Protein AF-A0A3B9BPE9-F1 (afdb_monomer)

pLDDT: mean 94.49, std 7.55, range [42.75, 98.88]

Structure (mmCIF, N/CA/C/O backbone):
data_AF-A0A3B9BPE9-F1
#
_entry.id   AF-A0A3B9BPE9-F1
#
loop_
_atom_site.group_PDB
_atom_site.id
_atom_site.type_symbol
_atom_site.label_atom_id
_atom_site.label_alt_id
_atom_site.label_comp_id
_atom_site.label_asym_id
_atom_site.label_entity_id
_atom_site.label_seq_id
_atom_site.pdbx_PDB_ins_code
_atom_site.Cartn_x
_atom_site.Cartn_y
_atom_site.Cartn_z
_atom_site.occupancy
_atom_site.B_iso_or_equiv
_atom_site.auth_seq_id
_atom_site.auth_comp_id
_atom_site.auth_asym_id
_atom_site.auth_atom_id
_atom_site.pdbx_PDB_model_num
ATOM 1 N N . MET A 1 1 ? 14.858 10.948 13.692 1.00 91.31 1 MET A N 1
ATOM 2 C CA . MET A 1 1 ? 14.785 10.614 12.253 1.00 91.31 1 MET A CA 1
ATOM 3 C C . MET A 1 1 ? 15.616 9.370 11.984 1.00 91.31 1 MET A C 1
ATOM 5 O O . MET A 1 1 ? 16.593 9.186 12.708 1.00 91.31 1 MET A O 1
ATOM 9 N N . PRO A 1 2 ? 15.219 8.518 11.024 1.00 94.62 2 PRO A N 1
ATOM 10 C CA . PRO A 1 2 ? 15.917 7.274 10.729 1.00 94.62 2 PRO A CA 1
ATOM 11 C C . PRO A 1 2 ? 17.232 7.529 9.986 1.00 94.62 2 PRO A C 1
ATOM 13 O O . PRO A 1 2 ? 17.392 8.543 9.308 1.00 94.62 2 PRO A O 1
ATOM 16 N N . GLN A 1 3 ? 18.172 6.601 10.106 1.00 94.94 3 GLN A N 1
ATOM 17 C CA . GLN A 1 3 ? 19.457 6.601 9.415 1.00 94.94 3 GLN A CA 1
ATOM 18 C C . GLN A 1 3 ? 19.622 5.300 8.630 1.00 94.94 3 GLN A C 1
ATOM 20 O O . GLN A 1 3 ? 19.135 4.257 9.042 1.00 94.94 3 GLN A O 1
ATOM 25 N N . LYS A 1 4 ? 20.401 5.318 7.543 1.00 93.69 4 LYS A N 1
ATOM 26 C CA . LYS A 1 4 ? 20.664 4.124 6.712 1.00 93.69 4 LYS A CA 1
ATOM 27 C C . LYS A 1 4 ? 21.230 2.921 7.485 1.00 93.69 4 LYS A C 1
ATOM 29 O O . LYS A 1 4 ? 21.119 1.785 7.045 1.00 93.69 4 LYS A O 1
ATOM 34 N N . ARG A 1 5 ? 21.882 3.157 8.626 1.00 94.38 5 ARG A N 1
ATOM 35 C CA . ARG A 1 5 ? 22.410 2.089 9.491 1.00 94.38 5 ARG A CA 1
ATOM 36 C C . ARG A 1 5 ? 21.343 1.417 10.361 1.00 94.38 5 ARG A C 1
ATOM 38 O O . ARG A 1 5 ? 21.637 0.379 10.947 1.00 94.38 5 ARG A O 1
ATOM 45 N N . ASP A 1 6 ? 20.161 2.016 10.476 1.00 95.12 6 ASP A N 1
ATOM 46 C CA . ASP A 1 6 ? 19.057 1.460 11.248 1.00 95.12 6 ASP A CA 1
ATOM 47 C C . ASP A 1 6 ? 18.511 0.226 10.527 1.00 95.12 6 ASP A C 1
ATOM 49 O O . ASP A 1 6 ? 18.460 0.181 9.299 1.00 95.12 6 ASP A O 1
ATOM 53 N N . GLU A 1 7 ? 18.087 -0.783 11.287 1.00 93.00 7 GLU A N 1
ATOM 54 C CA . GLU A 1 7 ? 17.757 -2.108 10.751 1.00 93.00 7 GLU A CA 1
ATOM 55 C C . GLU A 1 7 ? 16.740 -2.066 9.596 1.00 93.00 7 GLU A C 1
ATOM 57 O O . GLU A 1 7 ? 16.999 -2.626 8.532 1.00 93.00 7 GLU A O 1
ATOM 62 N N . TYR A 1 8 ? 15.626 -1.351 9.779 1.00 93.94 8 TYR A N 1
ATOM 63 C CA . TYR A 1 8 ? 14.540 -1.235 8.791 1.00 93.94 8 TYR A CA 1
ATOM 64 C C . TYR A 1 8 ? 14.852 -0.276 7.629 1.00 93.94 8 TYR A C 1
ATOM 66 O O . TYR A 1 8 ? 14.097 -0.210 6.662 1.00 93.94 8 TYR A O 1
ATOM 74 N N . TRP A 1 9 ? 15.980 0.439 7.703 1.00 96.69 9 TRP A N 1
ATOM 75 C CA . TRP A 1 9 ? 16.462 1.386 6.690 1.00 96.69 9 TRP A CA 1
ATOM 76 C C . TRP A 1 9 ? 17.769 0.929 6.030 1.00 96.69 9 TRP A C 1
ATOM 78 O O . TRP A 1 9 ? 18.326 1.630 5.189 1.00 96.69 9 TRP A O 1
ATOM 88 N N . LYS A 1 10 ? 18.251 -0.279 6.348 1.00 95.94 10 LYS A N 1
ATOM 89 C CA . LYS A 1 10 ? 19.483 -0.848 5.783 1.00 95.94 10 LYS A CA 1
ATOM 90 C C . LYS A 1 10 ? 19.503 -0.832 4.253 1.00 95.94 10 LYS A C 1
ATOM 92 O O . LYS A 1 10 ? 20.555 -0.626 3.645 1.00 95.94 10 LYS A O 1
ATOM 97 N N . TYR A 1 11 ? 18.345 -1.073 3.648 1.00 96.12 11 TYR A N 1
ATOM 98 C CA . TYR A 1 11 ? 18.182 -1.224 2.205 1.00 96.12 11 TYR A CA 1
ATOM 99 C C . TYR A 1 11 ? 17.720 0.052 1.507 1.00 96.12 11 TYR A C 1
ATOM 101 O O . TYR A 1 11 ? 17.782 0.111 0.288 1.00 96.12 11 TYR A O 1
ATOM 109 N N . THR A 1 12 ? 17.316 1.080 2.255 1.00 97.19 12 THR A N 1
ATOM 110 C CA . THR A 1 12 ? 16.730 2.305 1.706 1.00 97.19 12 THR A CA 1
ATOM 111 C C . THR A 1 12 ? 17.331 3.506 2.410 1.00 97.19 12 THR A C 1
ATOM 113 O O . THR A 1 12 ? 17.195 3.659 3.615 1.00 97.19 12 THR A O 1
ATOM 116 N N . ASP A 1 13 ? 18.011 4.372 1.664 1.00 96.44 13 ASP A N 1
ATOM 117 C CA . ASP A 1 13 ? 18.611 5.574 2.235 1.00 96.44 13 ASP A CA 1
ATOM 118 C C . ASP A 1 13 ? 17.527 6.637 2.509 1.00 96.44 13 ASP A C 1
ATOM 120 O O . ASP A 1 13 ? 16.952 7.165 1.553 1.00 96.44 13 ASP A O 1
ATOM 124 N N . PRO A 1 14 ? 17.232 6.981 3.780 1.00 96.12 14 PRO A N 1
ATOM 125 C CA . PRO A 1 14 ? 16.165 7.926 4.099 1.00 96.12 14 PRO A CA 1
ATOM 126 C C . PRO A 1 14 ? 16.509 9.376 3.748 1.00 96.12 14 PRO A C 1
ATOM 128 O O . PRO A 1 14 ? 15.625 10.222 3.810 1.00 96.12 14 PRO A O 1
ATOM 131 N N . THR A 1 15 ? 17.757 9.696 3.387 1.00 95.62 15 THR A N 1
ATOM 132 C CA . THR A 1 15 ? 18.251 11.083 3.324 1.00 95.62 15 THR A CA 1
ATOM 133 C C . THR A 1 15 ? 17.368 12.007 2.478 1.00 95.62 15 THR A C 1
ATOM 135 O O . THR A 1 15 ? 17.081 13.121 2.906 1.00 95.62 15 THR A O 1
ATOM 138 N N . LYS A 1 16 ? 16.878 11.550 1.315 1.00 93.56 16 LYS A N 1
ATOM 139 C CA . LYS A 1 16 ? 15.986 12.353 0.451 1.00 93.56 16 LYS A CA 1
ATOM 140 C C . LYS A 1 16 ? 14.588 12.570 1.049 1.00 93.56 16 LYS A C 1
ATOM 142 O O . LYS A 1 16 ? 13.944 13.576 0.772 1.00 93.56 16 LYS A O 1
ATOM 147 N N . LEU A 1 17 ? 14.126 11.641 1.886 1.00 95.56 17 LEU A N 1
ATOM 148 C CA . LEU A 1 17 ? 12.845 11.737 2.590 1.00 95.56 17 LEU A CA 1
ATOM 149 C C . LEU A 1 17 ? 12.938 12.621 3.842 1.00 95.56 17 LEU A C 1
ATOM 151 O O . LEU A 1 17 ? 11.914 13.072 4.339 1.00 95.56 17 LEU A O 1
ATOM 155 N N . THR A 1 18 ? 14.145 12.853 4.367 1.00 95.00 18 THR A N 1
ATOM 156 C CA . THR A 1 18 ? 14.359 13.541 5.652 1.00 95.00 18 THR A CA 1
ATOM 157 C C . THR A 1 18 ? 15.157 14.836 5.545 1.00 95.00 18 THR A C 1
ATOM 159 O O . THR A 1 18 ? 15.501 15.407 6.576 1.00 95.00 18 THR A O 1
ATOM 162 N N . SER A 1 19 ? 15.521 15.272 4.338 1.00 94.06 19 SER A N 1
ATOM 163 C CA . SER A 1 19 ? 16.208 16.547 4.116 1.00 94.06 19 SER A CA 1
ATOM 164 C C . SER A 1 19 ? 15.314 17.733 4.484 1.00 94.06 19 SER A C 1
ATOM 166 O O . SER A 1 19 ? 14.093 17.642 4.385 1.00 94.06 19 SER A O 1
ATOM 168 N N . ASP A 1 20 ? 15.908 18.868 4.851 1.00 92.75 20 ASP A N 1
ATOM 169 C CA . ASP A 1 20 ? 15.136 20.058 5.242 1.00 92.75 20 ASP A CA 1
ATOM 170 C C . ASP A 1 20 ? 14.227 20.565 4.112 1.00 92.75 20 ASP A C 1
ATOM 172 O O . ASP A 1 20 ? 13.103 20.985 4.360 1.00 92.75 20 ASP A O 1
ATOM 176 N N . LEU A 1 21 ? 14.696 20.470 2.864 1.00 93.81 21 LEU A N 1
ATOM 177 C CA . LEU A 1 21 ? 13.941 20.818 1.661 1.00 93.81 21 LEU A CA 1
ATOM 178 C C . LEU A 1 21 ? 13.786 19.593 0.750 1.00 93.81 21 LEU A C 1
ATOM 180 O O . LEU A 1 21 ? 14.686 18.737 0.732 1.00 93.81 21 LEU A O 1
ATOM 184 N N . PRO A 1 22 ? 12.680 19.490 -0.009 1.00 93.88 22 PRO A N 1
ATOM 185 C CA . PRO A 1 22 ? 12.526 18.455 -1.020 1.00 93.88 22 PRO A CA 1
ATOM 186 C C . PRO A 1 22 ? 13.560 18.630 -2.140 1.00 93.88 22 PRO A C 1
ATOM 188 O O . PRO A 1 22 ? 14.035 19.730 -2.421 1.00 93.88 22 PRO A O 1
ATOM 191 N N . THR A 1 23 ? 13.920 17.524 -2.791 1.00 92.56 23 THR A N 1
ATOM 192 C CA . THR A 1 23 ? 14.613 17.610 -4.084 1.00 92.56 23 THR A CA 1
ATOM 193 C C . THR A 1 23 ? 13.581 18.015 -5.132 1.00 92.56 23 THR A C 1
ATOM 195 O O . THR A 1 23 ? 12.540 17.357 -5.166 1.00 92.56 23 THR A O 1
ATOM 198 N N . PRO A 1 24 ? 13.842 19.038 -5.965 1.00 92.12 24 PRO A N 1
ATOM 199 C CA . PRO A 1 24 ? 12.888 19.428 -6.988 1.00 92.12 24 PRO A CA 1
ATOM 200 C C . PRO A 1 24 ? 12.578 18.272 -7.941 1.00 92.12 24 PRO A C 1
ATOM 202 O O . PRO A 1 24 ? 13.486 17.515 -8.296 1.00 92.12 24 PRO A O 1
ATOM 205 N N . ALA A 1 25 ? 11.319 18.145 -8.345 1.00 89.56 25 ALA A N 1
ATOM 206 C CA . ALA A 1 25 ? 10.872 17.178 -9.339 1.00 89.56 25 ALA A CA 1
ATOM 207 C C . ALA A 1 25 ? 10.153 17.919 -10.461 1.00 89.56 25 ALA A C 1
ATOM 209 O O . ALA A 1 25 ? 9.308 18.765 -10.201 1.00 89.56 25 ALA A O 1
ATOM 210 N N . SER A 1 26 ? 10.488 17.623 -11.708 1.00 85.62 26 SER A N 1
ATOM 211 C CA . SER A 1 26 ? 9.892 18.316 -12.846 1.00 85.62 26 SER A CA 1
ATOM 212 C C . SER A 1 26 ? 8.407 17.976 -12.988 1.00 85.62 26 SER A C 1
ATOM 214 O O . SER A 1 26 ? 8.036 16.801 -13.024 1.00 85.62 26 SER A O 1
ATOM 216 N N . GLN A 1 27 ? 7.560 18.989 -13.179 1.00 80.19 27 GLN A N 1
ATOM 217 C CA . GLN A 1 27 ? 6.163 18.773 -13.558 1.00 80.19 27 GLN A CA 1
ATOM 218 C C . GLN A 1 27 ? 6.041 17.876 -14.792 1.00 80.19 27 GLN A C 1
ATOM 220 O O . GLN A 1 27 ? 6.584 18.155 -15.866 1.00 80.19 27 GLN A O 1
ATOM 225 N N . PHE A 1 28 ? 5.263 16.804 -14.658 1.00 68.69 28 PHE A N 1
ATOM 226 C CA . PHE A 1 28 ? 4.982 15.904 -15.765 1.00 68.69 28 PHE A CA 1
ATOM 227 C C . PHE A 1 28 ? 3.603 16.194 -16.358 1.00 68.69 28 PHE A C 1
ATOM 229 O O . PHE A 1 28 ? 2.587 15.661 -15.908 1.00 68.69 28 PHE A O 1
ATOM 236 N N . ASN A 1 29 ? 3.577 17.011 -17.412 1.00 57.75 29 ASN A N 1
ATOM 237 C CA . ASN A 1 29 ? 2.394 17.181 -18.250 1.00 57.75 29 ASN A CA 1
ATOM 238 C C . ASN A 1 29 ? 2.265 15.978 -19.184 1.00 57.75 29 ASN A C 1
ATOM 240 O O . ASN A 1 29 ? 3.047 15.820 -20.120 1.00 57.75 29 ASN A O 1
ATOM 244 N N . ALA A 1 30 ? 1.282 15.120 -18.932 1.00 54.09 30 ALA A N 1
ATOM 245 C CA . ALA A 1 30 ? 0.983 14.000 -19.811 1.00 54.09 30 ALA A CA 1
ATOM 246 C C . ALA A 1 30 ? -0.408 14.157 -20.418 1.00 54.09 30 ALA A C 1
ATOM 248 O O . ALA A 1 30 ? -1.391 14.165 -19.680 1.00 54.09 30 ALA A O 1
ATOM 249 N N . ASP A 1 31 ? -0.482 14.126 -21.750 1.00 48.97 31 ASP A N 1
ATOM 250 C CA . ASP A 1 31 ? -1.701 13.992 -22.571 1.00 48.97 31 ASP A CA 1
ATOM 251 C C . ASP A 1 31 ? -2.451 12.650 -22.361 1.00 48.97 31 ASP A C 1
ATOM 253 O O . ASP A 1 31 ? -3.202 12.186 -23.219 1.00 48.97 31 ASP A O 1
ATOM 257 N N . GLU A 1 32 ? -2.225 11.959 -21.242 1.00 56.25 32 GLU A N 1
ATOM 258 C CA . GLU A 1 32 ? -2.807 10.652 -20.961 1.00 56.25 32 GLU A CA 1
ATOM 259 C C . GLU A 1 32 ? -3.987 10.772 -19.997 1.00 56.25 32 GLU A C 1
ATOM 261 O O . GLU A 1 32 ? -3.869 11.404 -18.939 1.00 56.25 32 GLU A O 1
ATOM 266 N N . SER A 1 33 ? -5.089 10.102 -20.359 1.00 58.84 33 SER A N 1
ATOM 267 C CA . SER A 1 33 ? -6.309 9.982 -19.559 1.00 58.84 33 SER A CA 1
ATOM 268 C C . SER A 1 33 ? -5.994 9.633 -18.103 1.00 58.84 33 SER A C 1
ATOM 270 O O . SER A 1 33 ? -5.044 8.897 -17.803 1.00 58.84 33 SER A O 1
ATOM 272 N N . SER A 1 34 ? -6.790 10.168 -17.182 1.00 69.56 34 SER A N 1
ATOM 273 C CA . SER A 1 34 ? -6.650 9.853 -15.769 1.00 69.56 34 SER A CA 1
ATOM 274 C C . SER A 1 34 ? -6.900 8.352 -15.555 1.00 69.56 34 SER A C 1
ATOM 276 O O . SER A 1 34 ? -7.590 7.669 -16.319 1.00 69.56 34 SER A O 1
ATOM 278 N N . LEU A 1 35 ? -6.248 7.786 -14.537 1.00 82.88 35 LEU A N 1
ATOM 279 C CA . LEU A 1 35 ? -6.500 6.394 -14.192 1.00 82.88 35 LEU A CA 1
ATOM 280 C C . LEU A 1 35 ? -7.931 6.268 -13.654 1.00 82.88 35 LEU A C 1
ATOM 282 O O . LEU A 1 35 ? -8.420 7.173 -12.980 1.00 82.88 35 LEU A O 1
ATOM 286 N N . PHE A 1 36 ? -8.574 5.133 -13.930 1.00 90.19 36 PHE A N 1
ATOM 287 C CA . PHE A 1 36 ? -9.941 4.829 -13.501 1.00 90.19 36 PHE A CA 1
ATOM 288 C C . PHE A 1 36 ? -11.035 5.692 -14.145 1.00 90.19 36 PHE A C 1
ATOM 290 O O . PHE A 1 36 ? -12.143 5.713 -13.627 1.00 90.19 36 PHE A O 1
ATOM 297 N N . ASP A 1 37 ? -10.777 6.389 -15.256 1.00 86.69 37 ASP A N 1
ATOM 298 C CA . ASP A 1 37 ? -11.783 7.255 -15.898 1.00 86.69 37 ASP A CA 1
ATOM 299 C C . ASP A 1 37 ? -13.071 6.526 -16.306 1.00 86.69 37 ASP A C 1
ATOM 301 O O . ASP A 1 37 ? -14.144 7.118 -16.208 1.00 86.69 37 ASP A O 1
ATOM 305 N N . ASP A 1 38 ? -12.981 5.235 -16.632 1.00 88.38 38 ASP A N 1
ATOM 306 C CA . ASP A 1 38 ? -14.131 4.379 -16.959 1.00 88.38 38 ASP A CA 1
ATOM 307 C C . ASP A 1 38 ? -14.899 3.861 -15.721 1.00 88.38 38 ASP A C 1
ATOM 309 O O . ASP A 1 38 ? -15.890 3.145 -15.856 1.00 88.38 38 ASP A O 1
ATOM 313 N N . ILE A 1 39 ? -14.461 4.216 -14.508 1.00 94.12 39 ILE A N 1
ATOM 314 C CA . ILE A 1 39 ? -15.094 3.832 -13.241 1.00 94.12 39 ILE A CA 1
ATOM 315 C C . ILE A 1 39 ? -15.936 5.002 -12.715 1.00 94.12 39 ILE A C 1
ATOM 317 O O . ILE A 1 39 ? -15.399 6.080 -12.420 1.00 94.12 39 ILE A O 1
ATOM 321 N N . ASP A 1 40 ? -17.248 4.783 -12.541 1.00 95.50 40 ASP A N 1
ATOM 322 C CA . ASP A 1 40 ? -18.115 5.722 -11.812 1.00 95.50 40 ASP A CA 1
ATOM 323 C C . ASP A 1 40 ? -17.681 5.772 -10.345 1.00 95.50 40 ASP A C 1
ATOM 325 O O . ASP A 1 40 ? -17.706 4.769 -9.636 1.00 95.50 40 ASP A O 1
ATOM 329 N N . ARG A 1 41 ? -17.251 6.951 -9.897 1.00 96.12 41 ARG A N 1
ATOM 330 C CA . ARG A 1 41 ? -16.623 7.167 -8.591 1.00 96.12 41 ARG A CA 1
ATOM 331 C C . ARG A 1 41 ? -16.862 8.586 -8.096 1.00 96.12 41 ARG A C 1
ATOM 333 O O . ARG A 1 41 ? -17.264 9.451 -8.870 1.00 96.12 41 ARG A O 1
ATOM 340 N N . VAL A 1 42 ? -16.631 8.819 -6.808 1.00 97.56 42 VAL A N 1
ATOM 341 C CA . VAL A 1 42 ? -16.517 10.175 -6.243 1.00 97.56 42 VAL A CA 1
ATOM 342 C C . VAL A 1 42 ? -15.062 10.611 -6.367 1.00 97.56 42 VAL A C 1
ATOM 344 O O . VAL A 1 42 ? -14.188 9.936 -5.832 1.00 97.56 42 VAL A O 1
ATOM 347 N N . LYS A 1 43 ? -14.777 11.699 -7.079 1.00 97.50 43 LYS A N 1
ATOM 348 C CA . LYS A 1 43 ? -13.406 12.176 -7.312 1.00 97.50 43 LYS A CA 1
ATOM 349 C C . LYS A 1 43 ? -13.044 13.293 -6.344 1.00 97.50 43 LYS A C 1
ATOM 351 O O . LYS A 1 43 ? -13.717 14.316 -6.314 1.00 97.50 43 LYS A O 1
ATOM 356 N N . LEU A 1 44 ? -11.955 13.111 -5.608 1.00 98.00 44 LEU A N 1
ATOM 357 C CA . LEU A 1 44 ? -11.413 14.075 -4.657 1.00 98.00 44 LEU A CA 1
ATOM 358 C C . LEU A 1 44 ? -9.996 14.444 -5.096 1.00 98.00 44 LEU A C 1
ATOM 360 O O . LEU A 1 44 ? -9.106 13.593 -5.084 1.00 98.00 44 LEU A O 1
ATOM 364 N N . PHE A 1 45 ? -9.796 15.689 -5.511 1.00 97.06 45 PHE A N 1
ATOM 365 C CA . PHE A 1 45 ? -8.525 16.180 -6.028 1.00 97.06 45 PHE A CA 1
ATOM 366 C C . PHE A 1 45 ? -7.690 16.835 -4.933 1.00 97.06 45 PHE A C 1
ATOM 368 O O . PHE A 1 45 ? -8.199 17.552 -4.071 1.00 97.06 45 PHE A O 1
ATOM 375 N N . PHE A 1 46 ? -6.384 16.604 -5.004 1.00 97.00 46 PHE A N 1
ATOM 376 C CA . PHE A 1 46 ? -5.388 17.320 -4.226 1.00 97.00 46 PHE A CA 1
ATOM 377 C C . PHE A 1 46 ? -4.301 17.839 -5.154 1.00 97.00 46 PHE A C 1
ATOM 379 O O . PHE A 1 46 ? -3.772 17.067 -5.952 1.00 97.00 46 PHE A O 1
ATOM 386 N N . VAL A 1 47 ? -3.927 19.104 -5.006 1.00 95.88 47 VAL A N 1
ATOM 387 C CA . VAL A 1 47 ? -2.840 19.742 -5.758 1.00 95.88 47 VAL A CA 1
ATOM 388 C C . VAL A 1 47 ? -1.731 20.084 -4.776 1.00 95.88 47 VAL A C 1
ATOM 390 O O . VAL A 1 47 ? -1.982 20.780 -3.790 1.00 95.88 47 VAL A O 1
ATOM 393 N N . ASP A 1 48 ? -0.535 19.531 -4.988 1.00 95.12 48 ASP A N 1
ATOM 394 C CA . ASP A 1 48 ? 0.639 19.755 -4.130 1.00 95.12 48 ASP A CA 1
ATOM 395 C C . ASP A 1 48 ? 0.341 19.534 -2.632 1.00 95.12 48 ASP A C 1
ATOM 397 O O . ASP A 1 48 ? 0.774 20.276 -1.749 1.00 95.12 48 ASP A O 1
ATOM 401 N N . GLY A 1 49 ? -0.467 18.508 -2.338 1.00 95.12 49 GLY A N 1
ATOM 402 C CA . GLY A 1 49 ? -0.864 18.143 -0.976 1.00 95.12 49 GLY A CA 1
ATOM 403 C C . GLY A 1 49 ? -2.009 18.954 -0.365 1.00 95.12 49 GLY A C 1
ATOM 404 O O . GLY A 1 49 ? -2.305 18.754 0.809 1.00 95.12 49 GLY A O 1
ATOM 405 N N . LYS A 1 50 ? -2.679 19.835 -1.115 1.00 97.50 50 LYS A N 1
ATOM 406 C CA . LYS A 1 50 ? -3.849 20.597 -0.641 1.00 97.50 50 LYS A CA 1
ATOM 407 C C . LYS A 1 50 ? -5.121 20.116 -1.309 1.00 97.50 50 LYS A C 1
ATOM 409 O O . LYS A 1 50 ? -5.109 19.868 -2.508 1.00 97.50 50 LYS A O 1
ATOM 414 N N . PHE A 1 51 ? -6.209 19.996 -0.554 1.00 98.06 51 PHE A N 1
ATOM 415 C CA . PHE A 1 51 ? -7.503 19.616 -1.118 1.00 98.06 51 PHE A CA 1
ATOM 416 C C . PHE A 1 51 ? -8.036 20.711 -2.056 1.00 98.06 51 PHE A C 1
ATOM 418 O O . PHE A 1 51 ? -8.127 21.874 -1.662 1.00 98.06 51 PHE A O 1
ATOM 425 N N . ASP A 1 52 ? -8.407 20.332 -3.279 1.00 97.25 52 ASP A N 1
ATOM 426 C CA . ASP A 1 52 ? -9.000 21.225 -4.274 1.00 97.25 52 ASP A CA 1
ATOM 427 C C . ASP A 1 52 ? -10.511 20.983 -4.366 1.00 97.25 52 ASP A C 1
ATOM 429 O O . ASP A 1 52 ? -10.980 20.030 -4.993 1.00 97.25 52 ASP A O 1
ATOM 433 N N . ALA A 1 53 ? -11.281 21.861 -3.725 1.00 96.81 53 ALA A N 1
ATOM 434 C CA . ALA A 1 53 ? -12.735 21.773 -3.695 1.00 96.81 53 ALA A CA 1
ATOM 435 C C . ALA A 1 53 ? -13.398 22.101 -5.044 1.00 96.81 53 ALA A C 1
ATOM 437 O O . ALA A 1 53 ? -14.513 21.643 -5.276 1.00 96.81 53 ALA A O 1
ATOM 438 N N . GLU A 1 54 ? -12.752 22.882 -5.919 1.00 96.69 54 GLU A N 1
ATOM 439 C CA . GLU A 1 54 ? -13.343 23.295 -7.199 1.00 96.69 54 GLU A CA 1
ATOM 440 C C . GLU A 1 54 ? -13.298 22.163 -8.230 1.00 96.69 54 GLU A C 1
ATOM 442 O O . GLU A 1 54 ? -14.260 21.967 -8.975 1.00 96.69 54 GLU A O 1
ATOM 447 N N . SER A 1 55 ? -12.210 21.385 -8.240 1.00 95.25 55 SER A N 1
ATOM 448 C CA . SER A 1 55 ? -12.061 20.221 -9.126 1.00 95.25 55 SER A CA 1
ATOM 449 C C . SER A 1 55 ? -12.693 18.941 -8.570 1.00 95.25 55 SER A C 1
ATOM 451 O O . SER A 1 55 ? -12.899 17.979 -9.317 1.00 95.25 55 SER A O 1
ATOM 453 N N . SER A 1 56 ? -12.984 18.899 -7.266 1.00 97.06 56 SER A N 1
ATOM 454 C CA . SER A 1 56 ? -13.573 17.734 -6.599 1.00 97.06 56 SER A CA 1
ATOM 455 C C . SER A 1 56 ? -15.082 17.626 -6.802 1.00 97.06 56 SER A C 1
ATOM 457 O O . SER A 1 56 ? -15.808 18.614 -6.886 1.00 97.06 56 SER A O 1
ATOM 459 N N . ASP A 1 57 ? -15.572 16.389 -6.816 1.00 97.31 57 ASP A N 1
ATOM 460 C CA . ASP A 1 57 ? -16.998 16.118 -6.699 1.00 97.31 57 ASP A CA 1
ATOM 461 C C . ASP A 1 57 ? -17.496 16.490 -5.290 1.00 97.31 57 ASP A C 1
ATOM 463 O O . ASP A 1 57 ? -16.731 16.600 -4.327 1.00 97.31 57 ASP A O 1
ATOM 467 N N . ASN A 1 58 ? -18.814 16.637 -5.149 1.00 94.25 58 ASN A N 1
ATOM 468 C CA . ASN A 1 58 ? -19.431 16.861 -3.845 1.00 94.25 58 ASN A CA 1
ATOM 469 C C . ASN A 1 58 ? -19.094 15.709 -2.878 1.00 94.25 58 ASN A C 1
ATOM 471 O O . ASN A 1 58 ? -19.211 14.536 -3.241 1.00 94.25 58 ASN A O 1
ATOM 475 N N . LEU A 1 59 ? -18.767 16.048 -1.629 1.00 94.19 59 LEU A N 1
ATOM 476 C CA . LEU A 1 59 ? -18.444 15.130 -0.530 1.00 94.19 59 LEU A CA 1
ATOM 477 C C . LEU A 1 59 ? -19.678 14.374 0.009 1.00 94.19 59 LEU A C 1
ATOM 479 O O . LEU A 1 59 ? -19.812 14.125 1.203 1.00 94.19 59 LEU A O 1
ATOM 483 N N . ALA A 1 60 ? -20.615 14.021 -0.869 1.00 89.88 60 ALA A N 1
ATOM 484 C CA . ALA A 1 60 ? -21.872 13.380 -0.526 1.00 89.88 60 ALA A CA 1
ATOM 485 C C . ALA A 1 60 ? -21.969 12.006 -1.192 1.00 89.88 60 ALA A C 1
ATOM 487 O O . ALA A 1 60 ? -22.057 11.888 -2.416 1.00 89.88 60 ALA A O 1
ATOM 488 N N . LEU A 1 61 ? -22.025 10.960 -0.370 1.00 95.38 61 LEU A N 1
ATOM 489 C CA . LEU A 1 61 ? -22.225 9.587 -0.813 1.00 95.38 61 LEU A CA 1
ATOM 490 C C . LEU A 1 61 ? -23.146 8.868 0.177 1.00 95.38 61 LEU A C 1
ATOM 492 O O . LEU A 1 61 ? -22.940 8.902 1.384 1.00 95.38 61 LEU A O 1
ATOM 496 N N . ALA A 1 62 ? -24.211 8.236 -0.317 1.00 94.94 62 ALA A N 1
ATOM 497 C CA . ALA A 1 62 ? -25.166 7.558 0.557 1.00 94.94 62 ALA A CA 1
ATOM 498 C C . ALA A 1 62 ? -24.466 6.464 1.381 1.00 94.94 62 ALA A C 1
ATOM 500 O O . ALA A 1 62 ? -23.813 5.594 0.809 1.00 94.94 62 ALA A O 1
ATOM 501 N N . GLY A 1 63 ? -24.630 6.510 2.706 1.00 96.19 63 GLY A N 1
ATOM 502 C CA . GLY A 1 63 ? -23.974 5.578 3.627 1.00 96.19 63 GLY A CA 1
ATOM 503 C C . GLY A 1 63 ? -22.515 5.916 3.943 1.00 96.19 63 GLY A C 1
ATOM 504 O O . GLY A 1 63 ? -21.873 5.138 4.642 1.00 96.19 63 GLY A O 1
ATOM 505 N N . VAL A 1 64 ? -21.990 7.051 3.467 1.00 98.19 64 VAL A N 1
ATOM 506 C CA . VAL A 1 64 ? -20.609 7.476 3.716 1.00 98.19 64 VAL A CA 1
ATOM 507 C C . VAL A 1 64 ? -20.558 8.966 4.055 1.00 98.19 64 VAL A C 1
ATOM 509 O O . VAL A 1 64 ? -20.983 9.815 3.276 1.00 98.19 64 VAL A O 1
ATOM 512 N N . GLU A 1 65 ? -20.016 9.282 5.224 1.00 97.50 65 GLU A N 1
ATOM 513 C CA . GLU A 1 65 ? -19.676 10.645 5.633 1.00 97.50 65 GLU A CA 1
ATOM 514 C C . GLU A 1 65 ? -18.266 10.958 5.114 1.00 97.50 65 GLU A C 1
ATOM 516 O O . GLU A 1 65 ? -17.350 10.156 5.318 1.00 97.50 65 GLU A O 1
ATOM 521 N N . ILE A 1 66 ? -18.095 12.081 4.412 1.00 97.94 66 ILE A N 1
ATOM 522 C CA . ILE A 1 66 ? -16.814 12.509 3.837 1.00 97.94 66 ILE A CA 1
ATOM 523 C C . ILE A 1 66 ? -16.586 13.973 4.212 1.00 97.94 66 ILE A C 1
ATOM 525 O O . ILE A 1 66 ? -17.401 14.835 3.890 1.00 97.94 66 ILE A O 1
ATOM 529 N N . GLU A 1 67 ? -15.462 14.258 4.860 1.00 97.19 67 GLU A N 1
ATOM 530 C CA . GLU A 1 67 ? -15.074 15.604 5.286 1.00 97.19 67 GLU A CA 1
ATOM 531 C C . GLU A 1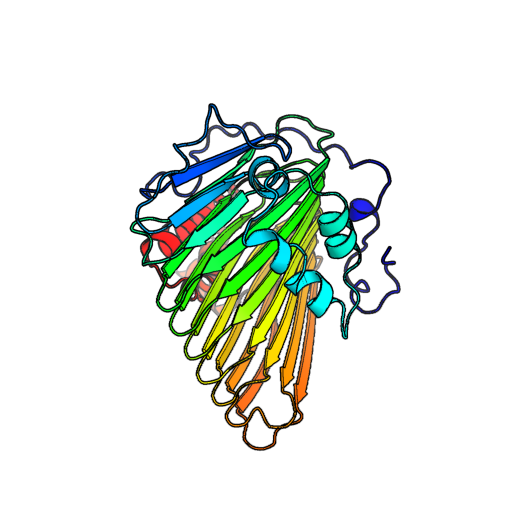 67 ? -13.580 15.831 5.044 1.00 97.19 67 GLU A C 1
ATOM 533 O O . GLU A 1 67 ? -12.793 14.884 4.976 1.00 97.19 67 GLU A O 1
ATOM 538 N N . THR A 1 68 ? -13.155 17.090 4.926 1.00 98.00 68 THR A N 1
ATOM 539 C CA . THR A 1 68 ? -11.721 17.405 4.939 1.00 98.00 68 THR A CA 1
ATOM 540 C C . THR A 1 68 ? -11.174 17.284 6.357 1.00 98.00 68 THR A C 1
ATOM 542 O O . THR A 1 68 ? -11.871 17.586 7.329 1.00 98.00 68 THR A O 1
ATOM 545 N N . LEU A 1 69 ? -9.907 16.877 6.486 1.00 97.00 69 LEU A N 1
ATOM 546 C CA . LEU A 1 69 ? -9.236 16.798 7.787 1.00 97.00 69 LEU A CA 1
ATOM 547 C C . LEU A 1 69 ? -9.261 18.146 8.514 1.00 97.00 69 LEU A C 1
ATOM 549 O O . LEU A 1 69 ? -9.525 18.193 9.713 1.00 97.00 69 LEU A O 1
ATOM 553 N N . GLU A 1 70 ? -9.035 19.233 7.778 1.00 95.56 70 GLU A N 1
ATOM 554 C CA . GLU A 1 70 ? -9.089 20.598 8.297 1.00 95.56 70 GLU A CA 1
ATOM 555 C C . GLU A 1 70 ? -10.456 20.925 8.914 1.00 95.56 70 GLU A C 1
ATOM 557 O O . GLU A 1 70 ? -10.521 21.450 10.024 1.00 95.56 70 GLU A O 1
ATOM 562 N N . THR A 1 71 ? -11.557 20.571 8.242 1.00 95.25 71 THR A N 1
ATOM 563 C CA . THR A 1 71 ? -12.911 20.803 8.770 1.00 95.25 71 THR A CA 1
ATOM 564 C C . THR A 1 71 ? -13.163 19.952 10.010 1.00 95.25 71 THR A C 1
ATOM 566 O O . THR A 1 71 ? -13.517 20.487 11.060 1.00 95.25 71 THR A O 1
ATOM 569 N N . ALA A 1 72 ? -12.916 18.643 9.914 1.00 94.25 72 ALA A N 1
ATOM 570 C CA . ALA A 1 72 ? -13.183 17.689 10.987 1.00 94.25 72 ALA A CA 1
ATOM 571 C C . ALA A 1 72 ? -12.370 17.980 12.262 1.00 94.25 72 ALA A C 1
ATOM 573 O O . ALA A 1 72 ? -12.859 17.770 13.371 1.00 94.25 72 ALA A O 1
ATOM 574 N N . SER A 1 73 ? -11.141 18.487 12.117 1.00 90.75 73 SER A N 1
ATOM 575 C CA . SER A 1 73 ? -10.248 18.801 13.245 1.00 90.75 73 SER A CA 1
ATOM 576 C C . SER A 1 73 ? -10.645 20.070 14.004 1.00 90.75 73 SER A C 1
ATOM 578 O O . SER A 1 73 ? -10.219 20.255 15.141 1.00 90.75 73 SER A O 1
ATOM 580 N N . ASN A 1 74 ? -11.462 20.937 13.400 1.00 91.00 74 ASN A N 1
ATOM 581 C CA . ASN A 1 74 ? -11.949 22.174 14.018 1.00 91.00 74 ASN A CA 1
ATOM 582 C C . ASN A 1 74 ? -13.274 21.991 14.785 1.00 91.00 74 ASN A C 1
ATOM 584 O O . ASN A 1 74 ? -13.799 22.956 15.342 1.00 91.00 74 ASN A O 1
ATOM 588 N N . LEU A 1 75 ? -13.837 20.779 14.805 1.00 89.44 75 LEU A N 1
ATOM 589 C CA . LEU A 1 75 ? -15.083 20.467 15.503 1.00 89.44 75 LEU A CA 1
ATOM 590 C C . LEU A 1 75 ? -14.803 19.975 16.933 1.00 89.44 75 LEU A C 1
ATOM 592 O O . LEU A 1 75 ? -14.059 19.018 17.131 1.00 89.44 75 LEU A O 1
ATOM 596 N N . ASP A 1 76 ? -15.463 20.582 17.927 1.00 81.75 76 ASP A N 1
ATOM 597 C CA . ASP A 1 76 ? -15.280 20.251 19.354 1.00 81.75 76 ASP A CA 1
ATOM 598 C C . ASP A 1 76 ? -15.641 18.794 19.701 1.00 81.75 76 ASP A C 1
ATOM 600 O O . ASP A 1 76 ? -15.023 18.179 20.570 1.00 81.75 76 ASP A O 1
ATOM 604 N N . ILE A 1 77 ? -16.673 18.242 19.055 1.00 89.31 77 ILE A N 1
ATOM 605 C CA . ILE A 1 77 ? -17.145 16.870 19.272 1.00 89.31 77 ILE A CA 1
ATOM 606 C C . ILE A 1 77 ? -17.203 16.181 17.916 1.00 89.31 77 ILE A C 1
ATOM 608 O O . ILE A 1 77 ? -18.194 16.286 17.193 1.00 89.31 77 ILE A O 1
ATOM 612 N N . HIS A 1 78 ? -16.138 15.458 17.588 1.00 93.81 78 HIS A N 1
ATOM 613 C CA . HIS A 1 78 ? -16.049 14.691 16.357 1.00 93.81 78 HIS A CA 1
ATOM 614 C C . HIS A 1 78 ? -15.471 13.301 16.628 1.00 93.81 78 HIS A C 1
ATOM 616 O O . HIS A 1 78 ? -14.661 13.103 17.533 1.00 93.81 78 HIS A O 1
ATOM 622 N N . TRP A 1 79 ? -15.889 12.302 15.850 1.00 93.75 79 TRP A N 1
ATOM 623 C CA . TRP A 1 79 ? -15.427 10.925 16.053 1.00 93.75 79 TRP A CA 1
ATOM 624 C C . TRP A 1 79 ? -13.919 10.780 15.807 1.00 93.75 79 TRP A C 1
ATOM 626 O O . TRP A 1 79 ? -13.281 9.919 16.415 1.00 93.75 79 TRP A O 1
ATOM 636 N N . ILE A 1 80 ? -13.352 11.659 14.972 1.00 94.12 80 ILE A N 1
ATOM 637 C CA . ILE A 1 80 ? -11.935 11.636 14.609 1.00 94.12 80 ILE A CA 1
ATOM 638 C C . ILE A 1 80 ? -11.007 11.907 15.800 1.00 94.12 80 ILE A C 1
ATOM 640 O O . ILE A 1 80 ? -9.876 11.432 15.807 1.00 94.12 80 ILE A O 1
ATOM 644 N N . SER A 1 81 ? -11.482 12.603 16.842 1.00 90.69 81 SER A N 1
ATOM 645 C CA . SER A 1 81 ? -10.677 12.931 18.027 1.00 90.69 81 SER A CA 1
ATOM 646 C C . SER A 1 81 ? -10.145 11.687 18.749 1.00 90.69 81 SER A C 1
ATOM 648 O O . SER A 1 81 ? -9.148 11.771 19.460 1.00 90.69 81 SER A O 1
ATOM 650 N N . ASN A 1 82 ? -10.791 10.531 18.560 1.00 88.69 82 ASN A N 1
ATOM 651 C CA . ASN A 1 82 ? -10.363 9.255 19.136 1.00 88.69 82 ASN A CA 1
ATOM 652 C C . ASN A 1 82 ? -9.572 8.370 18.160 1.00 88.69 82 ASN A C 1
ATOM 654 O O . ASN A 1 82 ? -9.004 7.367 18.590 1.00 88.69 82 ASN A O 1
ATOM 658 N N . THR A 1 83 ? -9.569 8.689 16.863 1.00 91.06 83 THR A N 1
ATOM 659 C CA . THR A 1 83 ? -9.011 7.815 15.819 1.00 91.06 83 THR A CA 1
ATOM 660 C C . THR A 1 83 ? -7.811 8.420 15.099 1.00 91.06 83 THR A C 1
ATOM 662 O O . THR A 1 83 ? -6.953 7.662 14.667 1.00 91.06 83 THR A O 1
ATOM 665 N N . TYR A 1 84 ? -7.717 9.749 14.982 1.00 96.75 84 TYR A N 1
ATOM 666 C CA . TYR A 1 84 ? -6.575 10.414 14.351 1.00 96.75 84 TYR A CA 1
ATOM 667 C C . TYR A 1 84 ? -5.278 10.138 15.122 1.00 96.75 84 TYR A C 1
ATOM 669 O O . TYR A 1 84 ? -5.181 10.399 16.324 1.00 96.75 84 TYR A O 1
ATOM 677 N N . GLY A 1 85 ? -4.284 9.595 14.425 1.00 97.62 85 GLY A N 1
ATOM 678 C CA . GLY A 1 85 ? -2.989 9.188 14.959 1.00 97.62 85 GLY A CA 1
ATOM 679 C C . GLY A 1 85 ? -3.045 7.990 15.907 1.00 97.62 85 GLY A C 1
ATOM 680 O O . GLY A 1 85 ? -2.032 7.661 16.524 1.00 97.62 85 GLY A O 1
ATOM 681 N N . ALA A 1 86 ? -4.205 7.358 16.106 1.00 97.44 86 ALA A N 1
ATOM 682 C CA . ALA A 1 86 ? -4.346 6.290 17.087 1.00 97.44 86 ALA A CA 1
ATOM 683 C C . ALA A 1 86 ? -3.662 4.999 16.626 1.00 97.44 86 ALA A C 1
ATOM 685 O O . ALA A 1 86 ? -2.869 4.437 17.382 1.00 97.44 86 ALA A O 1
ATOM 686 N N . LEU A 1 87 ? -3.933 4.565 15.394 1.00 98.31 87 LEU A N 1
ATOM 687 C CA . LEU A 1 87 ? -3.346 3.352 14.824 1.00 98.31 87 LEU A CA 1
ATOM 688 C C . LEU A 1 87 ? -1.863 3.566 14.520 1.00 98.31 87 LEU A C 1
ATOM 690 O O . LEU A 1 87 ? -1.044 2.688 14.778 1.00 98.31 87 LEU A O 1
ATOM 694 N N . GLU A 1 88 ? -1.501 4.754 14.035 1.00 98.00 88 GLU A N 1
ATOM 695 C CA . GLU A 1 88 ? -0.101 5.124 13.815 1.00 98.00 88 GLU A CA 1
ATOM 696 C C . GLU A 1 88 ? 0.716 5.069 15.116 1.00 98.00 88 GLU A C 1
ATOM 698 O O . GLU A 1 88 ? 1.783 4.451 15.150 1.00 98.00 88 GLU A O 1
ATOM 703 N N . ARG A 1 89 ? 0.201 5.656 16.204 1.00 98.06 89 ARG A N 1
ATOM 704 C CA . ARG A 1 89 ? 0.847 5.627 17.523 1.00 98.06 89 ARG A CA 1
ATOM 705 C C . ARG A 1 89 ? 1.024 4.201 18.031 1.00 98.06 89 ARG A C 1
ATOM 707 O O . ARG A 1 89 ? 2.092 3.876 18.554 1.00 98.06 89 ARG A O 1
ATOM 714 N N . ASP A 1 90 ? -0.001 3.365 17.906 1.00 96.75 90 ASP A N 1
ATOM 715 C CA . ASP A 1 90 ? 0.044 1.980 18.377 1.00 96.75 90 ASP A CA 1
ATOM 716 C C . ASP A 1 90 ? 1.068 1.169 17.556 1.00 96.75 90 ASP A C 1
ATOM 718 O O . ASP A 1 90 ? 1.877 0.421 18.116 1.00 96.75 90 ASP A O 1
ATOM 722 N N . ALA A 1 91 ? 1.147 1.444 16.251 1.00 96.81 91 ALA A N 1
ATOM 723 C CA . ALA A 1 91 ? 2.118 0.859 15.341 1.00 96.81 91 ALA A CA 1
ATOM 724 C C . ALA A 1 91 ? 3.568 1.294 15.597 1.00 96.81 91 ALA A C 1
ATOM 726 O O . ALA A 1 91 ? 4.472 0.639 15.091 1.00 96.81 91 ALA A O 1
ATOM 727 N N . GLN A 1 92 ? 3.862 2.320 16.407 1.00 96.62 92 GLN A N 1
ATOM 728 C CA . GLN A 1 92 ? 5.249 2.686 16.765 1.00 96.62 92 GLN A CA 1
ATOM 729 C C . GLN A 1 92 ? 6.003 1.579 17.527 1.00 96.62 92 GLN A C 1
ATOM 731 O O . GLN A 1 92 ? 7.206 1.696 17.784 1.00 96.62 92 GLN A O 1
ATOM 736 N N . ARG A 1 93 ? 5.311 0.500 17.912 1.00 92.75 93 ARG A N 1
ATOM 737 C CA . ARG A 1 93 ? 5.881 -0.688 18.546 1.00 92.75 93 ARG A CA 1
ATOM 738 C C . ARG A 1 93 ? 5.569 -1.943 17.721 1.00 92.75 93 ARG A C 1
ATOM 740 O O . ARG A 1 93 ? 4.492 -2.039 17.151 1.00 92.75 93 ARG A O 1
ATOM 747 N N . PRO A 1 94 ? 6.494 -2.918 17.662 1.00 90.94 94 PRO A N 1
ATOM 748 C CA . PRO A 1 94 ? 7.847 -2.891 18.229 1.00 90.94 94 PRO A CA 1
ATOM 749 C C . PRO A 1 94 ? 8.852 -2.071 17.393 1.00 90.94 94 PRO A C 1
ATOM 751 O O . PRO A 1 94 ? 10.007 -1.944 17.791 1.00 90.94 94 PRO A O 1
ATOM 754 N N . VAL A 1 95 ? 8.432 -1.518 16.250 1.00 93.06 95 VAL A N 1
ATOM 755 C CA . VAL A 1 95 ? 9.309 -0.837 15.286 1.00 93.06 95 VAL A CA 1
ATOM 756 C C . VAL A 1 95 ? 8.967 0.657 15.200 1.00 93.06 95 VAL A C 1
ATOM 758 O O . VAL A 1 95 ? 7.852 0.999 14.808 1.00 93.06 95 VAL A O 1
ATOM 761 N N . PRO A 1 96 ? 9.908 1.569 15.496 1.00 95.00 96 PRO A N 1
ATOM 762 C CA . PRO A 1 96 ? 9.674 3.000 15.331 1.00 95.00 96 PRO A CA 1
ATOM 763 C C . PRO A 1 96 ? 9.452 3.392 13.863 1.00 95.00 96 PRO A C 1
ATOM 765 O O . PRO A 1 96 ? 10.207 2.983 12.980 1.00 95.00 96 PRO A O 1
ATOM 768 N N . ARG A 1 97 ? 8.466 4.257 13.611 1.00 97.12 97 ARG A N 1
ATOM 769 C CA . ARG A 1 97 ? 8.099 4.802 12.292 1.00 97.12 97 ARG A CA 1
ATOM 770 C C . ARG A 1 97 ? 8.076 6.334 12.340 1.00 97.12 97 ARG A C 1
ATOM 772 O O . ARG A 1 97 ? 7.015 6.951 12.307 1.00 97.12 97 ARG A O 1
ATOM 779 N N . PRO A 1 98 ? 9.248 6.982 12.445 1.00 96.94 98 PRO A N 1
ATOM 780 C CA . PRO A 1 98 ? 9.351 8.422 12.694 1.00 96.94 98 PRO A CA 1
ATOM 781 C C . PRO A 1 98 ? 8.773 9.314 11.584 1.00 96.94 98 PRO A C 1
ATOM 783 O O . PRO A 1 98 ? 8.348 10.422 11.885 1.00 96.94 98 PRO A O 1
ATOM 786 N N . LEU A 1 99 ? 8.758 8.866 10.321 1.00 97.81 99 LEU A N 1
ATOM 787 C CA . LEU A 1 99 ? 8.147 9.632 9.223 1.00 97.81 99 LEU A CA 1
ATOM 788 C C . LEU A 1 99 ? 6.614 9.643 9.300 1.00 97.81 99 LEU A C 1
ATOM 790 O O . LEU A 1 99 ? 6.018 10.660 8.952 1.00 97.81 99 LEU A O 1
ATOM 794 N N . ALA A 1 100 ? 6.000 8.574 9.818 1.00 98.44 100 ALA A N 1
ATOM 795 C CA . ALA A 1 100 ? 4.572 8.550 10.115 1.00 98.44 100 ALA A CA 1
ATOM 796 C C . ALA A 1 100 ? 4.251 9.466 11.300 1.00 98.44 100 ALA A C 1
ATOM 798 O O . ALA A 1 100 ? 3.381 10.316 11.185 1.00 98.44 100 ALA A O 1
ATOM 799 N N . ALA A 1 101 ? 5.034 9.388 12.381 1.00 98.31 101 ALA A N 1
ATOM 800 C CA . ALA A 1 101 ? 4.861 10.264 13.540 1.00 98.31 101 ALA A CA 1
ATOM 801 C C . ALA A 1 101 ? 5.024 11.752 13.177 1.00 98.31 101 ALA A C 1
ATOM 803 O O . ALA A 1 101 ? 4.281 12.599 13.670 1.00 98.31 101 ALA A O 1
ATOM 804 N N . LEU A 1 102 ? 5.979 12.078 12.293 1.00 97.94 102 LEU A N 1
ATOM 805 C CA . LEU A 1 102 ? 6.127 13.423 11.735 1.00 97.94 102 LEU A CA 1
ATOM 806 C C . LEU A 1 102 ? 4.867 13.842 10.972 1.00 97.94 102 LEU A C 1
ATOM 808 O O . LEU A 1 102 ? 4.380 14.947 11.191 1.00 97.94 102 LEU A O 1
ATOM 812 N N . ASN A 1 103 ? 4.345 12.973 10.102 1.00 98.50 103 ASN A N 1
ATOM 813 C CA . ASN A 1 103 ? 3.119 13.235 9.354 1.00 98.50 103 ASN A CA 1
ATOM 814 C C . ASN A 1 103 ? 1.936 13.479 10.305 1.00 98.50 103 ASN A C 1
ATOM 816 O O . ASN A 1 103 ? 1.387 14.576 10.274 1.00 98.50 103 ASN A O 1
ATOM 820 N N . THR A 1 104 ? 1.647 12.560 11.233 1.00 98.12 104 THR A N 1
ATOM 821 C CA . THR A 1 104 ? 0.582 12.709 12.241 1.00 98.12 104 THR A CA 1
ATOM 822 C C . THR A 1 104 ? 0.683 14.040 12.990 1.00 98.12 104 THR A C 1
ATOM 824 O O . THR A 1 104 ? -0.325 14.703 13.233 1.00 98.12 104 THR A O 1
ATOM 827 N N . ALA A 1 105 ? 1.899 14.458 13.353 1.00 97.31 105 ALA A N 1
ATOM 828 C CA . ALA A 1 105 ? 2.130 15.677 14.123 1.00 97.31 105 ALA A CA 1
ATOM 829 C C . ALA A 1 105 ? 1.987 16.982 13.319 1.00 97.31 105 ALA A C 1
ATOM 831 O O . ALA A 1 105 ? 1.871 18.044 13.929 1.00 97.31 105 ALA A O 1
ATOM 832 N N . THR A 1 106 ? 2.062 16.937 11.985 1.00 96.50 106 THR A N 1
ATOM 833 C CA . THR A 1 106 ? 2.208 18.147 11.148 1.00 96.50 106 THR A CA 1
ATOM 834 C C . THR A 1 106 ? 1.223 18.250 9.988 1.00 96.50 106 THR A C 1
ATOM 836 O O . THR A 1 106 ? 1.091 19.332 9.417 1.00 96.50 106 THR A O 1
ATOM 839 N N . ALA A 1 107 ? 0.528 17.169 9.632 1.00 97.31 107 ALA A N 1
ATOM 840 C CA . ALA A 1 107 ? -0.453 17.179 8.562 1.00 97.31 107 ALA A CA 1
ATOM 841 C C . ALA A 1 107 ? -1.631 18.097 8.914 1.00 97.31 107 ALA A C 1
ATOM 843 O O . ALA A 1 107 ? -2.250 17.988 9.969 1.00 97.31 107 ALA A O 1
ATOM 844 N N . THR A 1 108 ? -1.953 19.003 7.995 1.00 95.12 108 THR A N 1
ATOM 845 C CA . THR A 1 108 ? -3.135 19.879 8.066 1.00 95.12 108 THR A CA 1
ATOM 846 C C . THR A 1 108 ? -4.143 19.569 6.964 1.00 95.12 108 THR A C 1
ATOM 848 O O . THR A 1 108 ? -5.240 20.120 6.949 1.00 95.12 108 THR A O 1
ATOM 851 N N . GLN A 1 109 ? -3.770 18.696 6.029 1.00 97.88 109 GLN A N 1
ATOM 852 C CA . GLN A 1 109 ? -4.537 18.346 4.845 1.00 97.88 109 GLN A CA 1
ATOM 853 C C . GLN A 1 109 ? -4.784 16.841 4.809 1.00 97.88 109 GLN A C 1
ATOM 855 O O . GLN A 1 109 ? -3.984 16.032 5.284 1.00 97.88 109 GLN A O 1
ATOM 860 N N . GLY A 1 110 ? -5.923 16.464 4.242 1.00 97.94 110 GLY A N 1
ATOM 861 C CA . GLY A 1 110 ? -6.383 15.089 4.258 1.00 97.94 110 GLY A CA 1
ATOM 862 C C . GLY A 1 110 ? -7.891 14.994 4.136 1.00 97.94 110 GLY A C 1
ATOM 863 O O . GLY A 1 110 ? -8.595 15.998 4.023 1.00 97.94 110 GLY A O 1
ATOM 864 N N . ILE A 1 111 ? -8.379 13.762 4.173 1.00 98.12 111 ILE A N 1
ATOM 865 C CA . ILE A 1 111 ? -9.800 13.438 4.061 1.00 98.12 111 ILE A CA 1
ATOM 866 C C . ILE A 1 111 ? -10.140 12.437 5.155 1.00 98.12 111 ILE A C 1
ATOM 868 O O . ILE A 1 111 ? -9.370 11.520 5.448 1.00 98.12 111 ILE A O 1
ATOM 872 N N . VAL A 1 112 ? -11.300 12.650 5.749 1.00 98.38 112 VAL A N 1
ATOM 873 C CA . VAL A 1 112 ? -11.842 11.905 6.868 1.00 98.38 112 VAL A CA 1
ATOM 874 C C . VAL A 1 112 ? -13.114 11.243 6.363 1.00 98.38 112 VAL A C 1
ATOM 876 O O . VAL A 1 112 ? -14.015 11.921 5.874 1.00 98.38 112 VAL A O 1
ATOM 879 N N . ILE A 1 113 ? -13.152 9.912 6.396 1.00 98.56 113 ILE A N 1
ATOM 880 C CA . ILE A 1 113 ? -14.238 9.115 5.822 1.00 98.56 113 ILE A CA 1
ATOM 881 C C . ILE A 1 113 ? -14.802 8.192 6.888 1.00 98.56 113 ILE A C 1
ATOM 883 O O . ILE A 1 113 ? -14.060 7.443 7.522 1.00 98.56 113 ILE A O 1
ATOM 887 N N . ARG A 1 114 ? -16.126 8.186 7.034 1.00 98.50 114 ARG A N 1
ATOM 888 C CA . ARG A 1 114 ? -16.841 7.201 7.843 1.00 98.50 114 ARG A CA 1
ATOM 889 C C . ARG A 1 114 ? -17.908 6.503 7.014 1.00 98.50 114 ARG A C 1
ATOM 891 O O . ARG A 1 114 ? -18.941 7.087 6.696 1.00 98.50 114 ARG A O 1
ATOM 898 N N . ALA A 1 115 ? -17.676 5.239 6.684 1.00 98.62 115 ALA A N 1
ATOM 899 C CA . ALA A 1 115 ? -18.670 4.397 6.035 1.00 98.62 115 ALA A CA 1
ATOM 900 C C . ALA A 1 115 ? -19.582 3.767 7.099 1.00 98.62 115 ALA A C 1
ATOM 902 O O . ALA A 1 115 ? -19.119 3.068 7.996 1.00 98.62 115 ALA A O 1
ATOM 903 N N . THR A 1 116 ? -20.883 4.029 7.006 1.00 98.38 116 THR A N 1
ATOM 904 C CA . THR A 1 116 ? -21.928 3.484 7.896 1.00 98.38 116 THR A CA 1
ATOM 905 C C . THR A 1 116 ? -22.746 2.373 7.235 1.00 98.38 116 THR A C 1
ATOM 907 O O . THR A 1 116 ? -23.513 1.684 7.903 1.00 98.38 116 THR A O 1
ATOM 910 N N . ALA A 1 117 ? -22.584 2.200 5.925 1.00 97.94 117 ALA A N 1
ATOM 911 C CA . ALA A 1 117 ? -23.187 1.154 5.114 1.00 97.94 117 ALA A CA 1
ATOM 912 C C . ALA A 1 117 ? -22.290 0.874 3.897 1.00 97.94 117 ALA A C 1
ATOM 914 O O . ALA A 1 117 ? -21.227 1.475 3.746 1.00 97.94 117 ALA A O 1
ATOM 915 N N . GLN A 1 118 ? -22.732 -0.018 3.013 1.00 97.62 118 GLN A N 1
ATOM 916 C CA . GLN A 1 118 ? -22.077 -0.252 1.730 1.00 97.62 118 GLN A CA 1
ATOM 917 C C . GLN A 1 118 ? -22.090 1.011 0.857 1.00 97.62 118 GLN A C 1
ATOM 919 O O . GLN A 1 118 ? -23.154 1.524 0.489 1.00 97.62 118 GLN A O 1
ATOM 924 N N . ALA A 1 119 ? -20.900 1.482 0.490 1.00 97.44 119 ALA A N 1
ATOM 925 C CA . ALA A 1 119 ? -20.716 2.540 -0.486 1.00 97.44 119 ALA A CA 1
ATOM 926 C C . ALA A 1 119 ? -21.163 2.052 -1.872 1.00 97.44 119 ALA A C 1
ATOM 928 O O . ALA A 1 119 ? -20.748 1.000 -2.347 1.00 97.44 119 ALA A O 1
ATOM 929 N N . LYS A 1 120 ? -22.010 2.828 -2.559 1.00 96.00 120 LYS A N 1
ATOM 930 C CA . LYS A 1 120 ? -22.516 2.442 -3.893 1.00 96.00 120 LYS A CA 1
ATOM 931 C C . LYS A 1 120 ? -21.471 2.518 -5.005 1.00 96.00 120 LYS A C 1
ATOM 933 O O . LYS A 1 120 ? -21.701 1.972 -6.078 1.00 96.00 120 LYS A O 1
ATOM 938 N N . LYS A 1 121 ? -20.399 3.270 -4.778 1.00 96.31 121 LYS A N 1
ATOM 939 C CA . LYS A 1 121 ? -19.306 3.481 -5.721 1.00 96.31 121 LYS A CA 1
ATOM 940 C C . LYS A 1 121 ? -18.029 3.867 -4.972 1.00 96.31 121 LYS A C 1
ATOM 942 O O . LYS A 1 121 ? -18.143 4.403 -3.865 1.00 96.31 121 LYS A O 1
ATOM 947 N N . PRO A 1 122 ? -16.843 3.620 -5.549 1.00 97.56 122 PRO A N 1
ATOM 948 C CA . PRO A 1 122 ? -15.578 3.955 -4.910 1.00 97.56 122 PRO A CA 1
ATOM 949 C C . PRO A 1 122 ? -15.382 5.465 -4.730 1.00 97.56 122 PRO A C 1
ATOM 951 O O . PRO A 1 122 ? -15.952 6.289 -5.455 1.00 97.56 122 PRO A O 1
ATOM 954 N N . ILE A 1 123 ? -14.507 5.819 -3.789 1.00 98.56 123 ILE A N 1
ATOM 955 C CA . ILE A 1 123 ? -13.962 7.174 -3.637 1.00 98.56 123 ILE A CA 1
ATOM 956 C C . ILE A 1 123 ? -12.543 7.180 -4.207 1.00 98.56 123 ILE A C 1
ATOM 958 O O . ILE A 1 123 ? -11.726 6.331 -3.869 1.00 98.56 123 ILE A O 1
ATOM 962 N N . SER A 1 124 ? -12.243 8.137 -5.078 1.00 97.75 124 SER A N 1
ATOM 963 C CA . SER A 1 124 ? -10.977 8.264 -5.793 1.00 97.75 124 SER A CA 1
ATOM 964 C C . SER A 1 124 ? -10.221 9.490 -5.306 1.00 97.75 124 SER A C 1
ATOM 966 O O . SER A 1 124 ? -10.644 10.613 -5.567 1.00 97.75 124 SER A O 1
ATOM 968 N N . LEU A 1 125 ? -9.088 9.278 -4.643 1.00 97.81 125 LEU A N 1
ATOM 969 C CA . LEU A 1 125 ? -8.148 10.327 -4.263 1.00 97.81 125 LEU A CA 1
ATOM 970 C C . LEU A 1 125 ? -7.168 10.540 -5.423 1.00 97.81 125 LEU A C 1
ATOM 972 O O . LEU A 1 125 ? -6.377 9.657 -5.772 1.00 97.81 125 LEU A O 1
ATOM 976 N N . ILE A 1 126 ? -7.261 11.702 -6.060 1.00 95.81 126 ILE A N 1
ATOM 977 C CA . ILE A 1 126 ? -6.491 12.054 -7.249 1.00 95.81 126 ILE A CA 1
ATOM 978 C C . ILE A 1 126 ? -5.479 13.118 -6.858 1.00 95.81 126 ILE A C 1
ATOM 980 O O . ILE A 1 126 ? -5.840 14.198 -6.401 1.00 95.81 126 ILE A O 1
ATOM 984 N N . TYR A 1 127 ? -4.204 12.811 -7.053 1.00 94.12 127 TYR A N 1
ATOM 985 C CA . TYR A 1 127 ? -3.113 13.674 -6.635 1.00 94.12 127 TYR A CA 1
ATOM 986 C C . TYR A 1 127 ? -2.435 14.322 -7.844 1.00 94.12 127 TYR A C 1
ATOM 98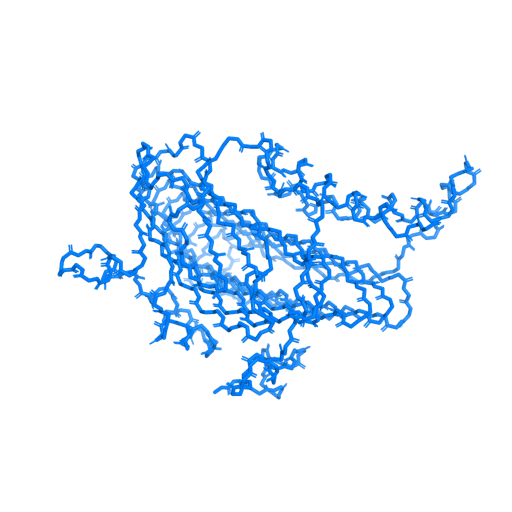8 O O . TYR A 1 127 ? -1.938 13.623 -8.727 1.00 94.12 127 TYR A O 1
ATOM 996 N N . LEU A 1 128 ? -2.376 15.646 -7.872 1.00 92.44 128 LEU A N 1
ATOM 997 C CA . LEU A 1 128 ? -1.731 16.458 -8.901 1.00 92.44 128 LEU A CA 1
ATOM 998 C C . LEU A 1 128 ? -0.466 17.114 -8.337 1.00 92.44 128 LEU A C 1
ATOM 1000 O O . LEU A 1 128 ? -0.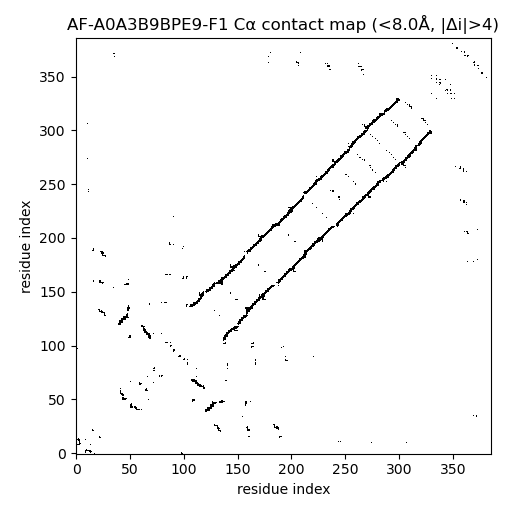356 17.310 -7.130 1.00 92.44 128 LEU A O 1
ATOM 1004 N N . HIS A 1 129 ? 0.486 17.390 -9.223 1.00 91.44 129 HIS A N 1
ATOM 1005 C CA . HIS A 1 129 ? 1.783 17.988 -8.916 1.00 91.44 129 HIS A CA 1
ATOM 1006 C C . HIS A 1 129 ? 1.985 19.166 -9.871 1.00 91.44 129 HIS A C 1
ATOM 1008 O O . HIS A 1 129 ? 2.084 18.942 -11.079 1.00 91.44 129 HIS A O 1
ATOM 1014 N N . GLU A 1 130 ? 1.995 20.384 -9.335 1.00 92.44 130 GLU A N 1
ATOM 1015 C CA . GLU A 1 130 ? 2.066 21.639 -10.099 1.00 92.44 130 GLU A CA 1
ATOM 1016 C C . GLU A 1 130 ? 3.219 22.555 -9.653 1.00 92.44 130 GLU A C 1
ATOM 1018 O O . GLU A 1 130 ? 3.599 23.461 -10.395 1.00 92.44 130 GLU A O 1
ATOM 1023 N N . ASP A 1 131 ? 3.829 22.307 -8.491 1.00 92.88 131 ASP A N 1
ATOM 1024 C CA . ASP A 1 131 ? 5.045 22.991 -8.040 1.00 92.88 131 ASP A CA 1
ATOM 1025 C C . ASP A 1 131 ? 6.210 22.011 -7.912 1.00 92.88 131 ASP A C 1
ATOM 1027 O O . ASP A 1 131 ? 6.184 21.118 -7.063 1.00 92.88 131 ASP A O 1
ATOM 1031 N N . ASP A 1 132 ? 7.275 22.256 -8.681 1.00 93.69 132 ASP A N 1
ATOM 1032 C CA . ASP A 1 132 ? 8.500 21.454 -8.695 1.00 93.69 132 ASP A CA 1
ATOM 1033 C C . ASP A 1 132 ? 9.136 21.284 -7.304 1.00 93.69 132 ASP A C 1
ATOM 1035 O O . ASP A 1 132 ? 9.926 20.368 -7.097 1.00 93.69 132 ASP A O 1
ATOM 1039 N N . ASN A 1 133 ? 8.831 22.166 -6.347 1.00 94.88 133 ASN A N 1
ATOM 1040 C CA . ASN A 1 133 ? 9.367 22.153 -4.984 1.00 94.88 133 ASN A CA 1
ATOM 1041 C C . ASN A 1 133 ? 8.326 21.744 -3.931 1.00 94.88 133 ASN A C 1
ATOM 1043 O O . ASN A 1 133 ? 8.551 21.949 -2.737 1.00 94.88 133 ASN A O 1
ATOM 1047 N N . SER A 1 134 ? 7.186 21.198 -4.351 1.00 95.06 134 SER A N 1
ATOM 1048 C CA . SER A 1 134 ? 6.103 20.794 -3.456 1.00 95.06 134 SER A CA 1
ATOM 1049 C C . SER A 1 134 ? 6.550 19.735 -2.436 1.00 95.06 134 SER A C 1
ATOM 1051 O O . SER A 1 134 ? 7.201 18.735 -2.757 1.00 95.06 134 SER A O 1
ATOM 1053 N N . ASP A 1 135 ? 6.165 19.952 -1.178 1.00 96.00 135 ASP A N 1
ATOM 1054 C CA . ASP A 1 135 ? 6.383 19.031 -0.062 1.00 96.00 135 ASP A CA 1
ATOM 1055 C C . ASP A 1 135 ? 5.040 18.777 0.620 1.00 96.00 135 ASP A C 1
ATOM 1057 O O . ASP A 1 135 ? 4.510 19.628 1.337 1.00 96.00 135 ASP A O 1
ATOM 1061 N N . ALA A 1 136 ? 4.439 17.630 0.319 1.00 96.19 136 ALA A N 1
ATOM 1062 C CA . ALA A 1 136 ? 3.073 17.323 0.708 1.00 96.19 136 ALA A CA 1
ATOM 1063 C C . ALA A 1 136 ? 3.029 16.357 1.897 1.00 96.19 136 ALA A C 1
ATOM 1065 O O . ALA A 1 136 ? 3.514 15.224 1.806 1.00 96.19 136 ALA A O 1
ATOM 1066 N N . MET A 1 137 ? 2.353 16.775 2.972 1.00 97.44 137 MET A N 1
ATOM 1067 C CA . MET A 1 137 ? 1.932 15.911 4.077 1.00 97.44 137 MET A CA 1
ATOM 1068 C C . MET A 1 137 ? 0.415 15.738 4.071 1.00 97.44 137 MET A C 1
ATOM 1070 O O . MET A 1 137 ? -0.321 16.679 4.364 1.00 97.44 137 MET A O 1
ATOM 1074 N N . LEU A 1 138 ? -0.044 14.524 3.761 1.00 98.50 138 LEU A N 1
ATOM 1075 C CA . LEU A 1 138 ? -1.460 14.156 3.807 1.00 98.50 138 LEU A CA 1
ATOM 1076 C C . LEU A 1 138 ? -1.715 13.106 4.885 1.00 98.50 138 LEU A C 1
ATOM 1078 O O . LEU A 1 138 ? -0.966 12.132 4.981 1.00 98.50 138 LEU A O 1
ATOM 1082 N N . HIS A 1 139 ? -2.800 13.274 5.639 1.00 98.75 139 HIS A N 1
ATOM 1083 C CA . HIS A 1 139 ? -3.260 12.294 6.622 1.00 98.75 139 HIS A CA 1
ATOM 1084 C C . HIS A 1 139 ? -4.737 11.982 6.399 1.00 98.75 139 HIS A C 1
ATOM 1086 O O . HIS A 1 139 ? -5.610 12.829 6.570 1.00 98.75 139 HIS A O 1
ATOM 1092 N N . HIS A 1 140 ? -5.029 10.751 6.000 1.00 98.69 140 HIS A N 1
ATOM 1093 C CA . HIS A 1 140 ? -6.390 10.267 5.814 1.00 98.69 140 HIS A CA 1
ATOM 1094 C C . HIS A 1 140 ? -6.812 9.399 7.000 1.00 98.69 140 HIS A C 1
ATOM 1096 O O . HIS A 1 140 ? -6.052 8.535 7.438 1.00 98.69 140 HIS A O 1
ATOM 1102 N N . THR A 1 141 ? -8.035 9.590 7.489 1.00 98.56 141 THR A N 1
ATOM 1103 C CA . THR A 1 141 ? -8.622 8.749 8.543 1.00 98.56 141 THR A CA 1
ATOM 1104 C C . THR A 1 141 ? -9.901 8.125 8.013 1.00 98.56 141 THR A C 1
ATOM 1106 O O . THR A 1 141 ? -10.831 8.834 7.637 1.00 98.56 141 THR A O 1
ATOM 1109 N N . ILE A 1 142 ? -9.951 6.800 7.977 1.00 98.75 142 ILE A N 1
ATOM 1110 C CA . ILE A 1 142 ? -11.048 6.029 7.405 1.00 98.75 142 ILE A CA 1
ATOM 1111 C C . ILE A 1 142 ? -11.592 5.096 8.480 1.00 98.75 142 ILE A C 1
ATOM 1113 O O . ILE A 1 142 ? -10.854 4.305 9.061 1.00 98.75 142 ILE A O 1
ATOM 1117 N N . LYS A 1 143 ? -12.896 5.172 8.731 1.00 98.69 143 LYS A N 1
ATOM 1118 C CA . LYS A 1 143 ? -13.605 4.287 9.651 1.00 98.69 143 LYS A CA 1
ATOM 1119 C C . LYS A 1 143 ? -14.725 3.563 8.918 1.00 98.69 143 LYS A C 1
ATOM 1121 O O . LYS A 1 143 ? -15.591 4.204 8.325 1.00 98.69 143 LYS A O 1
ATOM 1126 N N . LEU A 1 144 ? -14.740 2.240 8.993 1.00 98.81 144 LEU A N 1
ATOM 1127 C CA . LEU A 1 144 ? -15.845 1.416 8.526 1.00 98.81 144 LEU A CA 1
ATOM 1128 C C . LEU A 1 144 ? -16.608 0.915 9.748 1.00 98.81 144 LEU A C 1
ATOM 1130 O O . LEU A 1 144 ? -16.063 0.197 10.583 1.00 98.81 144 LEU A O 1
ATOM 1134 N N . GLU A 1 145 ? -17.867 1.319 9.877 1.00 98.62 145 GLU A N 1
ATOM 1135 C CA . GLU A 1 145 ? -18.756 0.756 10.888 1.00 98.62 145 GLU A CA 1
ATOM 1136 C C . GLU A 1 145 ? -19.106 -0.700 10.552 1.00 98.62 145 GLU A C 1
ATOM 1138 O O . GLU A 1 145 ? -18.843 -1.196 9.455 1.00 98.62 145 GLU A O 1
ATOM 1143 N N . LYS A 1 146 ? -19.731 -1.393 11.507 1.00 98.62 146 LYS A N 1
ATOM 1144 C CA . LYS A 1 146 ? -20.126 -2.794 11.351 1.00 98.62 146 LYS A CA 1
ATOM 1145 C C . LYS A 1 146 ? -20.891 -3.039 10.044 1.00 98.62 146 LYS A C 1
ATOM 1147 O O . LYS A 1 146 ? -21.942 -2.438 9.824 1.00 98.62 146 LYS A O 1
ATOM 1152 N N . GLY A 1 147 ? -20.410 -3.981 9.234 1.00 98.56 147 GLY A N 1
ATOM 1153 C CA . GLY A 1 147 ? -21.042 -4.366 7.969 1.00 98.56 147 GLY A CA 1
ATOM 1154 C C . GLY A 1 147 ? -20.930 -3.333 6.844 1.00 98.56 147 GLY A C 1
ATOM 1155 O O . GLY A 1 147 ? -21.615 -3.480 5.832 1.00 98.56 147 GLY A O 1
ATOM 1156 N N . ALA A 1 148 ? -20.138 -2.271 7.016 1.00 98.75 148 ALA A N 1
ATOM 1157 C CA . ALA A 1 148 ? -19.891 -1.301 5.958 1.00 98.75 148 ALA A CA 1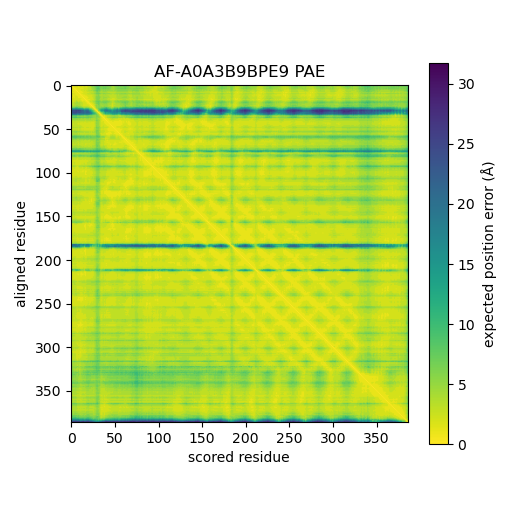
ATOM 1158 C C . ALA A 1 148 ? -18.907 -1.852 4.916 1.00 98.75 148 ALA A C 1
ATOM 1160 O O . ALA A 1 148 ? -18.079 -2.710 5.208 1.00 98.75 148 ALA A O 1
ATOM 1161 N N . ASP A 1 149 ? -18.983 -1.320 3.703 1.00 98.56 149 ASP A N 1
ATOM 1162 C CA . ASP A 1 149 ? -18.110 -1.698 2.595 1.00 98.56 149 ASP A CA 1
ATOM 1163 C C . ASP A 1 149 ? -17.651 -0.425 1.887 1.00 98.56 149 ASP A C 1
ATOM 1165 O O . ASP A 1 149 ? -18.471 0.460 1.609 1.00 98.56 149 ASP A O 1
ATOM 1169 N N . LEU A 1 150 ? -16.343 -0.294 1.670 1.00 98.69 150 LEU A N 1
ATOM 1170 C CA . LEU A 1 150 ? -15.755 0.886 1.051 1.00 98.69 150 LEU A CA 1
ATOM 1171 C C . LEU A 1 150 ? -14.555 0.524 0.181 1.00 98.69 150 LEU A C 1
ATOM 1173 O O . LEU A 1 150 ? -13.609 -0.120 0.633 1.00 98.69 150 LEU A O 1
ATOM 1177 N N . THR A 1 151 ? -14.559 1.060 -1.040 1.00 98.75 151 THR A N 1
ATOM 1178 C CA . THR A 1 151 ? -13.416 1.013 -1.953 1.00 98.75 151 THR A CA 1
ATOM 1179 C C . THR A 1 151 ? -12.784 2.396 -2.110 1.00 98.75 151 THR A C 1
ATOM 1181 O O . THR A 1 151 ? -13.471 3.365 -2.447 1.00 98.75 151 THR A O 1
ATOM 1184 N N . ILE A 1 152 ? -11.468 2.480 -1.902 1.00 98.69 152 ILE A N 1
ATOM 1185 C CA . ILE A 1 152 ? -10.644 3.669 -2.134 1.00 98.69 152 ILE A CA 1
ATOM 1186 C C . ILE A 1 152 ? -9.715 3.440 -3.324 1.00 98.69 152 ILE A C 1
ATOM 1188 O O . ILE A 1 152 ? -8.980 2.455 -3.386 1.00 98.69 152 ILE A O 1
ATOM 1192 N N . LEU A 1 153 ? -9.710 4.391 -4.250 1.00 98.25 153 LEU A N 1
ATOM 1193 C CA . LEU A 1 153 ? -8.799 4.424 -5.386 1.00 98.25 153 LEU A CA 1
ATOM 1194 C C . LEU A 1 153 ? -7.810 5.571 -5.208 1.00 98.25 153 LEU A C 1
ATOM 1196 O O . LEU A 1 153 ? -8.197 6.664 -4.804 1.00 98.25 153 LEU A O 1
ATOM 1200 N N . GLU A 1 154 ? -6.546 5.346 -5.542 1.00 96.12 154 GLU A N 1
ATOM 1201 C CA . GLU A 1 154 ? -5.512 6.377 -5.477 1.00 96.12 154 GLU A CA 1
ATOM 1202 C C . GLU A 1 154 ? -4.688 6.442 -6.757 1.00 96.12 154 GLU A C 1
ATOM 1204 O O . GLU A 1 154 ? -4.167 5.427 -7.237 1.00 96.12 154 GLU A O 1
ATOM 1209 N N . ASN A 1 155 ? -4.478 7.648 -7.284 1.00 93.25 155 ASN A N 1
ATOM 1210 C CA . ASN A 1 155 ? -3.562 7.836 -8.402 1.00 93.25 155 ASN A CA 1
ATOM 1211 C C . ASN A 1 155 ? -2.953 9.233 -8.469 1.00 93.25 155 ASN A C 1
ATOM 1213 O O . ASN A 1 155 ? -3.601 10.231 -8.184 1.00 93.25 155 ASN A O 1
ATOM 1217 N N . GLY A 1 156 ? -1.720 9.288 -8.973 1.00 89.62 156 GLY A N 1
ATOM 1218 C CA . GLY A 1 156 ? -1.053 10.534 -9.349 1.00 89.62 156 GLY A CA 1
ATOM 1219 C C . GLY A 1 156 ? 0.276 10.793 -8.625 1.00 89.62 156 GLY A C 1
ATOM 1220 O O . GLY A 1 156 ? 0.683 9.999 -7.772 1.00 89.62 156 GLY A O 1
ATOM 1221 N N . PRO A 1 157 ? 1.018 11.836 -9.040 1.00 86.56 157 PRO A N 1
ATOM 1222 C CA . PRO A 1 157 ? 2.342 12.166 -8.501 1.00 86.56 157 PRO A CA 1
ATOM 1223 C C . PRO A 1 157 ? 2.331 12.813 -7.105 1.00 86.56 157 PRO A C 1
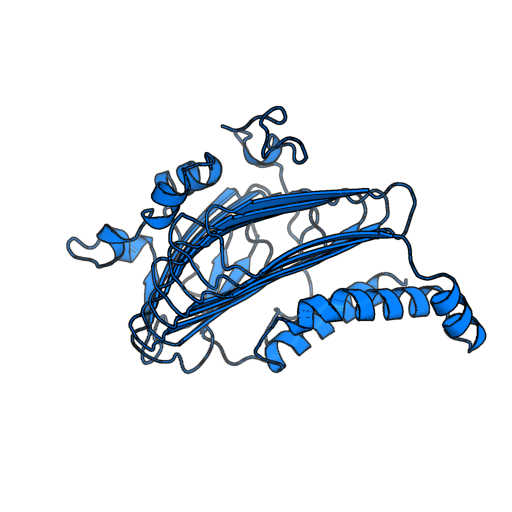ATOM 1225 O O . PRO A 1 157 ? 3.273 12.568 -6.352 1.00 86.56 157 PRO A O 1
ATOM 1228 N N . ALA A 1 158 ? 1.266 13.536 -6.741 1.00 90.25 158 ALA A N 1
ATOM 1229 C CA . ALA A 1 158 ? 1.071 14.279 -5.485 1.00 90.25 158 ALA A CA 1
ATOM 1230 C C . ALA A 1 158 ? 1.985 15.480 -5.221 1.00 90.25 158 ALA A C 1
ATOM 1232 O O . ALA A 1 158 ? 1.461 16.544 -4.920 1.00 90.25 158 ALA A O 1
ATOM 1233 N N . ALA A 1 159 ? 3.304 15.300 -5.261 1.00 93.31 159 ALA A N 1
ATOM 1234 C CA . ALA A 1 159 ? 4.290 16.345 -4.985 1.00 93.31 159 ALA A CA 1
ATOM 1235 C C . ALA A 1 159 ? 5.710 15.862 -5.331 1.00 93.31 159 ALA A C 1
ATOM 1237 O O . ALA A 1 159 ? 5.923 14.659 -5.541 1.00 93.31 159 ALA A O 1
ATOM 1238 N N . ALA A 1 160 ? 6.690 16.767 -5.303 1.00 94.31 160 ALA A N 1
ATOM 1239 C CA . ALA A 1 160 ? 8.109 16.437 -5.432 1.00 94.31 160 ALA A CA 1
ATOM 1240 C C . ALA A 1 160 ? 8.609 15.567 -4.265 1.00 94.31 160 ALA A C 1
ATOM 1242 O O . ALA A 1 160 ? 9.302 14.559 -4.466 1.00 94.31 160 ALA A O 1
ATOM 1243 N N . ARG A 1 161 ? 8.182 15.888 -3.038 1.00 95.75 161 ARG A N 1
ATOM 1244 C CA . ARG A 1 161 ? 8.258 14.982 -1.888 1.00 95.75 161 ARG A CA 1
ATOM 1245 C C . ARG A 1 161 ? 6.876 14.763 -1.297 1.00 95.75 161 ARG A C 1
ATOM 1247 O O . ARG A 1 161 ? 6.147 15.705 -1.013 1.00 95.75 161 ARG A O 1
ATOM 1254 N N . PHE A 1 162 ? 6.528 13.498 -1.097 1.00 96.19 162 PHE A N 1
ATOM 1255 C CA . PHE A 1 162 ? 5.228 13.111 -0.572 1.00 96.19 162 PHE A CA 1
ATOM 1256 C C . PHE A 1 162 ? 5.375 12.234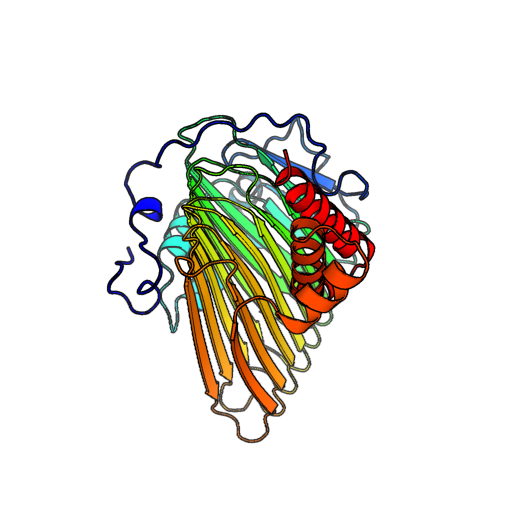 0.665 1.00 96.19 162 PHE A C 1
ATOM 1258 O O . PHE A 1 162 ? 6.004 11.178 0.602 1.00 96.19 162 PHE A O 1
ATOM 1265 N N . ASN A 1 163 ? 4.765 12.642 1.774 1.00 98.12 163 ASN A N 1
ATOM 1266 C CA . ASN A 1 163 ? 4.591 11.822 2.964 1.00 98.12 163 ASN A CA 1
ATOM 1267 C C . ASN A 1 163 ? 3.091 11.672 3.240 1.00 98.12 163 ASN A C 1
ATOM 1269 O O . ASN A 1 163 ? 2.400 12.660 3.479 1.00 98.12 163 ASN A O 1
ATOM 1273 N N . LYS A 1 164 ? 2.579 10.441 3.209 1.00 98.38 164 LYS A N 1
ATOM 1274 C CA . LYS A 1 164 ? 1.150 10.164 3.385 1.00 98.38 164 LYS A CA 1
ATOM 1275 C C . LYS A 1 164 ? 0.902 9.140 4.476 1.00 98.38 164 LYS A C 1
ATOM 1277 O O . LYS A 1 164 ? 1.460 8.047 4.404 1.00 98.38 164 LYS A O 1
ATOM 1282 N N . VAL A 1 165 ? -0.022 9.431 5.382 1.00 98.88 165 VAL A N 1
ATOM 1283 C CA . VAL A 1 165 ? -0.599 8.461 6.317 1.00 98.88 165 VAL A CA 1
ATOM 1284 C C . VAL A 1 165 ? -2.051 8.182 5.936 1.00 98.88 165 VAL A C 1
ATOM 1286 O O . VAL A 1 165 ? -2.802 9.089 5.587 1.00 98.88 165 VAL A O 1
ATOM 1289 N N . MET A 1 166 ? -2.446 6.913 5.974 1.00 98.88 166 MET A N 1
ATOM 1290 C CA . MET A 1 166 ? -3.836 6.476 5.925 1.00 98.88 166 MET A CA 1
ATOM 1291 C C . MET A 1 166 ? -4.086 5.532 7.097 1.00 98.88 166 MET A C 1
ATOM 1293 O O . MET A 1 166 ? -3.481 4.465 7.174 1.00 98.88 166 MET A O 1
ATOM 1297 N N . GLU A 1 167 ? -4.977 5.917 7.999 1.00 98.81 167 GLU A N 1
ATOM 1298 C CA . GLU A 1 167 ? -5.446 5.061 9.086 1.00 98.81 167 GLU A CA 1
ATOM 1299 C C . GLU A 1 167 ? -6.805 4.471 8.719 1.00 98.81 167 GLU A C 1
ATOM 1301 O O . GLU A 1 167 ? -7.708 5.214 8.339 1.00 98.81 167 GLU A O 1
ATOM 1306 N N . VAL A 1 168 ? -6.948 3.149 8.815 1.00 98.88 168 VAL A N 1
ATOM 1307 C CA . VAL A 1 168 ? -8.148 2.408 8.412 1.00 98.88 168 VAL A CA 1
ATOM 1308 C C . VAL A 1 168 ? -8.629 1.529 9.564 1.00 98.88 168 VAL A C 1
ATOM 1310 O O . VAL A 1 168 ? -8.046 0.489 9.863 1.00 98.88 168 VAL A O 1
ATOM 1313 N N . ASP A 1 169 ? -9.711 1.939 10.213 1.00 98.75 169 ASP A N 1
ATOM 1314 C CA . ASP A 1 169 ? -10.369 1.163 11.263 1.00 98.75 169 ASP A CA 1
ATOM 1315 C C . ASP A 1 169 ? -11.534 0.370 10.660 1.00 98.75 169 ASP A C 1
ATOM 1317 O O . ASP A 1 169 ? -12.556 0.952 10.283 1.00 98.75 169 ASP A O 1
ATOM 1321 N N . VAL A 1 170 ? -11.362 -0.946 10.516 1.00 98.88 170 VAL A N 1
ATOM 1322 C CA . VAL A 1 170 ? -12.332 -1.843 9.878 1.00 98.88 170 VAL A CA 1
ATOM 1323 C C . VAL A 1 170 ? -13.156 -2.545 10.957 1.00 98.88 170 VAL A C 1
ATOM 1325 O O . VAL A 1 170 ? -12.668 -3.450 11.632 1.00 98.88 170 VAL A O 1
ATOM 1328 N N . GLY A 1 171 ? -14.410 -2.125 11.133 1.00 98.69 171 GLY A N 1
ATOM 1329 C CA . GLY A 1 171 ? -15.325 -2.723 12.104 1.00 98.69 171 GLY A CA 1
ATOM 1330 C C . GLY A 1 171 ? -15.762 -4.148 11.751 1.00 98.69 171 GLY A C 1
ATOM 1331 O O . GLY A 1 171 ? -15.469 -4.676 10.679 1.00 98.69 171 GLY A O 1
ATOM 1332 N N . ASP A 1 172 ? -16.508 -4.777 12.659 1.00 98.81 172 ASP A N 1
ATOM 1333 C CA . ASP A 1 172 ? -16.942 -6.164 12.483 1.00 98.81 172 ASP A CA 1
ATOM 1334 C C . ASP A 1 172 ? -17.721 -6.373 11.178 1.00 98.81 172 ASP A C 1
ATOM 1336 O O . ASP A 1 172 ? -18.630 -5.606 10.858 1.00 98.81 172 ASP A O 1
ATOM 1340 N N . ASN A 1 173 ? -17.472 -7.475 10.473 1.00 98.75 173 ASN A N 1
ATOM 1341 C CA . ASN A 1 173 ? -18.139 -7.828 9.213 1.00 98.75 173 ASN A CA 1
ATOM 1342 C C . ASN A 1 173 ? -18.011 -6.749 8.117 1.00 98.75 173 ASN A C 1
ATOM 1344 O O . ASN A 1 173 ? -18.789 -6.772 7.166 1.00 98.75 173 ASN A O 1
ATOM 1348 N N . ALA A 1 174 ? -17.101 -5.781 8.267 1.00 98.88 174 ALA A N 1
ATOM 1349 C CA . ALA A 1 174 ? -16.879 -4.723 7.293 1.00 98.88 174 ALA A CA 1
ATOM 1350 C C . ALA A 1 174 ? -15.755 -5.081 6.313 1.00 98.88 174 ALA A C 1
ATOM 1352 O O . ALA A 1 174 ? -14.853 -5.862 6.633 1.00 98.88 174 ALA A O 1
ATOM 1353 N N . SER A 1 175 ? -15.796 -4.467 5.132 1.00 98.81 175 SER A N 1
ATOM 1354 C CA . SER A 1 175 ? -14.890 -4.757 4.023 1.00 98.81 175 SER A CA 1
ATOM 1355 C C . SER A 1 175 ? -14.260 -3.482 3.471 1.00 98.81 175 SER A C 1
ATOM 1357 O O . SER A 1 175 ? -14.947 -2.568 3.020 1.00 98.81 175 SER A O 1
ATOM 1359 N N . PHE A 1 176 ? -12.931 -3.409 3.512 1.00 98.88 176 PHE A N 1
ATOM 1360 C CA . PHE A 1 176 ? -12.166 -2.307 2.941 1.00 98.88 176 PHE A CA 1
ATOM 1361 C C . PHE A 1 176 ? -11.331 -2.782 1.758 1.00 98.88 176 PHE A C 1
ATOM 1363 O O . PHE A 1 176 ? -10.535 -3.715 1.885 1.00 98.88 176 PHE A O 1
ATOM 1370 N N . HIS A 1 177 ? -11.469 -2.088 0.633 1.00 98.69 177 HIS A N 1
ATOM 1371 C CA . HIS A 1 177 ? -10.710 -2.335 -0.584 1.00 98.69 177 HIS A CA 1
ATOM 1372 C C . HIS A 1 177 ? -9.933 -1.079 -0.968 1.00 98.69 177 HIS A C 1
ATOM 1374 O O . HIS A 1 177 ? -10.459 0.032 -0.952 1.00 98.69 177 HIS A O 1
ATOM 1380 N N . HIS A 1 178 ? -8.671 -1.241 -1.338 1.00 98.75 178 HIS A N 1
ATOM 1381 C CA . HIS A 1 178 ? -7.810 -0.141 -1.733 1.00 98.75 178 HIS A CA 1
ATOM 1382 C C . HIS A 1 178 ? -6.978 -0.517 -2.956 1.00 98.75 178 HIS A C 1
ATOM 1384 O O . HIS A 1 178 ? -6.284 -1.533 -2.960 1.00 98.75 178 HIS A O 1
ATOM 1390 N N . VAL A 1 179 ? -7.021 0.316 -3.995 1.00 98.38 179 VAL A N 1
ATOM 1391 C CA . VAL A 1 179 ? -6.205 0.145 -5.203 1.00 98.38 179 VAL A CA 1
ATOM 1392 C C . VAL A 1 179 ? -5.482 1.444 -5.507 1.00 98.38 179 VAL A C 1
ATOM 1394 O O . VAL A 1 179 ? -6.095 2.487 -5.725 1.00 98.38 179 VAL A O 1
ATOM 1397 N N . ARG A 1 180 ? -4.155 1.372 -5.579 1.00 96.31 180 ARG A N 1
ATOM 1398 C CA . ARG A 1 180 ? -3.297 2.530 -5.815 1.00 96.31 180 ARG A CA 1
ATOM 1399 C C . ARG A 1 180 ? -2.381 2.335 -7.007 1.00 96.31 180 ARG A C 1
ATOM 1401 O O . ARG A 1 180 ? -1.737 1.298 -7.136 1.00 96.31 180 ARG A O 1
ATOM 1408 N N . ALA A 1 181 ? -2.229 3.381 -7.814 1.00 93.25 181 ALA A N 1
ATOM 1409 C CA . ALA A 1 181 ? -1.229 3.441 -8.872 1.00 93.25 181 ALA A CA 1
ATOM 1410 C C . ALA A 1 181 ? -0.293 4.648 -8.728 1.00 93.25 181 ALA A C 1
ATOM 1412 O O . ALA A 1 181 ? -0.717 5.805 -8.697 1.00 93.25 181 ALA A O 1
ATOM 1413 N N . GLN A 1 182 ? 1.008 4.375 -8.718 1.00 89.50 182 GLN A N 1
ATOM 1414 C CA . GLN A 1 182 ? 2.082 5.340 -8.505 1.00 89.50 182 GLN A CA 1
ATOM 1415 C C . GLN A 1 182 ? 3.004 5.460 -9.731 1.00 89.50 182 GLN A C 1
ATOM 1417 O O . GLN A 1 182 ? 3.197 4.498 -10.474 1.00 89.50 182 GLN A O 1
ATOM 1422 N N . GLY A 1 183 ? 3.605 6.649 -9.887 1.00 71.00 183 GLY A N 1
ATOM 1423 C CA . GLY A 1 183 ? 4.796 6.881 -10.718 1.00 71.00 183 GLY A CA 1
ATOM 1424 C C . GLY A 1 183 ? 4.565 7.370 -12.161 1.00 71.00 183 GLY A C 1
ATOM 1425 O O . GLY A 1 183 ? 5.103 6.865 -13.141 1.00 71.00 183 GLY A O 1
ATOM 1426 N N . ARG A 1 184 ? 3.779 8.449 -12.296 1.00 64.50 184 ARG A N 1
ATOM 1427 C CA . ARG A 1 184 ? 3.802 9.274 -13.524 1.00 64.50 184 ARG A CA 1
ATOM 1428 C C . ARG A 1 184 ? 5.091 10.103 -13.644 1.00 64.50 184 ARG A C 1
ATOM 1430 O O . ARG A 1 184 ? 5.495 10.415 -14.754 1.00 64.50 184 ARG A O 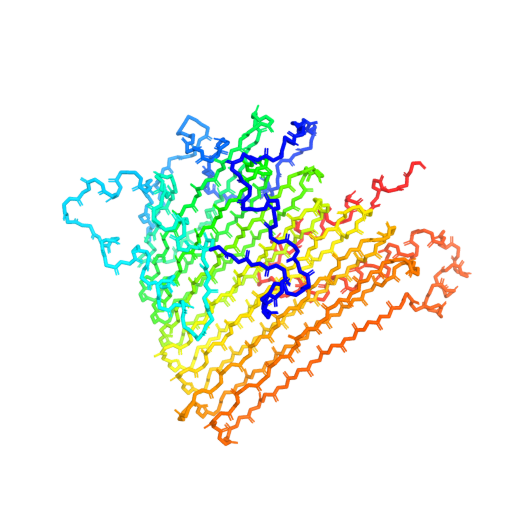1
ATOM 1437 N N . ASP A 1 185 ? 5.729 10.413 -12.517 1.00 64.38 185 ASP A N 1
ATOM 1438 C CA . ASP A 1 185 ? 6.890 11.297 -12.408 1.00 64.38 185 ASP A CA 1
ATOM 1439 C C . ASP A 1 185 ? 8.124 10.508 -11.940 1.00 64.38 185 ASP A C 1
ATOM 1441 O O . ASP A 1 185 ? 8.037 9.699 -11.008 1.00 64.38 185 ASP A O 1
ATOM 1445 N N . HIS A 1 186 ? 9.250 10.709 -12.624 1.00 70.94 186 HIS A N 1
ATOM 1446 C CA . HIS A 1 186 ? 10.484 9.963 -12.401 1.00 70.94 186 HIS A CA 1
ATOM 1447 C C . HIS A 1 186 ? 11.303 10.544 -11.250 1.00 70.94 186 HIS A C 1
ATOM 1449 O O . HIS A 1 186 ? 12.036 9.790 -10.624 1.00 70.94 186 HIS A O 1
ATOM 1455 N N . GLU A 1 187 ? 11.177 11.834 -10.938 1.00 86.88 187 GLU A N 1
ATOM 1456 C CA . GLU A 1 187 ? 12.114 12.526 -10.041 1.00 86.88 187 GLU A CA 1
ATOM 1457 C C . GLU A 1 187 ? 11.627 12.583 -8.589 1.00 86.88 187 GLU A C 1
ATOM 1459 O O . GLU A 1 187 ? 12.432 12.736 -7.667 1.00 86.88 187 GLU A O 1
ATOM 1464 N N . ARG A 1 188 ? 10.323 12.377 -8.375 1.00 90.00 188 ARG A N 1
ATOM 1465 C CA . ARG A 1 188 ? 9.703 12.473 -7.052 1.00 90.00 188 ARG A CA 1
ATOM 1466 C C . ARG A 1 188 ? 10.199 11.427 -6.054 1.00 90.00 188 ARG A C 1
ATOM 1468 O O . ARG A 1 188 ? 10.600 10.307 -6.404 1.00 90.00 188 ARG A O 1
ATOM 1475 N N . THR A 1 189 ? 10.041 11.770 -4.779 1.00 94.81 189 THR A N 1
ATOM 1476 C CA . THR A 1 189 ? 10.240 10.860 -3.649 1.00 94.81 189 THR A CA 1
ATOM 1477 C C . THR A 1 189 ? 8.958 10.702 -2.840 1.00 94.81 189 THR A C 1
ATOM 1479 O O . THR A 1 189 ? 8.247 11.672 -2.594 1.00 94.81 189 THR A O 1
ATOM 1482 N N . ALA A 1 190 ? 8.629 9.475 -2.441 1.00 95.69 190 ALA A N 1
ATOM 1483 C CA . ALA A 1 190 ? 7.381 9.190 -1.744 1.00 95.69 190 ALA A CA 1
ATOM 1484 C C . ALA A 1 190 ? 7.584 8.227 -0.573 1.00 95.69 190 ALA A C 1
ATOM 1486 O O . ALA A 1 190 ? 8.173 7.158 -0.729 1.00 95.69 190 ALA A O 1
ATOM 1487 N N . MET A 1 191 ? 7.028 8.597 0.575 1.00 97.50 191 MET A N 1
ATOM 1488 C CA . MET A 1 191 ? 6.816 7.751 1.738 1.00 97.50 191 MET A CA 1
ATOM 1489 C C . MET A 1 191 ? 5.313 7.627 1.957 1.00 97.50 191 MET A C 1
ATOM 1491 O O . MET A 1 191 ? 4.617 8.630 2.107 1.00 97.50 191 MET A O 1
ATOM 1495 N N . THR A 1 192 ? 4.786 6.411 1.971 1.00 98.19 192 THR A N 1
ATOM 1496 C CA . THR A 1 192 ? 3.372 6.204 2.290 1.00 98.19 192 THR A CA 1
ATOM 1497 C C . THR A 1 192 ? 3.218 5.185 3.394 1.00 98.19 192 THR A C 1
ATOM 1499 O O . THR A 1 192 ? 3.969 4.218 3.449 1.00 98.19 192 THR A O 1
ATOM 1502 N N . HIS A 1 193 ? 2.229 5.398 4.247 1.00 98.75 193 HIS A N 1
ATOM 1503 C CA . HIS A 1 193 ? 1.902 4.539 5.365 1.00 98.75 193 HIS A CA 1
ATOM 1504 C C . HIS A 1 193 ? 0.417 4.195 5.310 1.00 98.75 193 HIS A C 1
ATOM 1506 O O . HIS A 1 193 ? -0.424 5.078 5.127 1.00 98.75 193 HIS A O 1
ATOM 1512 N N . ILE A 1 194 ? 0.106 2.917 5.484 1.00 98.88 194 ILE A N 1
ATOM 1513 C CA . ILE A 1 194 ? -1.227 2.434 5.818 1.00 98.88 194 ILE A CA 1
ATOM 1514 C C . ILE A 1 194 ? -1.130 1.784 7.193 1.00 98.88 194 ILE A C 1
ATOM 1516 O O . ILE A 1 194 ? -0.324 0.874 7.378 1.00 98.88 194 ILE A O 1
ATOM 1520 N N . PHE A 1 195 ? -1.950 2.239 8.132 1.00 98.88 195 PHE A N 1
ATOM 1521 C CA . PHE A 1 195 ? -2.159 1.593 9.423 1.00 98.88 195 PHE A CA 1
ATOM 1522 C C . PHE A 1 195 ? -3.589 1.080 9.454 1.00 98.88 195 PHE A C 1
ATOM 1524 O O . PHE A 1 195 ? -4.513 1.871 9.282 1.00 98.88 195 PHE A O 1
ATOM 1531 N N . ALA A 1 196 ? -3.783 -0.219 9.639 1.00 98.81 196 ALA A N 1
ATOM 1532 C CA . ALA A 1 196 ? -5.107 -0.816 9.640 1.00 98.81 196 ALA A CA 1
ATOM 1533 C C . ALA A 1 196 ? -5.342 -1.668 10.882 1.00 98.81 196 ALA A C 1
ATOM 1535 O O . ALA A 1 196 ? -4.458 -2.401 11.323 1.00 98.81 196 ALA A O 1
ATOM 1536 N N . ARG A 1 197 ? -6.564 -1.596 11.404 1.00 98.75 197 ARG A N 1
ATOM 1537 C CA . ARG A 1 197 ? -7.062 -2.470 12.464 1.00 98.75 197 ARG A CA 1
ATOM 1538 C C . ARG A 1 197 ? -8.302 -3.199 11.973 1.00 98.75 197 ARG A C 1
ATOM 1540 O O . ARG A 1 197 ? -9.183 -2.569 11.394 1.00 98.75 197 ARG A O 1
ATOM 1547 N N . LEU A 1 198 ? -8.360 -4.506 12.212 1.00 98.81 198 LEU A N 1
ATOM 1548 C CA . LEU A 1 198 ? -9.458 -5.374 11.790 1.00 98.81 198 LEU A CA 1
ATOM 1549 C C . LEU A 1 198 ? -10.230 -5.917 13.005 1.00 98.81 198 LEU A C 1
ATOM 1551 O O . LEU A 1 198 ? -9.644 -6.567 13.877 1.00 98.81 198 LEU A O 1
ATOM 1555 N N . GLY A 1 199 ? -11.539 -5.641 13.044 1.00 98.69 199 GLY A N 1
ATOM 1556 C CA . GLY A 1 199 ? -12.523 -6.231 13.964 1.00 98.69 199 GLY A CA 1
ATOM 1557 C C . GLY A 1 199 ? -12.980 -7.623 13.521 1.00 98.69 199 GLY A C 1
ATOM 1558 O O . GLY A 1 199 ? -12.387 -8.192 12.608 1.00 98.69 199 GLY A O 1
ATOM 1559 N N . ASN A 1 200 ? -14.024 -8.181 14.140 1.00 98.75 200 ASN A N 1
ATOM 1560 C CA . ASN A 1 200 ? -14.437 -9.580 13.943 1.00 98.75 200 ASN A CA 1
ATOM 1561 C C . ASN A 1 200 ? -14.971 -9.829 12.524 1.00 98.75 200 ASN A C 1
ATOM 1563 O O . ASN A 1 200 ? -15.833 -9.077 12.062 1.00 98.75 200 ASN A O 1
ATOM 1567 N N . LYS A 1 201 ? -14.542 -10.899 11.843 1.00 98.75 201 LYS A N 1
ATOM 1568 C CA . LYS A 1 201 ? -15.019 -11.260 10.486 1.00 98.75 201 LYS A CA 1
ATOM 1569 C C . LYS A 1 201 ? -14.897 -10.135 9.461 1.00 98.75 201 LYS A C 1
ATOM 1571 O O . LYS A 1 201 ? -15.733 -10.006 8.568 1.00 98.75 201 LYS A O 1
ATOM 1576 N N . SER A 1 202 ? -13.904 -9.274 9.620 1.00 98.81 202 SER A N 1
ATOM 1577 C CA . SER A 1 202 ? -13.661 -8.159 8.714 1.00 98.81 202 SER A CA 1
ATOM 1578 C C . SER A 1 202 ? -12.676 -8.542 7.613 1.00 98.81 202 SER A C 1
ATOM 1580 O O . SER A 1 202 ? -11.914 -9.508 7.732 1.00 98.81 202 SER A O 1
ATOM 1582 N N . SER A 1 203 ? -12.690 -7.787 6.516 1.00 98.75 203 SER A N 1
ATOM 1583 C CA . SER A 1 203 ? -11.774 -8.004 5.401 1.00 98.75 203 SER A CA 1
ATOM 1584 C C . SER A 1 203 ? -11.065 -6.727 4.977 1.00 98.75 203 SER A C 1
ATOM 1586 O O . SER A 1 203 ? -11.701 -5.695 4.764 1.00 98.75 203 SER A O 1
ATOM 1588 N N . PHE A 1 204 ? -9.760 -6.824 4.754 1.00 98.88 204 PHE A N 1
ATOM 1589 C CA . PHE A 1 204 ? -8.938 -5.745 4.220 1.00 98.88 204 PHE A CA 1
ATOM 1590 C C . PHE A 1 204 ? -8.209 -6.213 2.960 1.00 98.88 204 PHE A C 1
ATOM 1592 O O . PHE A 1 204 ? -7.494 -7.212 2.989 1.00 98.88 204 PHE A O 1
ATOM 1599 N N . LYS A 1 205 ? -8.339 -5.489 1.849 1.00 98.75 205 LYS A N 1
ATOM 1600 C CA . LYS A 1 205 ? -7.574 -5.746 0.624 1.00 98.75 205 LYS A CA 1
ATOM 1601 C C . LYS A 1 205 ? -6.913 -4.464 0.145 1.00 98.75 205 LYS A C 1
ATOM 1603 O O . LYS A 1 205 ? -7.578 -3.449 -0.030 1.00 98.75 205 LYS A O 1
ATOM 1608 N N . SER A 1 206 ? -5.607 -4.506 -0.096 1.00 98.75 206 SER A N 1
ATOM 1609 C CA . SER A 1 206 ? -4.848 -3.373 -0.625 1.00 98.75 206 SER A CA 1
ATOM 1610 C C . SER A 1 206 ? -3.909 -3.830 -1.729 1.00 98.75 206 SER A C 1
ATOM 1612 O O . SER A 1 206 ? -3.104 -4.734 -1.522 1.00 98.75 206 SER A O 1
ATOM 1614 N N . PHE A 1 207 ? -3.978 -3.174 -2.882 1.00 98.69 207 PHE A N 1
ATOM 1615 C CA . PHE A 1 207 ? -3.066 -3.387 -3.995 1.00 98.69 207 PHE A CA 1
ATOM 1616 C C . PHE A 1 207 ? -2.357 -2.084 -4.375 1.00 98.69 207 PHE A C 1
ATOM 1618 O O . PHE A 1 207 ? -2.983 -1.029 -4.494 1.00 98.69 207 PHE A O 1
ATOM 1625 N N . THR A 1 208 ? -1.042 -2.142 -4.603 1.00 97.75 208 THR A N 1
ATOM 1626 C CA . THR A 1 208 ? -0.272 -1.016 -5.158 1.00 97.75 208 THR A CA 1
ATOM 1627 C C . THR A 1 208 ? 0.482 -1.420 -6.424 1.00 97.75 208 THR A C 1
ATOM 1629 O O . THR A 1 208 ? 1.356 -2.280 -6.382 1.00 97.75 208 THR A O 1
ATOM 1632 N N . LEU A 1 209 ? 0.213 -0.730 -7.535 1.00 96.44 209 LEU A N 1
ATOM 1633 C CA . LEU A 1 209 ? 1.083 -0.722 -8.710 1.00 96.44 209 LEU A CA 1
ATOM 1634 C C . LEU A 1 209 ? 2.012 0.492 -8.643 1.00 96.44 209 LEU A C 1
ATOM 1636 O O . LEU A 1 209 ? 1.540 1.628 -8.591 1.00 96.44 209 LEU A O 1
ATOM 1640 N N . THR A 1 210 ? 3.319 0.282 -8.747 1.00 94.31 210 THR A N 1
ATOM 1641 C CA . THR A 1 210 ? 4.279 1.384 -8.892 1.00 94.31 210 THR A CA 1
ATOM 1642 C C . THR A 1 210 ? 5.137 1.194 -10.123 1.00 94.31 210 THR A C 1
ATOM 1644 O O . THR A 1 210 ? 5.751 0.151 -10.327 1.00 94.31 210 THR A O 1
ATOM 1647 N N . VAL A 1 211 ? 5.214 2.227 -10.942 1.00 89.31 211 VAL A N 1
ATOM 1648 C CA . VAL A 1 211 ? 6.005 2.208 -12.165 1.00 89.31 211 VAL A CA 1
ATOM 1649 C C . VAL A 1 211 ? 6.797 3.498 -12.216 1.00 89.31 211 VAL A C 1
ATOM 1651 O O . VAL A 1 211 ? 6.178 4.536 -12.096 1.00 89.31 211 VAL A O 1
ATOM 1654 N N . ASN A 1 212 ? 8.116 3.468 -12.403 1.00 79.31 212 ASN A N 1
ATOM 1655 C CA . ASN A 1 212 ? 8.985 4.658 -12.313 1.00 79.31 212 ASN A CA 1
ATOM 1656 C C . ASN A 1 212 ? 9.052 5.313 -10.908 1.00 79.31 212 ASN A C 1
ATOM 1658 O O . ASN A 1 212 ? 8.399 4.889 -9.953 1.00 79.31 212 ASN A O 1
ATOM 1662 N N . GLY A 1 213 ? 9.869 6.367 -10.800 1.00 80.75 213 GLY A N 1
ATOM 1663 C CA . GLY A 1 213 ? 10.147 7.121 -9.572 1.00 80.75 213 GLY A CA 1
ATOM 1664 C C . GLY A 1 213 ? 11.538 6.822 -9.011 1.00 80.75 213 GLY A C 1
ATOM 1665 O O . GLY A 1 213 ? 11.997 5.688 -9.081 1.00 80.75 213 GLY A O 1
ATOM 1666 N N . VAL A 1 214 ? 12.209 7.830 -8.450 1.00 91.19 214 VAL A N 1
ATOM 1667 C CA . VAL A 1 214 ? 13.582 7.710 -7.924 1.00 91.19 214 VAL A CA 1
ATOM 1668 C C . VAL A 1 214 ? 13.620 7.041 -6.553 1.00 91.19 214 VAL A C 1
ATOM 1670 O O . VAL A 1 214 ? 14.532 6.271 -6.274 1.00 91.19 214 VAL A O 1
ATOM 1673 N N . LEU A 1 215 ? 12.653 7.330 -5.680 1.00 95.31 215 LEU A N 1
ATOM 1674 C CA . LEU A 1 215 ? 12.563 6.695 -4.365 1.00 95.31 215 LEU A CA 1
ATOM 1675 C C . LEU A 1 215 ? 11.110 6.605 -3.910 1.00 95.31 215 LEU A C 1
ATOM 1677 O O . LEU A 1 215 ? 10.484 7.617 -3.613 1.00 95.31 215 LEU A O 1
ATOM 1681 N N . THR A 1 216 ? 10.583 5.391 -3.813 1.00 96.50 216 THR A N 1
ATOM 1682 C CA . THR A 1 216 ? 9.278 5.124 -3.202 1.00 96.50 216 THR A CA 1
ATOM 1683 C C . THR A 1 216 ? 9.445 4.108 -2.087 1.00 96.50 216 THR A C 1
ATOM 1685 O O . THR A 1 216 ? 10.002 3.036 -2.311 1.00 96.50 216 THR A O 1
ATOM 1688 N N . ARG A 1 217 ? 8.937 4.428 -0.899 1.00 97.88 217 ARG A N 1
ATOM 1689 C CA . ARG A 1 217 ? 8.775 3.475 0.195 1.00 97.88 217 ARG A CA 1
ATOM 1690 C C . ARG A 1 217 ? 7.314 3.449 0.631 1.00 97.88 217 ARG A C 1
ATOM 1692 O O . ARG A 1 217 ? 6.741 4.475 0.994 1.00 97.88 217 ARG A O 1
ATOM 1699 N N . ASN A 1 218 ? 6.708 2.273 0.568 1.00 98.38 218 ASN A N 1
ATOM 1700 C CA . ASN A 1 218 ? 5.348 2.021 1.012 1.00 98.38 218 ASN A CA 1
ATOM 1701 C C . ASN A 1 218 ? 5.395 1.147 2.262 1.00 98.38 218 ASN A C 1
ATOM 1703 O O . ASN A 1 218 ? 6.017 0.088 2.259 1.00 98.38 218 ASN A O 1
ATOM 1707 N N . GLU A 1 219 ? 4.715 1.578 3.314 1.00 98.56 219 GLU A N 1
ATOM 1708 C CA . GLU A 1 219 ? 4.542 0.816 4.538 1.00 98.56 219 GLU A CA 1
ATOM 1709 C C . GLU A 1 219 ? 3.077 0.420 4.716 1.00 98.56 219 GLU A C 1
ATOM 1711 O O . GLU A 1 219 ? 2.186 1.259 4.588 1.00 98.56 219 GLU A O 1
ATOM 1716 N N . ALA A 1 220 ? 2.830 -0.850 5.030 1.00 98.75 220 ALA A N 1
ATOM 1717 C CA . ALA A 1 220 ? 1.517 -1.349 5.427 1.00 98.75 220 ALA A CA 1
ATOM 1718 C C . ALA A 1 220 ? 1.637 -2.086 6.764 1.00 98.75 220 ALA A C 1
ATOM 1720 O O . ALA A 1 220 ? 2.365 -3.071 6.877 1.00 98.75 220 ALA A O 1
ATOM 1721 N N . ILE A 1 221 ? 0.962 -1.575 7.787 1.00 98.75 221 ILE A N 1
ATOM 1722 C CA . ILE A 1 221 ? 0.963 -2.111 9.142 1.00 98.75 221 ILE A CA 1
ATOM 1723 C C . ILE A 1 221 ? -0.468 -2.492 9.472 1.00 98.75 221 ILE A C 1
ATOM 1725 O O . ILE A 1 221 ? -1.348 -1.635 9.444 1.00 98.75 221 ILE A O 1
ATOM 1729 N N . ILE A 1 222 ? -0.704 -3.771 9.731 1.00 98.81 222 ILE A N 1
ATOM 1730 C CA . ILE A 1 222 ? -2.050 -4.322 9.866 1.00 98.81 222 ILE A CA 1
ATOM 1731 C C . ILE A 1 222 ? -2.121 -5.160 11.132 1.00 98.81 222 ILE A C 1
ATOM 1733 O O . ILE A 1 222 ? -1.335 -6.091 11.297 1.00 98.81 222 ILE A O 1
ATOM 1737 N N . ASP A 1 223 ? -3.092 -4.861 11.985 1.00 98.69 223 ASP A N 1
ATOM 1738 C CA . ASP A 1 223 ? -3.348 -5.599 13.214 1.00 98.69 223 ASP A CA 1
ATOM 1739 C C . ASP A 1 223 ? -4.732 -6.264 13.159 1.00 98.69 223 ASP A C 1
ATOM 1741 O O . ASP A 1 223 ? -5.766 -5.597 13.056 1.00 98.69 223 ASP A O 1
ATOM 1745 N N . PHE A 1 224 ? -4.758 -7.593 13.260 1.00 98.62 224 PHE A N 1
ATOM 1746 C CA . PHE A 1 224 ? -5.977 -8.345 13.550 1.00 98.62 224 PHE A CA 1
ATOM 1747 C C . PHE A 1 224 ? -6.230 -8.290 15.048 1.00 98.62 224 PHE A C 1
ATOM 1749 O O . PHE A 1 224 ? -5.491 -8.915 15.807 1.00 98.62 224 PHE A O 1
ATOM 1756 N N . THR A 1 225 ? -7.247 -7.542 15.470 1.00 97.31 225 THR A N 1
ATOM 1757 C CA . THR A 1 225 ? -7.580 -7.362 16.895 1.00 97.31 225 THR A CA 1
ATOM 1758 C C . THR A 1 225 ? -8.738 -8.235 17.369 1.00 97.31 225 THR A C 1
ATOM 1760 O O . THR A 1 225 ? -9.094 -8.184 18.542 1.00 97.31 225 THR A O 1
ATOM 1763 N N . ASP A 1 226 ? -9.319 -9.013 16.461 1.00 98.44 226 ASP A N 1
ATOM 1764 C CA . ASP A 1 226 ? -10.443 -9.911 16.702 1.00 98.44 226 ASP A CA 1
ATOM 1765 C C . ASP A 1 226 ? -10.367 -11.095 15.718 1.00 98.44 226 ASP A C 1
ATOM 1767 O O . ASP A 1 226 ? -9.457 -11.165 14.884 1.00 98.44 226 ASP A O 1
ATOM 1771 N N . ASP A 1 227 ? -11.314 -12.017 15.829 1.00 98.62 227 ASP A N 1
ATOM 1772 C CA . ASP A 1 227 ? -11.280 -13.339 15.214 1.00 98.62 227 ASP A CA 1
ATOM 1773 C C . ASP A 1 227 ? -11.873 -13.380 13.795 1.00 98.62 227 ASP A C 1
ATOM 1775 O O . ASP A 1 227 ? -12.667 -12.525 13.388 1.00 98.62 227 ASP A O 1
ATOM 1779 N N . ASP A 1 228 ? -11.546 -14.459 13.076 1.00 98.81 228 ASP A N 1
ATOM 1780 C CA . ASP A 1 228 ? -12.140 -14.860 11.791 1.00 98.81 228 ASP A CA 1
ATOM 1781 C C . ASP A 1 228 ? -11.983 -13.817 10.659 1.00 98.81 228 ASP A C 1
ATOM 1783 O O . ASP A 1 228 ? -12.803 -13.755 9.738 1.00 98.81 228 ASP A O 1
ATOM 1787 N N . SER A 1 229 ? -10.949 -12.977 10.725 1.00 98.75 229 SER A N 1
ATOM 1788 C CA . SER A 1 229 ? -10.729 -11.861 9.795 1.00 98.75 229 SER A CA 1
ATOM 1789 C C . SER A 1 229 ? -9.644 -12.144 8.766 1.00 98.75 229 SER A C 1
ATOM 1791 O O . SER A 1 229 ? -8.755 -12.966 8.984 1.00 98.75 229 SER A O 1
ATOM 1793 N N . GLN A 1 230 ? -9.683 -11.431 7.639 1.00 98.75 230 GLN A N 1
ATOM 1794 C CA . GLN A 1 230 ? -8.754 -11.655 6.528 1.00 98.75 230 GLN A CA 1
ATOM 1795 C C . GLN A 1 230 ? -8.109 -10.366 6.008 1.00 98.75 230 GLN A C 1
ATOM 1797 O O . GLN A 1 230 ? -8.773 -9.337 5.870 1.00 98.75 230 GLN A O 1
ATOM 1802 N N . ALA A 1 231 ? -6.821 -10.424 5.664 1.00 98.81 231 ALA A N 1
ATOM 1803 C CA . ALA A 1 231 ? -6.120 -9.313 5.025 1.00 98.81 231 ALA A CA 1
ATOM 1804 C C . ALA A 1 231 ? -5.239 -9.758 3.851 1.00 98.81 231 ALA A C 1
ATOM 1806 O O . ALA A 1 231 ? -4.356 -10.600 4.010 1.00 98.81 231 ALA A O 1
ATOM 1807 N N . THR A 1 232 ? -5.407 -9.110 2.701 1.00 98.69 232 THR A N 1
ATOM 1808 C CA . THR A 1 232 ? -4.515 -9.246 1.544 1.00 98.69 232 THR A CA 1
ATOM 1809 C C . THR A 1 232 ? -3.814 -7.921 1.273 1.00 98.69 232 THR A C 1
ATOM 1811 O O . THR A 1 232 ? -4.460 -6.889 1.083 1.00 98.69 232 THR A O 1
ATOM 1814 N N . VAL A 1 233 ? -2.483 -7.946 1.211 1.00 98.50 233 VAL A N 1
ATOM 1815 C CA . VAL A 1 233 ? -1.671 -6.809 0.763 1.00 98.50 233 VAL A CA 1
ATOM 1816 C C . VAL A 1 233 ? -0.802 -7.256 -0.398 1.00 98.50 233 VAL A C 1
ATOM 1818 O O . VAL A 1 233 ? 0.086 -8.094 -0.244 1.00 98.50 233 VAL A O 1
ATOM 1821 N N . ALA A 1 234 ? -1.064 -6.696 -1.568 1.00 98.50 234 ALA A N 1
ATOM 1822 C CA . ALA A 1 234 ? -0.400 -7.072 -2.797 1.00 98.50 234 ALA A CA 1
ATOM 1823 C C . ALA A 1 234 ? 0.267 -5.871 -3.470 1.00 98.50 234 ALA A C 1
ATOM 1825 O O . ALA A 1 234 ? -0.127 -4.711 -3.304 1.00 98.50 234 ALA A O 1
ATOM 1826 N N . GLY A 1 235 ? 1.308 -6.148 -4.245 1.00 97.75 235 GLY A N 1
ATOM 1827 C CA . GLY A 1 235 ? 2.056 -5.114 -4.931 1.00 97.75 235 GLY A CA 1
ATOM 1828 C C . GLY A 1 235 ? 2.747 -5.615 -6.183 1.00 97.75 235 GLY A C 1
ATOM 1829 O O . GLY A 1 235 ? 3.339 -6.694 -6.217 1.00 97.75 235 GLY A O 1
ATOM 1830 N N . ALA A 1 236 ? 2.709 -4.780 -7.210 1.00 97.38 236 ALA A N 1
ATOM 1831 C CA . ALA A 1 236 ? 3.436 -4.978 -8.447 1.00 97.38 236 ALA A CA 1
ATOM 1832 C C . ALA A 1 236 ? 4.295 -3.744 -8.710 1.00 97.38 236 ALA A C 1
ATOM 1834 O O . ALA A 1 236 ? 3.823 -2.611 -8.572 1.00 97.38 236 ALA A O 1
ATOM 1835 N N . CYS A 1 237 ? 5.542 -3.930 -9.132 1.00 95.62 237 CYS A N 1
ATOM 1836 C CA . CYS A 1 237 ? 6.309 -2.806 -9.641 1.00 95.62 237 CYS A CA 1
ATOM 1837 C C . CYS A 1 237 ? 7.123 -3.121 -10.885 1.00 95.62 237 CYS A C 1
ATOM 1839 O O . CYS A 1 237 ? 7.564 -4.255 -11.096 1.00 95.62 237 CYS A O 1
ATOM 1841 N N . VAL A 1 238 ? 7.327 -2.079 -11.694 1.00 93.81 238 VAL A N 1
ATOM 1842 C CA . VAL A 1 238 ? 8.292 -2.107 -12.789 1.00 93.81 238 VAL A CA 1
ATOM 1843 C C . VAL A 1 238 ? 9.243 -0.928 -12.673 1.00 93.81 238 VAL A C 1
ATOM 1845 O O . VAL A 1 238 ? 8.835 0.232 -12.750 1.00 93.81 238 VAL A O 1
ATOM 1848 N N . GLY A 1 239 ? 10.512 -1.254 -12.455 1.00 92.75 239 GLY A N 1
ATOM 1849 C CA . GLY A 1 239 ? 11.582 -0.304 -12.207 1.00 92.75 239 GLY A CA 1
ATOM 1850 C C . GLY A 1 239 ? 12.552 -0.189 -13.368 1.00 92.75 239 GLY A C 1
ATOM 1851 O O . GLY A 1 239 ? 12.878 -1.190 -14.005 1.00 92.75 239 GLY A O 1
ATOM 1852 N N . ASP A 1 240 ? 13.038 1.025 -13.607 1.00 91.50 240 ASP A N 1
ATOM 1853 C CA . ASP A 1 240 ? 14.011 1.347 -14.647 1.00 91.50 240 ASP A CA 1
ATOM 1854 C C . ASP A 1 240 ? 15.023 2.389 -14.152 1.00 91.50 240 ASP A C 1
ATOM 1856 O O . ASP A 1 240 ? 14.630 3.413 -13.589 1.00 91.50 240 ASP A O 1
ATOM 1860 N N . GLY A 1 241 ? 16.316 2.155 -14.375 1.00 92.75 241 GLY A N 1
ATOM 1861 C CA . GLY A 1 241 ? 17.358 3.147 -14.115 1.00 92.75 241 GLY A CA 1
ATOM 1862 C C . GLY A 1 241 ? 17.511 3.467 -12.628 1.00 92.75 241 GLY A C 1
ATOM 1863 O O . GLY A 1 241 ? 17.725 2.583 -11.804 1.00 92.75 241 GLY A O 1
ATOM 1864 N N . ALA A 1 242 ? 17.362 4.747 -12.274 1.00 92.19 242 ALA A N 1
ATOM 1865 C CA . ALA A 1 242 ? 17.491 5.262 -10.905 1.00 92.19 242 ALA A CA 1
ATOM 1866 C C . ALA A 1 242 ? 16.345 4.852 -9.954 1.00 92.19 242 ALA A C 1
ATOM 1868 O O . ALA A 1 242 ? 16.201 5.434 -8.879 1.00 92.19 242 ALA A O 1
ATOM 1869 N N . PHE A 1 243 ? 15.514 3.891 -10.354 1.00 94.88 243 PHE A N 1
ATOM 1870 C CA . PHE A 1 243 ? 14.361 3.442 -9.596 1.00 94.88 243 PHE A CA 1
ATOM 1871 C C . PHE A 1 243 ? 14.757 2.731 -8.306 1.00 94.88 243 PHE A C 1
ATOM 1873 O O . PHE A 1 243 ? 15.462 1.722 -8.338 1.00 94.88 243 PHE A O 1
ATOM 1880 N N . HIS A 1 244 ? 14.230 3.216 -7.182 1.00 97.19 244 HIS A N 1
ATOM 1881 C CA . HIS A 1 244 ? 14.313 2.560 -5.882 1.00 97.19 244 HIS A CA 1
ATOM 1882 C C . HIS A 1 244 ? 12.917 2.390 -5.297 1.00 97.19 244 HIS A C 1
ATOM 1884 O O . HIS A 1 244 ? 12.228 3.375 -5.020 1.00 97.19 244 HIS A O 1
ATOM 1890 N N . HIS A 1 245 ? 12.503 1.146 -5.072 1.00 97.81 245 HIS A N 1
ATOM 1891 C CA . HIS A 1 245 ? 11.165 0.842 -4.569 1.00 97.81 245 HIS A CA 1
ATOM 1892 C C . HIS A 1 245 ? 11.182 -0.153 -3.425 1.00 97.81 245 HIS A C 1
ATOM 1894 O O . HIS A 1 245 ? 11.584 -1.301 -3.602 1.00 97.81 245 HIS A O 1
ATOM 1900 N N . ASP A 1 246 ? 10.674 0.272 -2.278 1.00 98.38 246 ASP A N 1
ATOM 1901 C CA . ASP A 1 246 ? 10.629 -0.493 -1.043 1.00 98.38 246 ASP A CA 1
ATOM 1902 C C . ASP A 1 246 ? 9.186 -0.699 -0.579 1.00 98.38 246 ASP A C 1
ATOM 1904 O O . ASP A 1 246 ? 8.479 0.263 -0.291 1.00 98.38 246 ASP A O 1
ATOM 1908 N N . ASP A 1 247 ? 8.755 -1.957 -0.494 1.00 98.62 247 ASP A N 1
ATOM 1909 C CA . ASP A 1 247 ? 7.523 -2.317 0.206 1.00 98.62 247 ASP A CA 1
ATOM 1910 C C . ASP A 1 247 ? 7.891 -2.953 1.539 1.00 98.62 247 ASP A C 1
ATOM 1912 O O . ASP A 1 247 ? 8.544 -3.998 1.579 1.00 98.62 247 ASP A O 1
ATOM 1916 N N . THR A 1 248 ? 7.450 -2.332 2.627 1.00 98.44 248 THR A N 1
ATOM 1917 C CA . THR A 1 248 ? 7.612 -2.852 3.980 1.00 98.44 248 THR A CA 1
ATOM 1918 C C . THR A 1 248 ? 6.246 -3.158 4.583 1.00 98.44 248 THR A C 1
ATOM 1920 O O . THR A 1 248 ? 5.417 -2.271 4.762 1.00 98.44 248 THR A O 1
ATOM 1923 N N . VAL A 1 249 ? 6.008 -4.416 4.927 1.00 98.38 249 VAL A N 1
ATOM 1924 C CA . VAL A 1 249 ? 4.730 -4.900 5.448 1.00 98.38 249 VAL A CA 1
ATOM 1925 C C . VAL A 1 249 ? 4.939 -5.521 6.819 1.00 98.38 249 VAL A C 1
ATOM 1927 O O . VAL A 1 249 ? 5.845 -6.329 7.013 1.00 98.38 249 VAL A O 1
ATOM 1930 N N . PHE A 1 250 ? 4.090 -5.158 7.775 1.00 98.56 250 PHE A N 1
ATOM 1931 C CA . PHE A 1 250 ? 4.051 -5.758 9.101 1.00 98.56 250 PHE A CA 1
ATOM 1932 C C . PHE A 1 250 ? 2.610 -6.161 9.403 1.00 98.56 250 PHE A C 1
ATOM 1934 O O . PHE A 1 250 ? 1.744 -5.298 9.500 1.00 98.56 250 PHE A O 1
ATOM 1941 N N . ILE A 1 251 ? 2.361 -7.456 9.579 1.00 98.69 251 ILE A N 1
ATOM 1942 C CA . ILE A 1 251 ? 1.046 -7.976 9.961 1.00 98.69 251 ILE A CA 1
ATOM 1943 C C . ILE A 1 251 ? 1.134 -8.633 11.338 1.00 98.69 251 ILE A C 1
ATOM 1945 O O . ILE A 1 251 ? 1.925 -9.560 11.526 1.00 98.69 251 ILE A O 1
ATOM 1949 N N . THR A 1 252 ? 0.314 -8.174 12.281 1.00 98.69 252 THR A N 1
ATOM 1950 C CA . THR A 1 252 ? 0.164 -8.775 13.609 1.00 98.69 252 THR A CA 1
ATOM 1951 C C . THR A 1 252 ? -1.148 -9.543 13.696 1.00 98.69 252 THR A C 1
ATOM 1953 O O . THR A 1 252 ? -2.222 -8.980 13.498 1.00 98.69 252 THR A O 1
ATOM 1956 N N . HIS A 1 253 ? -1.070 -10.816 14.065 1.00 98.75 253 HIS A N 1
ATOM 1957 C CA . HIS A 1 253 ? -2.217 -11.644 14.428 1.00 98.75 253 HIS A CA 1
ATOM 1958 C C . HIS A 1 253 ? -2.381 -11.656 15.951 1.00 98.75 253 HIS A C 1
ATOM 1960 O O . HIS A 1 253 ? -1.517 -12.193 16.648 1.00 98.75 253 HIS A O 1
ATOM 1966 N N . ASP A 1 254 ? -3.461 -11.046 16.452 1.00 98.06 254 ASP A N 1
ATOM 1967 C CA . ASP A 1 254 ? -3.892 -11.070 17.867 1.00 98.06 254 ASP A CA 1
ATOM 196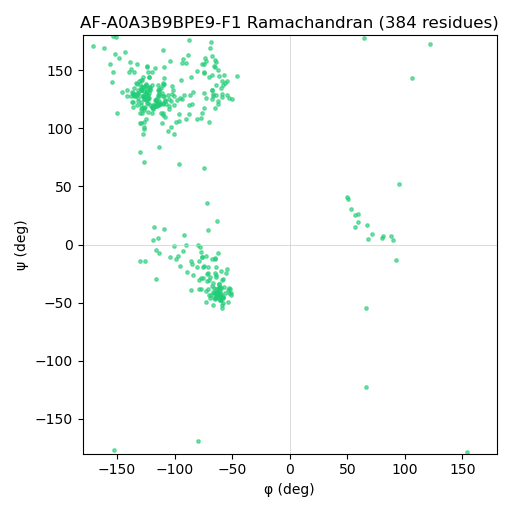8 C C . ASP A 1 254 ? -5.257 -11.761 18.070 1.00 98.06 254 ASP A C 1
ATOM 1970 O O . ASP A 1 254 ? -5.698 -11.931 19.202 1.00 98.06 254 ASP A O 1
ATOM 1974 N N . GLY A 1 255 ? -5.923 -12.165 16.983 1.00 97.50 255 GLY A N 1
ATOM 1975 C CA . GLY A 1 255 ? -7.166 -12.945 16.987 1.00 97.50 255 GLY A CA 1
ATOM 1976 C C . GLY A 1 255 ? -6.958 -14.379 16.494 1.00 97.50 255 GLY A C 1
ATOM 1977 O O . GLY A 1 255 ? -5.905 -14.712 15.940 1.00 97.50 255 GLY A O 1
ATOM 1978 N N . VAL A 1 256 ? -7.955 -15.240 16.693 1.00 98.44 256 VAL A N 1
ATOM 1979 C CA . VAL A 1 256 ? -7.947 -16.627 16.200 1.00 98.44 256 VAL A CA 1
ATOM 1980 C C . VAL A 1 256 ? -8.559 -16.750 14.805 1.00 98.44 256 VAL A C 1
ATOM 1982 O O . VAL A 1 256 ? -9.389 -15.943 14.398 1.00 98.44 256 VAL A O 1
ATOM 1985 N N . ASN A 1 257 ? -8.178 -17.804 14.078 1.00 98.56 257 ASN A N 1
ATOM 1986 C CA . ASN A 1 257 ? -8.688 -18.126 12.734 1.00 98.56 257 ASN A CA 1
ATOM 1987 C C . ASN A 1 257 ? -8.505 -17.005 11.689 1.00 98.56 257 ASN A C 1
ATOM 1989 O O . ASN A 1 257 ? -9.270 -16.933 10.728 1.00 98.56 257 ASN A O 1
ATOM 1993 N N . CYS A 1 258 ? -7.522 -16.120 11.863 1.00 98.81 258 CYS A N 1
ATOM 1994 C CA . CYS A 1 258 ? -7.280 -15.033 10.918 1.00 98.81 258 CYS A CA 1
ATOM 1995 C C . CYS A 1 258 ? -6.392 -15.470 9.746 1.00 98.81 258 CYS A C 1
ATOM 1997 O O . CYS A 1 258 ? -5.432 -16.229 9.918 1.00 98.81 258 CYS A O 1
ATOM 1999 N N . GLU A 1 259 ? -6.678 -14.934 8.559 1.00 98.81 259 GLU A N 1
ATOM 2000 C CA . GLU A 1 259 ? -5.940 -15.198 7.322 1.00 98.81 259 GLU A CA 1
ATOM 2001 C C . GLU A 1 259 ? -5.176 -13.954 6.855 1.00 98.81 259 GLU A C 1
ATOM 2003 O O . GLU A 1 259 ? -5.717 -12.851 6.793 1.00 98.81 259 GLU A O 1
ATOM 2008 N N . SER A 1 260 ? -3.912 -14.116 6.461 1.00 98.69 260 SER A N 1
ATOM 2009 C CA . SER A 1 260 ? -3.157 -13.053 5.797 1.00 98.69 260 SER A CA 1
ATOM 2010 C C . SER A 1 260 ? -2.420 -13.532 4.553 1.00 98.69 260 SER A C 1
ATOM 2012 O O . SER A 1 260 ? -1.801 -14.602 4.548 1.00 98.69 260 SER A O 1
ATOM 2014 N N . ARG A 1 261 ? -2.461 -12.702 3.507 1.00 98.44 261 ARG A N 1
ATOM 2015 C CA . ARG A 1 261 ? -1.751 -12.886 2.239 1.00 98.44 261 ARG A CA 1
ATOM 2016 C C . ARG A 1 261 ? -0.924 -11.645 1.925 1.00 98.44 261 ARG A C 1
ATOM 2018 O O . ARG A 1 261 ? -1.446 -10.533 1.888 1.00 98.44 261 ARG A O 1
ATOM 2025 N N . GLN A 1 262 ? 0.370 -11.830 1.693 1.00 98.44 262 GLN A N 1
ATOM 2026 C CA . GLN A 1 262 ? 1.264 -10.790 1.184 1.00 98.44 262 GLN A CA 1
ATOM 2027 C C . GLN A 1 262 ? 1.825 -11.246 -0.162 1.00 98.44 262 GLN A C 1
ATOM 2029 O O . GLN A 1 262 ? 2.515 -12.263 -0.203 1.00 98.44 262 GLN A O 1
ATOM 2034 N N . VAL A 1 263 ? 1.541 -10.531 -1.253 1.00 98.31 263 VAL A N 1
ATOM 2035 C CA . VAL A 1 263 ? 1.903 -10.968 -2.617 1.00 98.31 263 VAL A CA 1
ATOM 2036 C C . VAL A 1 263 ? 2.612 -9.849 -3.370 1.00 98.31 263 VAL A C 1
ATOM 2038 O O . VAL A 1 263 ? 1.988 -8.895 -3.823 1.00 98.31 263 VAL A O 1
ATOM 2041 N N . TYR A 1 264 ? 3.932 -9.963 -3.524 1.00 98.44 264 TYR A N 1
ATOM 2042 C CA . TYR A 1 264 ? 4.754 -8.912 -4.126 1.00 98.44 264 TYR A CA 1
ATOM 2043 C C . TYR A 1 264 ? 5.556 -9.399 -5.329 1.00 98.44 264 TYR A C 1
ATOM 2045 O O . TYR A 1 264 ? 6.313 -10.368 -5.250 1.00 98.44 264 TYR A O 1
ATOM 2053 N N . LYS A 1 265 ? 5.441 -8.677 -6.445 1.00 98.31 265 LYS A N 1
ATOM 2054 C CA . LYS A 1 265 ? 6.153 -8.952 -7.699 1.00 98.31 265 LYS A CA 1
ATOM 2055 C C . LYS A 1 265 ? 6.902 -7.703 -8.157 1.00 98.31 265 LYS A C 1
ATOM 2057 O O . LYS A 1 265 ? 6.304 -6.641 -8.314 1.00 98.31 265 LYS A O 1
ATOM 2062 N N . LYS A 1 266 ? 8.208 -7.818 -8.398 1.00 97.88 266 LYS A N 1
ATOM 2063 C CA . LYS A 1 266 ? 9.054 -6.696 -8.839 1.00 97.88 266 LYS A CA 1
ATOM 2064 C C . LYS A 1 266 ? 9.793 -7.055 -10.115 1.00 97.88 266 LYS A C 1
ATOM 2066 O O . LYS A 1 266 ? 10.502 -8.053 -10.145 1.00 97.88 266 LYS A O 1
ATOM 2071 N N . VAL A 1 267 ? 9.650 -6.242 -11.155 1.00 97.25 267 VAL A N 1
ATOM 2072 C CA . VAL A 1 267 ? 10.389 -6.384 -12.416 1.00 97.25 267 VAL A CA 1
ATOM 2073 C C . VAL A 1 267 ? 11.373 -5.229 -12.517 1.00 97.25 267 VAL A C 1
ATOM 2075 O O . VAL A 1 267 ? 10.967 -4.072 -12.462 1.00 97.25 267 VAL A O 1
ATOM 2078 N N . LEU A 1 268 ? 12.664 -5.525 -12.637 1.00 96.31 268 LEU A N 1
ATOM 2079 C CA . LEU A 1 268 ? 13.725 -4.528 -12.482 1.00 96.31 268 LEU A CA 1
ATOM 2080 C C . LEU A 1 268 ? 14.671 -4.548 -13.679 1.00 96.31 268 LEU A C 1
ATOM 2082 O O . LEU A 1 268 ? 15.065 -5.626 -14.137 1.00 96.31 268 LEU A O 1
ATOM 2086 N N . ARG A 1 269 ? 15.020 -3.356 -14.175 1.00 93.69 269 ARG A N 1
ATOM 2087 C CA . ARG A 1 269 ? 15.991 -3.179 -15.256 1.00 93.69 269 ARG A CA 1
ATOM 2088 C C . ARG A 1 269 ? 16.885 -1.945 -15.099 1.00 93.69 269 ARG A C 1
ATOM 2090 O O . ARG A 1 269 ? 16.558 -1.010 -14.373 1.00 93.69 269 ARG A O 1
ATOM 2097 N N . ASN A 1 270 ? 17.958 -1.912 -15.877 1.00 93.81 270 ASN A N 1
ATOM 2098 C CA . ASN A 1 270 ? 18.948 -0.856 -16.020 1.00 93.81 270 ASN A CA 1
ATOM 2099 C C . ASN A 1 270 ? 19.490 -0.355 -14.671 1.00 93.81 270 ASN A C 1
ATOM 2101 O O . ASN A 1 270 ? 19.654 0.847 -14.478 1.00 93.81 270 ASN A O 1
ATOM 2105 N N . GLY A 1 271 ? 19.746 -1.270 -13.731 1.00 95.31 271 GLY A N 1
ATOM 2106 C CA . GLY A 1 271 ? 20.247 -0.932 -12.395 1.00 95.31 271 GLY A CA 1
ATOM 2107 C C . GLY A 1 271 ? 19.168 -0.623 -11.353 1.00 95.31 271 GLY A C 1
ATOM 2108 O O . GLY A 1 271 ? 19.507 -0.218 -10.242 1.00 95.31 271 GLY A O 1
ATOM 2109 N N . ALA A 1 272 ? 17.886 -0.828 -11.673 1.00 96.75 272 ALA A N 1
ATOM 2110 C CA . ALA A 1 272 ? 16.791 -0.591 -10.740 1.00 96.75 272 ALA A CA 1
ATOM 2111 C C . ALA A 1 272 ? 16.882 -1.480 -9.489 1.00 96.75 272 ALA A C 1
ATOM 2113 O O . ALA A 1 272 ? 17.253 -2.659 -9.544 1.00 96.75 272 ALA A O 1
ATOM 2114 N N . VAL A 1 273 ? 16.467 -0.914 -8.357 1.00 97.94 273 VAL A N 1
ATOM 2115 C CA . VAL A 1 273 ? 16.483 -1.558 -7.045 1.00 97.94 273 VAL A CA 1
ATOM 2116 C C . VAL A 1 273 ? 15.057 -1.773 -6.549 1.00 97.94 273 VAL A C 1
ATOM 2118 O O . VAL A 1 273 ? 14.272 -0.836 -6.400 1.00 97.94 273 VAL A O 1
ATOM 2121 N N . GLY A 1 274 ? 14.730 -3.028 -6.256 1.00 98.12 274 GLY A N 1
ATOM 2122 C CA . GLY A 1 274 ? 13.501 -3.416 -5.577 1.00 98.12 274 GLY A CA 1
ATOM 2123 C C . GLY A 1 274 ? 13.809 -4.000 -4.206 1.00 98.12 274 GLY A C 1
ATOM 2124 O O . GLY A 1 274 ? 14.677 -4.858 -4.070 1.00 98.12 274 GLY A O 1
ATOM 2125 N N . VAL A 1 275 ? 13.073 -3.565 -3.194 1.00 98.56 275 VAL A N 1
ATOM 2126 C CA . VAL A 1 275 ? 13.186 -4.016 -1.808 1.00 98.56 275 VAL A CA 1
ATOM 2127 C C . VAL A 1 275 ? 11.825 -4.531 -1.342 1.00 98.56 275 VAL A C 1
ATOM 2129 O O . VAL A 1 275 ? 10.805 -3.887 -1.580 1.00 98.56 275 VAL A O 1
ATOM 2132 N N . PHE A 1 276 ? 11.796 -5.692 -0.696 1.00 98.50 276 PHE A N 1
ATOM 2133 C CA . PHE A 1 276 ? 10.630 -6.202 0.022 1.00 98.50 276 PHE A CA 1
ATOM 2134 C C . PHE A 1 276 ? 11.026 -6.576 1.450 1.00 98.50 276 PHE A C 1
ATOM 2136 O O . PHE A 1 276 ? 11.974 -7.331 1.662 1.00 98.50 276 PHE A O 1
ATOM 2143 N N . GLN A 1 277 ? 10.299 -6.069 2.436 1.00 98.12 277 GLN A N 1
ATOM 2144 C CA . GLN A 1 277 ? 10.505 -6.390 3.846 1.00 98.12 277 GLN A CA 1
ATOM 2145 C C . GLN A 1 277 ? 9.160 -6.803 4.435 1.00 98.12 277 GLN A C 1
ATOM 2147 O O . GLN A 1 277 ? 8.302 -5.957 4.652 1.00 98.12 277 GLN A O 1
ATOM 2152 N N . GLY A 1 278 ? 8.954 -8.096 4.659 1.00 97.38 278 GLY A N 1
ATOM 2153 C CA . GLY A 1 278 ? 7.684 -8.629 5.148 1.00 97.38 278 GLY A CA 1
ATOM 2154 C C . GLY A 1 278 ? 7.861 -9.219 6.533 1.00 97.38 278 GLY A C 1
ATOM 2155 O O . GLY A 1 278 ? 8.746 -10.045 6.727 1.00 97.38 278 GLY A O 1
ATOM 2156 N N . LYS A 1 279 ? 7.022 -8.838 7.494 1.00 97.56 279 LYS A N 1
ATOM 2157 C CA . LYS A 1 279 ? 6.998 -9.435 8.830 1.00 97.56 279 LYS A CA 1
ATOM 2158 C C . LYS A 1 279 ? 5.594 -9.902 9.184 1.00 97.56 279 LYS A C 1
ATOM 2160 O O . LYS A 1 279 ? 4.640 -9.135 9.076 1.00 97.56 279 LYS A O 1
ATOM 2165 N N . ILE A 1 280 ? 5.481 -11.155 9.619 1.00 98.38 280 ILE A N 1
ATOM 2166 C CA . ILE A 1 280 ? 4.270 -11.692 10.250 1.00 98.38 280 ILE A CA 1
ATOM 2167 C C . ILE A 1 280 ? 4.603 -11.988 11.709 1.00 98.38 280 ILE A C 1
ATOM 2169 O O . ILE A 1 280 ? 5.512 -12.770 11.993 1.00 98.38 280 ILE A O 1
ATOM 2173 N N . LEU A 1 281 ? 3.871 -11.352 12.617 1.00 98.31 281 LEU A N 1
ATOM 2174 C CA . LEU A 1 281 ? 3.912 -11.608 14.050 1.00 98.31 281 LEU A CA 1
ATOM 2175 C C . LEU A 1 281 ? 2.625 -12.326 14.453 1.00 98.31 281 LEU A C 1
ATOM 2177 O O . LEU A 1 281 ? 1.544 -11.775 14.279 1.00 98.31 281 LEU A O 1
ATOM 2181 N N . VAL A 1 282 ? 2.732 -13.521 15.022 1.00 98.62 282 VAL A N 1
ATOM 2182 C CA . VAL A 1 282 ? 1.597 -14.260 15.586 1.00 98.62 282 VAL A CA 1
ATOM 2183 C C . VAL A 1 282 ? 1.734 -14.282 17.096 1.00 98.62 282 VAL A C 1
ATOM 2185 O O . VAL A 1 282 ? 2.678 -14.871 17.627 1.00 98.62 282 VAL A O 1
ATOM 2188 N N . LYS A 1 283 ? 0.819 -13.601 17.789 1.00 98.38 283 LYS A N 1
ATOM 2189 C CA . LYS A 1 283 ? 0.850 -13.465 19.247 1.00 98.38 283 LYS A CA 1
ATOM 2190 C C . LYS A 1 283 ? 0.442 -14.764 19.956 1.00 98.38 283 LYS A C 1
ATOM 2192 O O . LYS A 1 283 ? -0.209 -15.626 19.363 1.00 98.38 283 LYS A O 1
ATOM 2197 N N . PRO A 1 284 ? 0.794 -14.916 21.247 1.00 98.25 284 PRO A N 1
ATOM 2198 C CA . PRO A 1 284 ? 0.294 -16.022 22.053 1.00 98.25 284 PRO A CA 1
ATOM 2199 C C . PRO A 1 284 ? -1.236 -16.066 22.038 1.00 98.25 284 PRO A C 1
ATOM 2201 O O . PRO A 1 284 ? -1.885 -15.067 22.327 1.00 98.25 284 PRO A O 1
ATOM 2204 N N . GLY A 1 285 ? -1.809 -17.231 21.738 1.00 97.25 285 GLY A N 1
ATOM 2205 C CA . GLY A 1 285 ? -3.262 -17.424 21.718 1.00 97.25 285 GLY A CA 1
ATOM 2206 C C . GLY A 1 285 ? -3.933 -17.197 20.362 1.00 97.25 285 GLY A C 1
ATOM 2207 O O . GLY A 1 285 ? -5.052 -17.675 20.203 1.00 97.25 285 GLY A O 1
ATOM 2208 N N . ALA A 1 286 ? -3.248 -16.602 19.378 1.00 98.19 286 ALA A N 1
ATOM 2209 C CA . ALA A 1 286 ? -3.717 -16.473 17.994 1.00 98.19 286 ALA A CA 1
ATOM 2210 C C . ALA A 1 286 ? -3.626 -17.824 17.254 1.00 98.19 286 ALA A C 1
ATOM 2212 O O . ALA A 1 286 ? -2.796 -18.052 16.376 1.00 98.19 286 ALA A O 1
ATOM 2213 N N . GLN A 1 287 ? -4.429 -18.788 17.704 1.00 98.31 287 GLN A N 1
ATOM 2214 C CA . GLN A 1 287 ? -4.494 -20.121 17.118 1.00 98.31 287 GLN A CA 1
ATOM 2215 C C . GLN A 1 287 ? -5.212 -20.077 15.774 1.00 98.31 287 GLN A C 1
ATOM 2217 O O . GLN A 1 287 ? -6.025 -19.194 15.506 1.00 98.31 287 GLN A O 1
ATOM 2222 N N . LYS A 1 288 ? -4.942 -21.082 14.944 1.00 98.56 288 LYS A N 1
ATOM 2223 C CA . LYS A 1 288 ? -5.501 -21.236 13.599 1.00 98.56 288 LYS A CA 1
ATOM 2224 C C . LYS A 1 288 ? -5.176 -20.079 12.658 1.00 98.56 288 LYS A C 1
ATOM 2226 O O . LYS A 1 288 ? -5.832 -19.943 11.632 1.00 98.56 288 LYS A O 1
ATOM 2231 N N . THR A 1 289 ? -4.154 -19.280 12.968 1.00 98.75 289 THR A N 1
ATOM 2232 C CA . THR A 1 289 ? -3.623 -18.299 12.023 1.00 98.75 289 THR A CA 1
ATOM 2233 C C . THR A 1 289 ? -3.152 -18.995 10.750 1.00 98.75 289 THR A C 1
ATOM 2235 O O . THR A 1 289 ? -2.345 -19.928 10.806 1.00 98.75 289 THR A O 1
ATOM 2238 N N . ASP A 1 290 ? -3.602 -18.483 9.609 1.00 98.69 290 ASP A N 1
ATOM 2239 C CA . ASP A 1 290 ? -3.086 -18.812 8.285 1.00 98.69 290 ASP A CA 1
ATOM 2240 C C . ASP A 1 290 ? -2.357 -17.588 7.707 1.00 98.69 290 ASP A C 1
ATOM 2242 O O . ASP A 1 290 ? -2.960 -16.597 7.296 1.00 98.69 290 ASP A O 1
ATOM 2246 N N . GLY A 1 291 ? -1.027 -17.627 7.708 1.00 98.31 291 GLY A N 1
ATOM 2247 C CA . GLY A 1 291 ? -0.175 -16.532 7.255 1.00 98.31 291 GLY A CA 1
ATOM 2248 C C . GLY A 1 291 ? 0.693 -16.936 6.074 1.00 98.31 291 GLY A C 1
ATOM 2249 O O . GLY A 1 291 ? 1.546 -17.815 6.194 1.00 98.31 291 GLY A O 1
ATOM 2250 N N . TYR A 1 292 ? 0.550 -16.247 4.946 1.00 98.19 292 TYR A N 1
ATOM 2251 C CA . TYR A 1 292 ? 1.376 -16.482 3.767 1.00 98.19 292 TYR A CA 1
ATOM 2252 C C . TYR A 1 292 ? 1.977 -15.187 3.236 1.00 98.19 292 TYR A C 1
ATOM 2254 O O . TYR A 1 292 ? 1.278 -14.191 3.049 1.00 98.19 292 TYR A O 1
ATOM 2262 N N . GLN A 1 293 ? 3.277 -15.214 2.952 1.00 96.94 293 GLN A N 1
ATOM 2263 C CA . GLN A 1 293 ? 3.954 -14.137 2.235 1.00 96.94 293 GLN A CA 1
ATOM 2264 C C . GLN A 1 293 ? 4.768 -14.694 1.066 1.00 96.94 293 GLN A C 1
ATOM 2266 O O . GLN A 1 293 ? 5.531 -15.650 1.217 1.00 96.94 293 GLN A O 1
ATOM 2271 N N . ILE A 1 294 ? 4.643 -14.070 -0.098 1.00 97.56 294 ILE A N 1
ATOM 2272 C CA . ILE A 1 294 ? 5.453 -14.356 -1.272 1.00 97.56 294 ILE A CA 1
ATOM 2273 C C . ILE A 1 294 ? 5.987 -13.055 -1.862 1.00 97.56 294 ILE A C 1
ATOM 2275 O O . ILE A 1 294 ? 5.254 -12.095 -2.091 1.00 97.56 294 ILE A O 1
ATOM 2279 N N . SER A 1 295 ? 7.291 -13.031 -2.121 1.00 97.94 295 SER A N 1
ATOM 2280 C CA . SER A 1 295 ? 7.949 -11.921 -2.801 1.00 97.94 295 SER A CA 1
ATOM 2281 C C . SER A 1 295 ? 8.842 -12.443 -3.916 1.00 97.94 295 SER A C 1
ATOM 2283 O O . SER A 1 295 ? 9.619 -13.380 -3.729 1.00 97.94 295 SER A O 1
ATOM 2285 N N . GLN A 1 296 ? 8.703 -11.893 -5.118 1.00 98.25 296 GLN A N 1
ATOM 2286 C CA . GLN A 1 296 ? 9.456 -12.374 -6.269 1.00 98.25 296 GLN A CA 1
ATOM 2287 C C . GLN A 1 296 ? 10.018 -11.219 -7.087 1.00 98.25 296 GLN A C 1
ATOM 2289 O O . GLN A 1 296 ? 9.297 -10.296 -7.466 1.00 98.25 296 GLN A O 1
ATOM 2294 N N . GLY A 1 297 ? 11.313 -11.302 -7.380 1.00 97.94 297 GLY A N 1
ATOM 2295 C CA . GLY A 1 297 ? 12.027 -10.384 -8.256 1.00 97.94 297 GLY A CA 1
ATOM 2296 C C . GLY A 1 297 ? 12.336 -11.026 -9.606 1.00 97.94 297 GLY A C 1
ATOM 2297 O O . GLY A 1 297 ? 12.926 -12.106 -9.659 1.00 97.94 297 GLY A O 1
ATOM 2298 N N . LEU A 1 298 ? 11.982 -10.338 -10.688 1.00 97.81 298 LEU A N 1
ATOM 2299 C CA . LEU A 1 298 ? 12.383 -10.646 -12.054 1.00 97.81 298 LEU A CA 1
ATOM 2300 C C . LEU A 1 298 ? 13.397 -9.595 -12.524 1.00 97.81 298 LEU A C 1
ATOM 2302 O O . LEU A 1 298 ? 13.043 -8.436 -12.747 1.00 97.81 298 LEU A O 1
ATOM 2306 N N . LEU A 1 299 ? 14.657 -9.998 -12.668 1.00 97.12 299 LEU A N 1
ATOM 2307 C CA . LEU A 1 299 ? 15.743 -9.129 -13.121 1.00 97.12 299 LEU A CA 1
ATOM 2308 C C . LEU A 1 299 ? 15.904 -9.256 -14.640 1.00 97.12 299 LEU A C 1
ATOM 2310 O O . LEU A 1 299 ? 16.053 -10.363 -15.163 1.00 97.12 299 LEU A O 1
ATOM 2314 N N . LEU A 1 300 ? 15.857 -8.132 -15.356 1.00 94.12 300 LEU A N 1
ATOM 2315 C CA . LEU A 1 300 ? 15.992 -8.104 -16.819 1.00 94.12 300 LEU A CA 1
ATOM 2316 C C . LEU A 1 300 ? 17.438 -7.874 -17.295 1.00 94.12 300 LEU A C 1
ATOM 2318 O O . LEU A 1 300 ? 17.707 -7.968 -18.493 1.00 94.12 300 LEU A O 1
ATOM 2322 N N . ASP A 1 301 ? 18.357 -7.624 -16.365 1.00 93.75 301 ASP A N 1
ATOM 2323 C CA . ASP A 1 301 ? 19.798 -7.463 -16.568 1.00 93.75 301 ASP A CA 1
ATOM 2324 C C . ASP A 1 301 ? 20.568 -7.828 -15.290 1.00 93.75 301 ASP A C 1
ATOM 2326 O O . ASP A 1 301 ? 19.981 -8.216 -14.279 1.00 93.75 301 ASP A O 1
ATOM 2330 N N . ALA A 1 302 ? 21.896 -7.733 -15.363 1.00 94.75 302 ALA A N 1
ATOM 2331 C CA . ALA A 1 302 ? 22.806 -8.077 -14.275 1.00 94.75 302 ALA A CA 1
ATOM 2332 C C . ALA A 1 302 ? 23.053 -6.933 -13.275 1.00 94.75 302 ALA A C 1
ATOM 2334 O O . ALA A 1 302 ? 23.597 -7.192 -12.204 1.00 94.75 302 ALA A O 1
ATOM 2335 N N . ASP A 1 303 ? 22.684 -5.695 -13.616 1.00 96.56 303 ASP A N 1
ATOM 2336 C CA . ASP A 1 303 ? 22.958 -4.514 -12.787 1.00 96.56 303 ASP A CA 1
ATOM 2337 C C . ASP A 1 303 ? 21.825 -4.250 -11.781 1.00 96.56 303 ASP A C 1
ATOM 2339 O O . ASP A 1 303 ? 22.024 -3.618 -10.742 1.00 96.56 303 ASP A O 1
ATOM 2343 N N . SER A 1 304 ? 20.622 -4.743 -12.075 1.00 97.75 304 SER A N 1
ATOM 2344 C CA . SER A 1 304 ? 19.434 -4.603 -11.233 1.00 97.75 304 SER A CA 1
ATOM 2345 C C . SER A 1 304 ? 19.486 -5.503 -9.999 1.00 97.75 304 SER A C 1
ATOM 2347 O O . SER A 1 304 ? 20.025 -6.608 -10.030 1.00 97.75 304 SER A O 1
ATOM 2349 N N . THR A 1 305 ? 18.882 -5.060 -8.894 1.00 97.75 305 THR A N 1
ATOM 2350 C CA . THR A 1 305 ? 18.951 -5.780 -7.612 1.00 97.75 305 THR A CA 1
ATOM 2351 C C . THR A 1 305 ? 17.586 -5.908 -6.950 1.00 97.75 305 THR A C 1
ATOM 2353 O O . THR A 1 305 ? 16.908 -4.913 -6.710 1.00 97.75 305 THR A O 1
ATOM 2356 N N . PHE A 1 306 ? 17.224 -7.131 -6.555 1.00 98.38 306 PHE A N 1
ATOM 2357 C CA . PHE A 1 306 ? 16.093 -7.393 -5.666 1.00 98.38 306 PHE A CA 1
ATOM 2358 C C . PHE A 1 306 ? 16.589 -7.818 -4.279 1.00 98.38 306 PHE A C 1
ATOM 2360 O O . PHE A 1 306 ? 17.361 -8.769 -4.156 1.00 98.38 306 PHE A O 1
ATOM 2367 N N . GLN A 1 307 ? 16.154 -7.110 -3.240 1.00 97.81 307 GLN A N 1
ATOM 2368 C CA . GLN A 1 307 ? 16.520 -7.356 -1.847 1.00 97.81 307 GLN A CA 1
ATOM 2369 C C . GLN A 1 307 ? 15.265 -7.732 -1.067 1.00 97.81 307 GLN A C 1
ATOM 2371 O O . GLN A 1 307 ? 14.295 -6.981 -1.057 1.00 97.81 307 GLN A O 1
ATOM 2376 N N . ALA A 1 308 ? 15.279 -8.884 -0.406 1.00 96.69 308 ALA A N 1
ATOM 2377 C CA . ALA A 1 308 ? 14.135 -9.368 0.354 1.00 96.69 308 ALA A CA 1
ATOM 2378 C C . ALA A 1 308 ? 14.536 -9.693 1.796 1.00 96.69 308 ALA A C 1
ATOM 2380 O O . ALA A 1 308 ? 15.569 -10.327 2.027 1.00 96.69 308 ALA A O 1
ATOM 2381 N N . LYS A 1 309 ? 13.703 -9.286 2.757 1.00 96.56 309 LYS A N 1
ATOM 2382 C CA . LYS A 1 309 ? 13.810 -9.635 4.180 1.00 96.56 309 LYS A CA 1
ATOM 2383 C C . LYS A 1 309 ? 12.451 -10.149 4.681 1.00 96.56 309 LYS A C 1
ATOM 2385 O O . LYS A 1 309 ? 11.689 -9.372 5.251 1.00 96.56 309 LYS A O 1
ATOM 2390 N N . PRO A 1 310 ? 12.104 -11.421 4.415 1.00 95.75 310 PRO A N 1
ATOM 2391 C CA . PRO A 1 310 ? 10.893 -12.026 4.949 1.00 95.75 310 PRO A CA 1
ATOM 2392 C C . PRO A 1 310 ? 11.143 -12.571 6.366 1.00 95.75 310 PRO A C 1
ATOM 2394 O O . PRO A 1 310 ? 12.099 -13.309 6.605 1.00 95.75 310 PRO A O 1
ATOM 2397 N N . GLU A 1 311 ? 10.268 -12.238 7.306 1.00 96.81 311 GLU A N 1
ATOM 2398 C CA . GLU A 1 311 ? 10.380 -12.544 8.733 1.00 96.81 311 GLU A CA 1
ATOM 2399 C C . GLU A 1 311 ? 9.078 -13.169 9.250 1.00 96.81 311 GLU A C 1
ATOM 2401 O O . GLU A 1 311 ? 7.977 -12.718 8.920 1.00 96.81 311 GLU A O 1
ATOM 2406 N N . LEU A 1 312 ? 9.213 -14.201 10.085 1.00 97.56 312 LEU A N 1
ATOM 2407 C CA . LEU A 1 312 ? 8.118 -14.842 10.810 1.00 97.56 312 LEU A CA 1
ATOM 2408 C C . LEU A 1 312 ? 8.480 -14.874 12.297 1.00 97.56 312 LEU A C 1
ATOM 2410 O O . LEU A 1 312 ? 9.547 -15.361 12.667 1.00 97.56 312 LEU A O 1
ATOM 2414 N N . GLU A 1 313 ? 7.592 -14.367 13.143 1.00 97.44 313 GLU A N 1
ATOM 2415 C CA . GLU A 1 313 ? 7.723 -14.384 14.597 1.00 97.44 313 GLU A CA 1
ATOM 2416 C C . GLU A 1 313 ? 6.450 -15.006 15.181 1.00 97.44 313 GLU A C 1
ATOM 2418 O O . GLU A 1 313 ? 5.407 -14.362 15.228 1.00 97.44 313 GLU A O 1
ATOM 2423 N N . ILE A 1 314 ? 6.512 -16.290 15.540 1.00 97.88 314 ILE A N 1
ATOM 2424 C CA . ILE A 1 314 ? 5.328 -17.115 15.815 1.00 97.88 314 ILE A CA 1
ATOM 2425 C C . ILE A 1 314 ? 5.340 -17.590 17.270 1.00 97.88 314 ILE A C 1
ATOM 2427 O O . ILE A 1 314 ? 6.252 -18.310 17.674 1.00 97.88 314 ILE A O 1
ATOM 2431 N N . TYR A 1 315 ? 4.312 -17.218 18.036 1.00 97.94 315 TYR A N 1
ATOM 2432 C CA . TYR A 1 315 ? 4.132 -17.600 19.444 1.00 97.94 315 TYR A CA 1
ATOM 2433 C C . TYR A 1 315 ? 2.863 -18.436 19.702 1.00 97.94 315 TYR A C 1
ATOM 2435 O O . TYR A 1 315 ? 2.446 -18.582 20.852 1.00 97.94 315 TYR A O 1
ATOM 2443 N N . ALA A 1 316 ? 2.245 -18.975 18.649 1.00 97.62 316 ALA A N 1
ATOM 2444 C CA . ALA A 1 316 ? 1.118 -19.904 18.716 1.00 97.62 316 ALA A CA 1
ATOM 2445 C C . ALA A 1 316 ? 1.470 -21.222 18.005 1.00 97.62 316 ALA A C 1
ATOM 2447 O O . ALA A 1 316 ? 2.181 -21.214 17.001 1.00 97.62 316 ALA A O 1
ATOM 2448 N N . ASP A 1 317 ? 0.984 -22.345 18.536 1.00 96.12 317 ASP A N 1
ATOM 2449 C CA . ASP A 1 317 ? 1.390 -23.683 18.086 1.00 96.12 317 ASP A CA 1
ATOM 2450 C C . ASP A 1 317 ? 0.577 -24.190 16.882 1.00 96.12 317 ASP A C 1
ATOM 2452 O O . ASP A 1 317 ? 1.119 -24.838 15.987 1.00 96.12 317 ASP A O 1
ATOM 2456 N N . ASP A 1 318 ? -0.730 -23.923 16.854 1.00 97.56 318 ASP A N 1
ATOM 2457 C CA . ASP A 1 318 ? -1.667 -24.471 15.869 1.00 97.56 318 ASP A CA 1
ATOM 2458 C C . ASP A 1 318 ? -1.871 -23.481 14.719 1.00 97.56 318 ASP A C 1
ATOM 2460 O O . ASP A 1 318 ? -2.922 -22.856 14.607 1.00 97.56 318 ASP A O 1
ATOM 2464 N N . VAL A 1 319 ? -0.837 -23.284 13.897 1.00 97.62 319 VAL A N 1
ATOM 2465 C CA . VAL A 1 319 ? -0.834 -22.285 12.816 1.00 97.62 319 VAL A CA 1
ATOM 2466 C C . VAL A 1 319 ? -0.327 -22.851 11.492 1.00 97.62 319 VAL A C 1
ATOM 2468 O O . VAL A 1 319 ? 0.479 -23.781 11.451 1.00 97.62 319 VAL A O 1
ATOM 2471 N N . ALA A 1 320 ? -0.754 -22.233 10.394 1.00 98.00 320 ALA A N 1
ATOM 2472 C CA . ALA A 1 320 ? -0.242 -22.459 9.051 1.00 98.00 320 ALA A CA 1
ATOM 2473 C C . ALA A 1 320 ? 0.465 -21.186 8.570 1.00 98.00 320 ALA A C 1
ATOM 2475 O O . ALA A 1 320 ? -0.124 -20.342 7.908 1.00 98.00 320 ALA A O 1
ATOM 2476 N N . CYS A 1 321 ? 1.737 -21.016 8.936 1.00 97.25 321 CYS A N 1
ATOM 2477 C CA . CYS A 1 321 ? 2.526 -19.853 8.528 1.00 97.25 321 CYS A CA 1
ATOM 2478 C C . CYS A 1 321 ? 3.673 -20.257 7.601 1.00 97.25 321 CYS A C 1
ATOM 2480 O O . CYS A 1 321 ? 4.457 -21.149 7.926 1.00 97.25 321 CYS A O 1
ATOM 2482 N N . SER A 1 322 ? 3.803 -19.590 6.454 1.00 96.81 322 SER A N 1
ATOM 2483 C CA . SER A 1 322 ? 4.924 -19.806 5.537 1.00 96.81 322 SER A CA 1
ATOM 2484 C C . SER A 1 322 ? 5.316 -18.544 4.773 1.00 96.81 322 SER A C 1
ATOM 2486 O O . SER A 1 322 ? 4.570 -17.569 4.682 1.00 96.81 322 SER A O 1
ATOM 2488 N N . HIS A 1 323 ? 6.537 -18.556 4.243 1.00 94.88 323 HIS A N 1
ATOM 2489 C CA . HIS A 1 323 ? 7.077 -17.471 3.438 1.00 94.88 323 HIS A CA 1
ATOM 2490 C C . HIS A 1 323 ? 7.873 -17.994 2.242 1.00 94.88 323 HIS A C 1
ATOM 2492 O O . HIS A 1 323 ? 8.503 -19.049 2.316 1.00 94.88 323 HIS A O 1
ATOM 2498 N N . GLY A 1 324 ? 7.853 -17.244 1.142 1.00 95.25 324 GLY A N 1
ATOM 2499 C CA . GLY A 1 324 ? 8.611 -17.523 -0.070 1.00 95.25 324 GLY A CA 1
ATOM 2500 C C . GLY A 1 324 ? 9.271 -16.262 -0.615 1.00 95.25 324 GLY A C 1
ATOM 2501 O O . GLY A 1 324 ? 8.650 -15.205 -0.709 1.00 95.25 324 GLY A O 1
ATOM 2502 N N . SER A 1 325 ? 10.542 -16.372 -0.998 1.00 96.19 325 SER A N 1
ATOM 2503 C CA . SER A 1 325 ? 11.256 -15.302 -1.691 1.00 96.19 325 SER A CA 1
ATOM 2504 C C . SER A 1 325 ? 12.087 -15.877 -2.828 1.00 96.19 325 SER A C 1
ATOM 2506 O O . SER A 1 325 ? 12.949 -16.723 -2.593 1.00 96.19 325 SER A O 1
ATOM 2508 N N . THR A 1 326 ? 11.854 -15.415 -4.057 1.00 96.75 326 THR A N 1
ATOM 2509 C CA . THR A 1 326 ? 12.617 -15.859 -5.234 1.00 96.75 326 THR A CA 1
ATOM 2510 C C . THR A 1 326 ? 13.138 -14.675 -6.030 1.00 96.75 326 THR A C 1
ATOM 2512 O O . THR A 1 326 ? 12.423 -13.700 -6.231 1.00 96.75 326 THR A O 1
ATOM 2515 N N . VAL A 1 327 ? 14.351 -14.788 -6.558 1.00 96.19 327 VAL A N 1
ATOM 2516 C CA . VAL A 1 327 ? 14.900 -13.845 -7.535 1.00 96.19 327 VAL A CA 1
ATOM 2517 C C . VAL A 1 327 ? 15.402 -14.627 -8.738 1.00 96.19 327 VAL A C 1
ATOM 2519 O O . VAL A 1 327 ? 16.036 -15.669 -8.575 1.00 96.19 327 VAL A O 1
ATOM 2522 N N . GLY A 1 328 ? 15.098 -14.156 -9.942 1.00 94.62 328 GLY A N 1
ATOM 2523 C CA . GLY A 1 328 ? 15.508 -14.838 -11.161 1.00 94.62 328 GLY A CA 1
ATOM 2524 C C . GLY A 1 328 ? 15.467 -13.942 -12.387 1.00 94.62 328 GLY A C 1
ATOM 2525 O O . GLY A 1 328 ? 14.933 -12.836 -12.355 1.00 94.62 328 GLY A O 1
ATOM 2526 N N . ALA A 1 329 ? 16.050 -14.442 -13.470 1.00 94.00 329 ALA A N 1
ATOM 2527 C CA . ALA A 1 329 ? 15.914 -13.854 -14.794 1.00 94.00 329 ALA A CA 1
ATOM 2528 C C . ALA A 1 329 ? 14.676 -14.417 -15.511 1.00 94.00 329 ALA A C 1
ATOM 2530 O O . ALA A 1 329 ? 13.996 -15.321 -15.017 1.00 94.00 329 ALA A O 1
ATOM 2531 N N . LEU A 1 330 ? 14.396 -13.894 -16.704 1.00 91.50 330 LEU A N 1
ATOM 2532 C CA . LEU A 1 330 ? 13.385 -14.470 -17.588 1.00 91.50 330 LEU A CA 1
ATOM 2533 C C . LEU A 1 330 ? 13.697 -15.937 -17.906 1.00 91.50 330 LEU A C 1
ATOM 2535 O O . LEU A 1 330 ? 14.850 -16.333 -18.057 1.00 91.50 330 LEU A O 1
ATOM 2539 N N . ASN A 1 331 ? 12.646 -16.744 -18.057 1.00 92.75 331 ASN A N 1
ATOM 2540 C CA . ASN A 1 331 ? 12.795 -18.134 -18.466 1.00 92.75 331 ASN A CA 1
ATOM 2541 C C . ASN A 1 331 ? 13.244 -18.203 -19.936 1.00 92.75 331 ASN A C 1
ATOM 2543 O O . ASN A 1 331 ? 12.440 -18.009 -20.850 1.00 92.75 331 ASN A O 1
ATOM 2547 N N . ASP A 1 332 ? 14.519 -18.526 -20.158 1.00 93.00 332 ASP A N 1
ATOM 2548 C CA . ASP A 1 332 ? 15.115 -18.613 -21.496 1.00 93.00 332 ASP A CA 1
ATOM 2549 C C . ASP A 1 332 ? 14.422 -19.635 -22.404 1.00 93.00 332 ASP A C 1
ATOM 2551 O O . ASP A 1 332 ? 14.342 -19.427 -23.613 1.00 93.00 332 ASP A O 1
ATOM 2555 N N . THR A 1 333 ? 13.866 -20.713 -21.843 1.00 96.00 333 THR A N 1
ATOM 2556 C CA . THR A 1 333 ? 13.121 -21.714 -22.622 1.00 96.00 333 THR A CA 1
ATOM 2557 C C . THR A 1 333 ? 11.792 -21.144 -23.110 1.00 96.00 333 THR A C 1
ATOM 2559 O O . THR A 1 333 ? 11.442 -21.321 -24.276 1.00 96.00 333 THR A O 1
ATOM 2562 N N . ALA A 1 334 ? 11.068 -20.416 -22.254 1.00 95.81 334 ALA A N 1
ATOM 2563 C CA . ALA A 1 334 ? 9.827 -19.748 -22.641 1.00 95.81 334 ALA A CA 1
ATOM 2564 C C . ALA A 1 334 ? 10.089 -18.630 -23.666 1.00 95.81 334 ALA A C 1
ATOM 2566 O O . ALA A 1 334 ? 9.379 -18.521 -24.667 1.00 95.81 334 ALA A O 1
ATOM 2567 N N . LEU A 1 335 ? 11.158 -17.852 -23.469 1.00 95.06 335 LEU A N 1
ATOM 2568 C CA . LEU A 1 335 ? 11.577 -16.801 -24.394 1.00 95.06 335 LEU A CA 1
ATOM 2569 C C . LEU A 1 335 ? 11.996 -17.368 -25.760 1.00 95.06 335 LEU A C 1
ATOM 2571 O O . LEU A 1 335 ? 11.576 -16.860 -26.802 1.00 95.06 335 LEU A O 1
ATOM 2575 N N . PHE A 1 336 ? 12.784 -18.445 -25.775 1.00 96.44 336 PHE A N 1
ATOM 2576 C CA . PHE A 1 336 ? 13.138 -19.168 -26.995 1.00 96.44 336 PHE A CA 1
ATOM 2577 C C . PHE A 1 336 ? 11.897 -19.740 -27.689 1.00 96.44 336 PHE A C 1
ATOM 2579 O O . PHE A 1 336 ? 11.751 -19.603 -28.901 1.00 96.44 336 PHE A O 1
ATOM 2586 N N . TYR A 1 337 ? 10.967 -20.329 -26.933 1.00 97.62 337 TYR A N 1
ATOM 2587 C CA . TYR A 1 337 ? 9.733 -20.877 -27.488 1.00 97.62 337 TYR A CA 1
ATOM 2588 C C . TYR A 1 337 ? 8.909 -19.802 -28.210 1.00 97.62 337 TYR A C 1
ATOM 2590 O O . TYR A 1 337 ? 8.579 -19.983 -29.383 1.00 97.62 337 TYR A O 1
ATOM 2598 N N . LEU A 1 338 ? 8.636 -18.667 -27.558 1.00 97.56 338 LEU A N 1
ATOM 2599 C CA . LEU A 1 338 ? 7.880 -17.556 -28.153 1.00 97.56 338 LEU A CA 1
ATOM 2600 C C . LEU A 1 338 ? 8.582 -17.000 -29.399 1.00 97.56 338 LEU A C 1
ATOM 2602 O O . LEU A 1 338 ? 7.964 -16.859 -30.455 1.00 97.56 338 LEU A O 1
ATOM 2606 N N . THR A 1 339 ? 9.892 -16.762 -29.313 1.00 97.25 339 THR A N 1
ATOM 2607 C CA . THR A 1 339 ? 10.665 -16.230 -30.446 1.00 97.25 339 THR A CA 1
ATOM 2608 C C . THR A 1 339 ? 10.768 -17.211 -31.616 1.00 97.25 339 THR A C 1
ATOM 2610 O O . THR A 1 339 ? 10.694 -16.794 -32.771 1.00 97.25 339 THR A O 1
ATOM 2613 N N . SER A 1 340 ? 10.823 -18.524 -31.360 1.00 97.69 340 SER A N 1
ATOM 2614 C CA . SER A 1 340 ? 10.791 -19.561 -32.406 1.00 97.69 340 SER A CA 1
ATOM 2615 C C . SER A 1 340 ? 9.473 -19.599 -33.192 1.00 97.69 340 SER A C 1
ATOM 2617 O O . SER A 1 340 ? 9.428 -20.112 -34.309 1.00 97.69 340 SER A O 1
ATOM 2619 N N . ARG A 1 341 ? 8.397 -19.029 -32.631 1.00 97.56 341 ARG A N 1
ATOM 2620 C CA . ARG A 1 341 ? 7.087 -18.869 -33.279 1.00 97.56 341 ARG A CA 1
ATOM 2621 C C . ARG A 1 341 ? 6.932 -17.536 -34.015 1.00 97.56 341 ARG A C 1
ATOM 2623 O O . ARG A 1 341 ? 5.841 -17.240 -34.487 1.00 97.56 341 ARG A O 1
ATOM 2630 N N . GLY A 1 342 ? 8.010 -16.764 -34.145 1.00 96.69 342 GLY A N 1
ATOM 2631 C CA . GLY A 1 342 ? 8.035 -15.507 -34.891 1.00 96.69 342 GLY A CA 1
ATOM 2632 C C . GLY A 1 342 ? 7.679 -14.269 -34.069 1.00 96.69 342 GLY A C 1
ATOM 2633 O O . GLY A 1 342 ? 7.646 -13.182 -34.635 1.00 96.69 342 GLY A O 1
ATOM 2634 N N . ILE A 1 343 ? 7.450 -14.403 -32.757 1.00 96.88 343 ILE A N 1
ATOM 2635 C CA . ILE A 1 343 ? 7.223 -13.252 -31.872 1.00 96.88 343 ILE A CA 1
ATOM 2636 C C . ILE A 1 343 ? 8.562 -12.523 -31.671 1.00 96.88 343 ILE A C 1
ATOM 2638 O O . ILE A 1 343 ? 9.541 -13.161 -31.265 1.00 96.88 343 ILE A O 1
ATOM 2642 N N . PRO A 1 344 ? 8.655 -11.206 -31.926 1.00 95.31 344 PRO A N 1
ATOM 2643 C CA . PRO A 1 344 ? 9.872 -10.446 -31.667 1.00 95.31 344 PRO A CA 1
ATOM 2644 C C . PRO A 1 344 ? 10.340 -10.601 -30.217 1.00 95.31 344 PRO A C 1
ATOM 2646 O O . PRO A 1 344 ? 9.539 -10.593 -29.286 1.00 95.31 344 PRO A O 1
ATOM 2649 N N . ARG A 1 345 ? 11.659 -10.713 -29.999 1.00 92.38 345 ARG A N 1
ATOM 2650 C CA . ARG A 1 345 ? 12.229 -10.971 -28.661 1.00 92.38 345 ARG A CA 1
ATOM 2651 C C . ARG A 1 345 ? 11.703 -10.003 -27.603 1.00 92.38 345 ARG A C 1
ATOM 2653 O O . ARG A 1 345 ? 11.376 -10.441 -26.510 1.00 92.38 345 ARG A O 1
ATOM 2660 N N . LYS A 1 346 ? 11.612 -8.715 -27.934 1.00 89.69 346 LYS A N 1
ATOM 2661 C CA . LYS A 1 346 ? 11.122 -7.681 -27.020 1.00 89.69 346 LYS A CA 1
ATOM 2662 C C . LYS A 1 346 ? 9.653 -7.892 -26.627 1.00 89.69 346 LYS A C 1
ATOM 2664 O O . LYS A 1 346 ? 9.344 -7.868 -25.444 1.00 89.69 346 LYS A O 1
ATOM 2669 N N . GLU A 1 347 ? 8.785 -8.181 -27.595 1.00 92.25 347 GLU A N 1
ATOM 2670 C CA . GLU A 1 347 ? 7.374 -8.504 -27.336 1.00 92.25 347 GLU A CA 1
ATOM 2671 C C . GLU A 1 347 ? 7.240 -9.773 -26.486 1.00 92.25 347 GLU A C 1
ATOM 2673 O O . GLU A 1 347 ? 6.477 -9.803 -25.527 1.00 92.25 347 GLU A O 1
ATOM 2678 N N . ALA A 1 348 ? 8.050 -10.800 -26.759 1.00 94.06 348 ALA A N 1
ATOM 2679 C CA . ALA A 1 348 ? 8.074 -12.012 -25.945 1.00 94.06 348 ALA A CA 1
ATOM 2680 C C . ALA A 1 348 ? 8.509 -11.737 -24.490 1.00 94.06 348 ALA A C 1
ATOM 2682 O O . ALA A 1 348 ? 7.951 -12.324 -23.563 1.00 94.06 348 ALA A O 1
ATOM 2683 N N . GLN A 1 349 ? 9.478 -10.839 -24.265 1.00 92.69 349 GLN A N 1
ATOM 2684 C CA . GLN A 1 349 ? 9.867 -10.412 -22.913 1.00 92.69 349 GLN A CA 1
ATOM 2685 C C . GLN A 1 349 ? 8.723 -9.687 -22.196 1.00 92.69 349 GLN A C 1
ATOM 2687 O O . GLN A 1 349 ? 8.494 -9.945 -21.013 1.00 92.69 349 GLN A O 1
ATOM 2692 N N . ASP A 1 350 ? 7.993 -8.820 -22.895 1.00 91.88 350 ASP A N 1
ATOM 2693 C CA . ASP A 1 350 ? 6.853 -8.104 -22.324 1.00 91.88 350 ASP A CA 1
ATOM 2694 C C . ASP A 1 350 ? 5.697 -9.054 -21.990 1.00 91.88 350 ASP A C 1
ATOM 2696 O O . ASP A 1 350 ? 5.136 -8.952 -20.905 1.00 91.88 350 ASP A O 1
ATOM 2700 N N . MET A 1 351 ? 5.401 -10.043 -22.842 1.00 93.62 351 MET A N 1
ATOM 2701 C CA . MET A 1 351 ? 4.400 -11.079 -22.550 1.00 93.62 351 MET A CA 1
ATOM 2702 C C . MET A 1 351 ? 4.731 -11.855 -21.269 1.00 93.62 351 MET A C 1
ATOM 2704 O O . MET A 1 351 ? 3.864 -12.062 -20.422 1.00 93.62 351 MET A O 1
ATOM 2708 N N . LEU A 1 352 ? 5.990 -12.271 -21.106 1.00 94.75 352 LEU A N 1
ATOM 2709 C CA . LEU A 1 352 ? 6.437 -12.977 -19.900 1.00 94.75 352 LEU A CA 1
ATOM 2710 C C . LEU A 1 352 ? 6.414 -12.068 -18.664 1.00 94.75 352 LEU A C 1
ATOM 2712 O O . LEU A 1 352 ? 6.071 -12.518 -17.574 1.00 94.75 352 LEU A O 1
ATOM 2716 N N . THR A 1 353 ? 6.741 -10.788 -18.842 1.00 93.88 353 THR A N 1
ATOM 2717 C CA . THR A 1 353 ? 6.675 -9.770 -17.786 1.00 93.88 353 THR A CA 1
ATOM 2718 C C . THR A 1 353 ? 5.233 -9.545 -17.323 1.00 93.88 353 THR A C 1
ATOM 2720 O O . THR A 1 353 ? 4.968 -9.547 -16.122 1.00 93.88 353 THR A O 1
ATOM 2723 N N . LEU A 1 354 ? 4.292 -9.401 -18.261 1.00 93.44 354 LEU A N 1
ATOM 2724 C CA . LEU A 1 354 ? 2.861 -9.260 -17.984 1.00 93.44 354 LEU A CA 1
ATOM 2725 C C . LEU A 1 354 ? 2.301 -10.488 -17.272 1.00 93.44 354 LEU A C 1
ATOM 2727 O O . LEU A 1 354 ? 1.584 -10.334 -16.290 1.00 93.44 354 LEU A O 1
ATOM 2731 N N . ALA A 1 355 ? 2.663 -11.695 -17.716 1.00 94.12 355 ALA A N 1
ATOM 2732 C CA . ALA A 1 355 ? 2.246 -12.930 -17.058 1.00 94.12 355 ALA A CA 1
ATOM 2733 C C . ALA A 1 355 ? 2.743 -12.996 -15.603 1.00 94.12 355 ALA A C 1
ATOM 2735 O O . ALA A 1 355 ? 1.968 -13.298 -14.703 1.00 94.12 355 ALA A O 1
ATOM 2736 N N . PHE A 1 356 ? 4.010 -12.641 -15.365 1.00 96.00 356 PHE A N 1
ATOM 2737 C CA . PHE A 1 356 ? 4.608 -12.632 -14.028 1.00 96.00 356 PHE A CA 1
ATOM 2738 C C . PHE A 1 356 ? 3.949 -11.625 -13.072 1.00 96.00 356 PHE A C 1
ATOM 2740 O O . PHE A 1 356 ? 3.738 -11.933 -11.898 1.00 96.00 356 PHE A O 1
ATOM 2747 N N . LEU A 1 357 ? 3.645 -10.418 -13.561 1.00 95.88 357 LEU A N 1
ATOM 2748 C CA . LEU A 1 357 ? 2.992 -9.364 -12.775 1.00 95.88 357 LEU A CA 1
ATOM 2749 C C . LEU A 1 357 ? 1.490 -9.613 -12.598 1.00 95.88 357 LEU A C 1
ATOM 2751 O O . LEU A 1 357 ? 0.928 -9.205 -11.584 1.00 95.88 357 LEU A O 1
ATOM 2755 N N . GLY A 1 358 ? 0.860 -10.295 -13.559 1.00 93.94 358 GLY A N 1
ATOM 2756 C CA . GLY A 1 358 ? -0.557 -10.648 -13.546 1.00 93.94 358 GLY A CA 1
ATOM 2757 C C . GLY A 1 358 ? -0.971 -11.384 -12.277 1.00 93.94 358 GLY A C 1
ATOM 2758 O O . GLY A 1 358 ? -1.998 -11.042 -11.713 1.00 93.94 358 GLY A O 1
ATOM 2759 N N . GLU A 1 359 ? -0.121 -12.281 -11.770 1.00 92.62 359 GLU A N 1
ATOM 2760 C CA . GLU A 1 359 ? -0.374 -13.011 -10.521 1.00 92.62 359 GLU A CA 1
ATOM 2761 C C . GLU A 1 359 ? -0.598 -12.088 -9.310 1.00 92.62 359 GLU A C 1
ATOM 2763 O O . GLU A 1 359 ? -1.422 -12.394 -8.463 1.00 92.62 359 GLU A O 1
ATOM 2768 N N . ALA A 1 360 ? 0.105 -10.951 -9.215 1.00 95.94 360 ALA A N 1
ATOM 2769 C CA . ALA A 1 360 ? -0.150 -9.984 -8.141 1.00 95.94 360 ALA A CA 1
ATOM 2770 C C . ALA A 1 360 ? -1.387 -9.120 -8.421 1.00 95.94 360 ALA A C 1
ATOM 2772 O O . ALA A 1 360 ? -2.039 -8.666 -7.487 1.00 95.94 360 ALA A O 1
ATOM 2773 N N . ILE A 1 361 ? -1.693 -8.860 -9.694 1.00 96.62 361 ILE A N 1
ATOM 2774 C CA . ILE A 1 361 ? -2.874 -8.083 -10.093 1.00 96.62 361 ILE A CA 1
ATOM 2775 C C . ILE A 1 361 ? -4.163 -8.877 -9.833 1.00 96.62 361 ILE A C 1
ATOM 2777 O O . ILE A 1 361 ? -5.179 -8.276 -9.504 1.00 96.62 361 ILE A O 1
ATOM 2781 N N . ASP A 1 362 ? -4.111 -10.208 -9.917 1.00 95.75 362 ASP A N 1
ATOM 2782 C CA . ASP A 1 362 ? -5.231 -11.107 -9.604 1.00 95.75 362 ASP A CA 1
ATOM 2783 C C . ASP A 1 362 ? -5.661 -11.076 -8.125 1.00 95.75 362 ASP A C 1
ATOM 2785 O O . ASP A 1 362 ? -6.745 -11.544 -7.792 1.00 95.75 362 ASP A O 1
ATOM 2789 N N . GLU A 1 363 ? -4.865 -10.469 -7.238 1.00 96.88 363 GLU A N 1
ATOM 2790 C CA . GLU A 1 363 ? -5.255 -10.213 -5.842 1.00 96.88 363 GLU A CA 1
ATOM 2791 C C . GLU A 1 363 ? -6.243 -9.037 -5.699 1.00 96.88 363 GLU A C 1
ATOM 2793 O O . GLU A 1 363 ? -6.808 -8.812 -4.622 1.00 96.88 363 GLU A O 1
ATOM 2798 N N . ILE A 1 364 ? -6.462 -8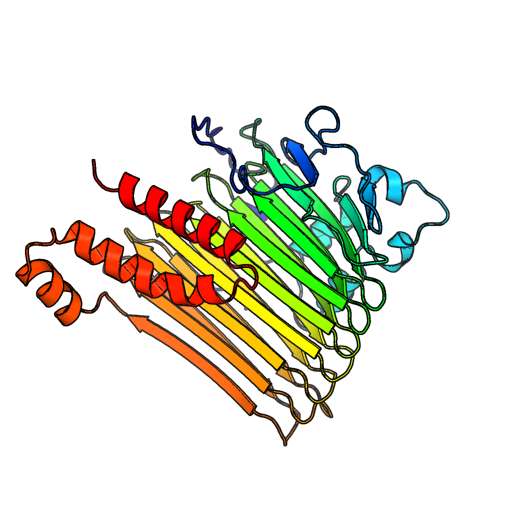.257 -6.765 1.00 96.69 364 ILE A N 1
ATOM 2799 C CA . ILE A 1 364 ? -7.506 -7.230 -6.805 1.00 96.69 364 ILE A CA 1
ATOM 2800 C C . ILE A 1 364 ? -8.861 -7.922 -6.965 1.00 96.69 364 ILE A C 1
ATOM 2802 O O . ILE A 1 364 ? -9.136 -8.541 -7.985 1.00 96.69 364 ILE A O 1
ATOM 2806 N N . ASP A 1 365 ? -9.726 -7.758 -5.965 1.00 89.19 365 ASP A N 1
ATOM 2807 C CA . ASP A 1 365 ? -11.017 -8.458 -5.898 1.00 89.19 365 ASP A CA 1
ATOM 2808 C C . ASP A 1 365 ? -11.984 -8.078 -7.029 1.00 89.19 365 ASP A C 1
ATOM 2810 O O . ASP A 1 365 ? -12.717 -8.906 -7.566 1.00 89.19 365 ASP A O 1
ATOM 2814 N N . GLU A 1 366 ? -11.998 -6.796 -7.394 1.00 93.56 366 GLU A N 1
ATOM 2815 C CA . GLU A 1 366 ? -12.885 -6.282 -8.427 1.00 93.56 366 GLU A CA 1
ATOM 2816 C C . GLU A 1 366 ? -12.210 -6.354 -9.799 1.00 93.56 366 GLU A C 1
ATOM 2818 O O . GLU A 1 366 ? -11.325 -5.556 -10.119 1.00 93.56 366 GLU A O 1
ATOM 2823 N N . ASN A 1 367 ? -12.676 -7.282 -10.641 1.00 93.81 367 ASN A N 1
ATOM 2824 C CA . ASN A 1 367 ? -12.123 -7.520 -11.980 1.00 93.81 367 ASN A CA 1
ATOM 2825 C C . ASN A 1 367 ? -12.027 -6.246 -12.833 1.00 93.81 367 ASN A C 1
ATOM 2827 O O . ASN A 1 367 ? -11.031 -6.047 -13.518 1.00 93.81 367 ASN A O 1
ATOM 2831 N N . ALA A 1 368 ? -13.014 -5.347 -12.752 1.00 94.62 368 ALA A N 1
ATOM 2832 C CA . ALA A 1 368 ? -12.982 -4.087 -13.494 1.00 94.62 368 ALA A CA 1
ATOM 2833 C C . ALA A 1 368 ? -11.781 -3.208 -13.094 1.00 94.62 368 ALA A C 1
ATOM 2835 O O . ALA A 1 368 ? -11.152 -2.584 -13.948 1.00 94.62 368 ALA A O 1
ATOM 2836 N N . LEU A 1 369 ? -11.417 -3.188 -11.808 1.00 96.00 369 LEU A N 1
ATOM 2837 C CA . LEU A 1 369 ? -10.229 -2.478 -11.332 1.00 96.00 369 LEU A CA 1
ATOM 2838 C C . LEU A 1 369 ? -8.948 -3.212 -11.738 1.00 96.00 369 LEU A C 1
ATOM 2840 O O . LEU A 1 369 ? -7.987 -2.564 -12.160 1.00 96.00 369 LEU A O 1
ATOM 2844 N N . ALA A 1 370 ? -8.940 -4.545 -11.662 1.00 96.12 370 ALA A N 1
ATOM 2845 C CA . ALA A 1 370 ? -7.822 -5.364 -12.121 1.00 96.12 370 ALA A CA 1
ATOM 2846 C C . ALA A 1 370 ? -7.512 -5.116 -13.606 1.00 96.12 370 ALA A C 1
ATOM 2848 O O . ALA A 1 370 ? -6.357 -4.877 -13.967 1.00 96.12 370 ALA A O 1
ATOM 2849 N N . ASP A 1 371 ? -8.539 -5.063 -14.452 1.00 95.06 371 ASP A N 1
ATOM 2850 C CA . ASP A 1 371 ? -8.421 -4.791 -15.884 1.00 95.06 371 ASP A CA 1
ATOM 2851 C C . ASP A 1 371 ? -7.865 -3.388 -16.161 1.00 95.06 371 ASP A C 1
ATOM 2853 O O . ASP A 1 371 ? -6.980 -3.227 -17.005 1.00 95.06 371 ASP A O 1
ATOM 2857 N N . VAL A 1 372 ? -8.290 -2.370 -15.400 1.00 94.25 372 VAL A N 1
ATOM 2858 C CA . VAL A 1 372 ? -7.720 -1.012 -15.500 1.00 94.25 372 VAL A CA 1
ATOM 2859 C C . VAL A 1 372 ? -6.219 -1.013 -15.182 1.00 94.25 372 VAL A C 1
ATOM 2861 O O . VAL A 1 372 ? -5.431 -0.351 -15.870 1.00 94.25 372 VAL A O 1
ATOM 2864 N N . ILE A 1 373 ? -5.796 -1.766 -14.162 1.00 94.62 373 ILE A N 1
ATOM 2865 C CA . ILE A 1 373 ? -4.383 -1.905 -13.787 1.00 94.62 373 ILE A CA 1
ATOM 2866 C C . ILE A 1 373 ? -3.594 -2.672 -14.858 1.00 94.62 373 ILE A C 1
ATOM 2868 O O . ILE A 1 373 ? -2.509 -2.219 -15.239 1.00 94.62 373 ILE A O 1
ATOM 2872 N N . ARG A 1 374 ? -4.138 -3.772 -15.399 1.00 94.00 374 ARG A N 1
ATOM 2873 C CA . ARG A 1 374 ? -3.531 -4.528 -16.512 1.00 94.00 374 ARG A CA 1
ATOM 2874 C C . ARG A 1 374 ? -3.332 -3.635 -17.734 1.00 94.00 374 ARG A C 1
ATOM 2876 O O . ARG A 1 374 ? -2.209 -3.509 -18.216 1.00 94.00 374 ARG A O 1
ATOM 2883 N N . ALA A 1 375 ? -4.371 -2.916 -18.154 1.00 91.31 375 ALA A N 1
ATOM 2884 C CA . ALA A 1 375 ? -4.314 -2.009 -19.298 1.00 91.31 375 ALA A CA 1
ATOM 2885 C C . ALA A 1 375 ? -3.299 -0.868 -19.101 1.00 91.31 375 ALA A C 1
ATOM 2887 O O . ALA A 1 375 ? -2.659 -0.410 -20.051 1.00 91.31 375 ALA A O 1
ATOM 2888 N N . ARG A 1 376 ? -3.120 -0.380 -17.865 1.00 88.50 376 ARG A N 1
ATOM 2889 C CA . ARG A 1 376 ? -2.070 0.603 -17.548 1.00 88.50 376 ARG A CA 1
ATOM 2890 C C . ARG A 1 376 ? -0.674 0.005 -17.714 1.00 88.50 376 ARG A C 1
ATOM 2892 O O . ARG A 1 376 ? 0.195 0.650 -18.302 1.00 88.50 376 ARG A O 1
ATOM 2899 N N . LEU A 1 377 ? -0.455 -1.199 -17.193 1.00 89.31 377 LEU A N 1
ATOM 2900 C CA . LEU A 1 377 ? 0.825 -1.895 -17.284 1.00 89.31 377 LEU A CA 1
ATOM 2901 C C . LEU A 1 377 ? 1.189 -2.223 -18.742 1.00 89.31 377 LEU A C 1
ATOM 2903 O O . LEU A 1 377 ? 2.324 -1.987 -19.153 1.00 89.31 377 LEU A O 1
ATOM 2907 N N . GLU A 1 378 ? 0.224 -2.685 -19.537 1.00 89.50 378 GLU A N 1
ATOM 2908 C CA . GLU A 1 378 ? 0.388 -2.946 -20.973 1.00 89.50 378 GLU A CA 1
ATOM 2909 C C . GLU A 1 378 ? 0.775 -1.682 -21.747 1.00 89.50 378 GLU A C 1
ATOM 2911 O O . GLU A 1 378 ? 1.754 -1.693 -22.496 1.00 89.50 378 GLU A O 1
ATOM 2916 N N . ARG A 1 379 ? 0.070 -0.562 -21.525 1.00 85.62 379 ARG A N 1
ATOM 2917 C CA . ARG A 1 379 ? 0.411 0.732 -22.144 1.00 85.62 379 ARG A CA 1
ATOM 2918 C C . ARG A 1 379 ? 1.815 1.193 -21.779 1.00 85.62 379 ARG A C 1
ATOM 2920 O O . ARG A 1 379 ? 2.542 1.688 -22.641 1.00 85.62 379 ARG A O 1
ATOM 2927 N N . TRP A 1 380 ? 2.201 1.040 -20.513 1.00 82.38 380 TRP A N 1
ATOM 2928 C CA . TRP A 1 380 ? 3.549 1.389 -20.080 1.00 82.38 380 TRP A CA 1
ATOM 2929 C C . TRP A 1 380 ? 4.603 0.507 -20.758 1.00 82.38 380 TRP A C 1
ATOM 2931 O O . TRP A 1 380 ? 5.624 1.023 -21.214 1.00 82.38 380 TRP A O 1
ATOM 2941 N N . LEU A 1 381 ? 4.341 -0.800 -20.883 1.00 82.81 381 LEU A N 1
ATOM 2942 C CA . LEU A 1 381 ? 5.259 -1.712 -21.558 1.00 82.81 381 LEU A CA 1
ATOM 2943 C C . LEU A 1 381 ? 5.416 -1.376 -23.045 1.00 82.81 381 LEU A C 1
ATOM 2945 O O . LEU A 1 381 ? 6.541 -1.258 -23.528 1.00 82.81 381 LEU A O 1
ATOM 2949 N N . ALA A 1 382 ? 4.308 -1.114 -23.741 1.00 80.88 382 ALA A N 1
ATOM 2950 C CA . ALA A 1 382 ? 4.299 -0.783 -25.164 1.00 80.88 382 ALA A CA 1
ATOM 2951 C C . ALA A 1 382 ? 5.118 0.477 -25.498 1.00 80.88 382 ALA A C 1
ATOM 2953 O O . ALA A 1 382 ? 5.833 0.504 -26.498 1.00 80.88 382 ALA A O 1
ATOM 2954 N N . ARG A 1 383 ? 5.089 1.502 -24.633 1.00 75.00 383 ARG A N 1
ATOM 2955 C CA . ARG A 1 383 ? 5.868 2.745 -24.813 1.00 75.00 383 ARG A CA 1
ATOM 2956 C C . ARG A 1 383 ? 7.385 2.554 -24.761 1.00 75.00 383 ARG A C 1
ATOM 2958 O O . ARG A 1 383 ? 8.122 3.471 -25.110 1.00 75.00 383 ARG A O 1
ATOM 2965 N N . ARG A 1 384 ? 7.876 1.389 -24.329 1.00 69.81 384 ARG A N 1
ATOM 2966 C CA . ARG A 1 384 ? 9.316 1.083 -24.285 1.00 69.81 384 ARG A CA 1
ATOM 2967 C C . ARG A 1 384 ? 9.908 0.756 -25.653 1.00 69.81 384 ARG A C 1
ATOM 2969 O O . ARG A 1 384 ? 11.134 0.651 -25.751 1.00 69.81 384 ARG A O 1
ATOM 2976 N N . HIS A 1 385 ? 9.078 0.565 -26.675 1.00 61.00 385 HIS A N 1
ATOM 2977 C CA . HIS A 1 385 ? 9.523 0.260 -28.032 1.00 61.00 385 HIS A CA 1
ATOM 2978 C C . HIS A 1 385 ? 9.346 1.500 -28.913 1.00 61.00 385 HIS A C 1
ATOM 2980 O O . HIS A 1 385 ? 8.225 1.759 -29.344 1.00 61.00 385 HIS A O 1
ATOM 2986 N N . PRO A 1 386 ? 10.408 2.297 -29.136 1.00 42.75 386 PRO A N 1
ATOM 2987 C CA . PRO A 1 386 ? 10.398 3.322 -30.174 1.00 42.75 386 PRO A CA 1
ATOM 2988 C C . PRO A 1 386 ? 10.386 2.714 -31.580 1.00 42.75 386 PRO A C 1
ATOM 2990 O O . PRO A 1 386 ? 10.967 1.612 -31.759 1.00 42.75 386 PRO A O 1
#

Solvent-accessible surface area (backbone atoms only — not comparable to full-atom values): 19011 Å² total; per-residue (Å²): 128,81,49,43,87,39,82,96,24,61,90,45,74,43,61,75,83,68,45,97,62,52,57,66,15,75,70,69,89,63,102,62,80,66,87,65,72,93,52,79,56,46,44,41,34,26,51,38,39,37,78,36,74,86,84,23,53,75,66,73,48,73,44,35,50,50,43,44,33,54,63,55,71,73,45,95,84,46,79,56,80,74,51,68,56,42,52,56,58,60,50,40,54,98,51,79,50,60,71,55,55,50,35,65,75,65,41,66,26,36,41,34,37,40,27,66,25,57,45,90,51,34,41,31,47,38,29,35,48,84,46,39,66,21,68,16,37,33,41,31,41,38,37,29,34,64,53,5,32,46,43,41,36,37,39,46,55,27,15,12,23,32,40,36,40,34,38,38,42,33,22,36,52,7,39,42,38,36,43,35,45,41,37,82,35,56,59,23,34,39,40,38,40,37,26,35,40,32,27,39,47,11,38,41,39,38,39,39,42,38,32,52,19,36,35,38,39,42,36,41,37,38,36,33,73,27,35,56,18,39,38,40,44,27,27,31,36,42,34,51,37,74,12,31,40,34,44,38,39,39,39,37,35,62,16,33,51,25,38,39,42,34,36,37,32,37,37,23,22,71,44,2,37,40,38,41,34,39,36,42,37,33,35,73,75,16,33,51,25,35,37,42,38,39,40,40,31,39,32,75,48,90,67,23,44,71,47,77,49,80,47,80,45,76,55,40,87,57,55,52,72,54,74,47,77,50,76,42,61,76,60,63,67,62,46,49,54,42,36,74,72,70,42,53,66,68,60,37,51,49,54,53,50,50,57,61,41,42,65,33,44,67,71,42,86,52,61,72,59,31,49,56,52,50,55,50,52,51,53,57,56,56,69,73,63,129

Radius of gyration: 20.21 Å; Cα contacts (8 Å, |Δi|>4): 1031; chains: 1; bounding box: 48×48×57 Å

Sequence (386 aa):
MPQKRDEYWKYTDPTKLTSDLPTPASQFNADESSLFDDIDRVKLFFVDGKFDAESSDNLALAGVEIETLETASNLDIHWISNTYGALERDAQRPVPRPLAALNTATATQGIVIRATAQAKKPISLIYLHEDDNSDAMLHHTIKLEKGADLTILENGPAAARFNKVMEVDVGDNASFHHVRAQGRDHERTAMTHIFARLGNKSSFKSFTLTVNGVLTRNEAIIDFTDDDSQATVAGACVGDGAFHHDDTVFITHDGVNCESRQVYKKVLRNGAVGVFQGKILVKPGAQKTDGYQISQGLLLDADSTFQAKPELEIYADDVACSHGSTVGALNDTALFYLTSRGIPRKEAQDMLTLAFLGEAIDEIDENALADVIRARLERWLARRHP

Nearest PDB structures (foldseek):
  5awf-assembly1_B  TM=8.502E-01  e=4.965E-16  Escherichia coli K-12
  5awg-assembly2_F  TM=8.163E-01  e=1.643E-14  Escherichia coli K-12
  5awf-assembly2_E  TM=7.594E-01  e=3.052E-12  Escherichia coli K-12
  5awf-assembly1_A  TM=7.158E-01  e=9.350E-13  Escherichia coli K-12
  5awg-assembly1_A  TM=7.792E-01  e=1.292E-10  Escherichia coli K-12

Foldseek 3Di:
DDACPDPVNVQPGCCQVPPPFHDFFDFQDDPDDDFCPVFPAFEWEDELQATDPVPGDDQDFVQKHKDWLLVQVPDPDHPCVCFQCPLVVVVCPPPHDVLSVVLSVDANTEMEMEGRAETPGAHEYEAHYDGRRRAHRYEYEYEYEAHYEYEYEYEDARYLEEEYEYEYEWEANYEYHYEYEEDPTARHAYEYEYGYEHYHQYEEEYEYEYEHYLYYEYEYEYEDQEEDYEYEYFYEYEEDANAAYEYAYEYEQPYELYEYEAYYEYEYDDQHEAEYEYEYAYDAPRANYEAEYEYEYEYADDNYDYYYHYYYHHNYDHYHHDYYYYYDYPDPVQLCVCVVVVHPSLNSRLVSVLVRRLVRLVSRPDVVSSVSVSVVSVVVSVVVPD

Secondary structure (DSSP, 8-state):
---TTSGGGTTS-THHHHSSSPPP-------SPPTTTTS--EEEEEETTEEETTTSPPSEETTEEEEEHHHHHT-SS-GGGGTTTHHHHHHTSSS--HHHHHHHHH--B-EEEEESSB-SS-EEEEEE---TT-EEEEEEEEEE-TT-EEEEEEES---SEEEEEEEEEE-TT-EEEEEEEE-S-SS-EEEEEEEEEE-TT-EEEEEEEEE--SEEEEEEEEEE-SSS-EEEEEEEEEEETT-EEEEEEEEEE-SSS-EEEEEEEEEEETT-EEEEEEEEEE-TT-TT-EEEEEEEEEESSSS-EEEEEEEEEE--SS-EEEEEEEEE---HHHHHHHHHTT--HHHHHHHHHHHHHHHHHTT-S-HHHHHHHHHHHHHHHHTT--

Mean predicted aligned error: 3.95 Å